Protein 5SYT (pdb70)

Secondary structure (DSSP, 8-state):
-TTS-HHHHHHHHHHHHHHHHHHHHHHHHHHHHHHHHH--S--GGGTTT--HHHHHHHHHHHHHHHHHHHHHHHHHHHHHHHHHHTTHHHHHHHHHHHHHHHTT--TT-HHHHHHHHHHHHHHHHHHHHHHHHHHIIIIIHHHTT-B---HHHHHHHHHHHHHHHHHHHHHHHHHHHHHHHHS-SSHHHHHHHHHHHHHHHHHHHIIIIIHHHHS-EEEPPSSHHHHHHHHHHHHTT-----EEEE-GGGTBS-----EEEEGGGBTTT-TTT---S--SGGG--SSB-HHHHHHHHHHHHHHHHTTHHHHHHHHHHHHHHHHHHHHHHHTT-HHHHHTTT--S---HHHHHIIIIIIITHHHHHHHHHHHHHHHHHHHHHHHHHHHHTT-HHHHHHHHHHHHHHTT------HHHHHHH-SS--HHHHHHHHHS---S-----

InterPro domains:
  IPR001915 Peptidase M48 [PF01435] (229-472)
  IPR027057 CAAX prenyl protease 1 [cd07343] (22-470)
  IPR032456 CAAX prenyl protease 1, N-terminal [PF16491] (41-225)

Structure (mmCIF, N/CA/C/O backbone):
data_5SYT
#
_entry.id   5SYT
#
_cell.length_a   149.455
_cell.length_b   84.560
_cell.length_c   76.885
_cell.angle_alpha   90.000
_cell.angle_beta   119.070
_cell.angle_gamma   90.000
#
_symmetry.space_group_name_H-M   'C 1 2 1'
#
loop_
_entity.id
_entity.type
_entity.pdbx_description
1 polymer 'CAAX prenyl protease 1 homolog'
2 non-polymer 'SULFATE ION'
3 non-polymer 1,2-DIACYL-SN-GLYCERO-3-PHOSPHOCHOLINE
4 non-polymer 'PENTAETHYLENE GLYCOL MONODECYL ETHER'
5 non-polymer (HYDROXYETHYLOXY)TRI(ETHYLOXY)OCTANE
6 non-polymer 'ZINC ION'
7 non-polymer GLYCEROL
8 non-polymer DI(HYDROXYETHYL)ETHER
9 non-polymer 'DIMETHYL SULFOXIDE'
10 water water
#
loop_
_atom_site.group_PDB
_atom_site.id
_atom_site.type_symbol
_atom_site.label_atom_id
_atom_site.label_alt_id
_atom_site.label_comp_id
_atom_site.label_asym_id
_atom_site.label_entity_id
_atom_site.label_seq_id
_atom_site.pdbx_PDB_ins_code
_atom_site.Cartn_x
_atom_site.Cartn_y
_atom_site.Cartn_z
_atom_site.occupancy
_atom_site.B_iso_or_equiv
_atom_site.auth_seq_id
_atom_site.auth_comp_id
_atom_site.auth_asym_id
_atom_site.auth_atom_id
_atom_site.pdbx_PDB_model_num
ATOM 1 N N . LEU A 1 10 ? -127.691 -257.348 55.358 1.00 73.05 10 LEU A N 1
ATOM 2 C CA . LEU A 1 10 ? -127.484 -258.558 54.563 1.00 76.74 10 LEU A CA 1
ATOM 3 C C . LEU A 1 10 ? -127.237 -259.743 55.488 1.00 82.47 10 LEU A C 1
ATOM 4 O O . LEU A 1 10 ? -127.922 -260.772 55.432 1.00 71.22 10 LEU A O 1
ATOM 19 N N . TRP A 1 11 ? -126.212 -259.598 56.326 1.00 90.54 11 TRP A N 1
ATOM 20 C CA . TRP A 1 11 ? -125.960 -260.579 57.372 1.00 84.02 11 TRP A CA 1
ATOM 21 C C . TRP A 1 11 ? -127.264 -260.988 58.038 1.00 76.11 11 TRP A C 1
ATOM 22 O O . TRP A 1 11 ? -127.547 -262.180 58.208 1.00 68.55 11 TRP A O 1
ATOM 43 N N . GLU A 1 12 ? -128.088 -259.991 58.375 1.00 71.48 12 GLU A N 1
ATOM 44 C CA . GLU A 1 12 ? -129.331 -260.152 59.120 1.00 68.09 12 GLU A CA 1
ATOM 45 C C . GLU A 1 12 ? -130.527 -260.445 58.216 1.00 55.67 12 GLU A C 1
ATOM 46 O O . GLU A 1 12 ? -131.643 -260.631 58.709 1.00 53.80 12 GLU A O 1
ATOM 58 N N . MET A 1 13 ? -130.326 -260.465 56.910 1.00 52.06 13 MET A N 1
ATOM 59 C CA . MET A 1 13 ? -131.346 -260.917 55.975 1.00 49.84 13 MET A CA 1
ATOM 60 C C . MET A 1 13 ? -131.684 -262.394 56.230 1.00 43.98 13 MET A C 1
ATOM 61 O O . MET A 1 13 ? -130.815 -263.168 56.637 1.00 40.80 13 MET A O 1
ATOM 75 N N . PRO A 1 14 ? -132.940 -262.808 56.019 1.00 34.09 14 PRO A N 1
ATOM 76 C CA . PRO A 1 14 ? -133.308 -264.219 56.232 1.00 36.70 14 PRO A CA 1
ATOM 77 C C . PRO A 1 14 ? -132.592 -265.159 55.270 1.00 35.43 14 PRO A C 1
ATOM 78 O O . PRO A 1 14 ? -132.417 -264.848 54.097 1.00 28.47 14 PRO A O 1
ATOM 89 N N . ALA A 1 15 ? -132.230 -266.343 55.757 1.00 33.02 15 ALA A N 1
ATOM 90 C CA . ALA A 1 15 ? -131.418 -267.249 54.948 1.00 35.22 15 ALA A CA 1
ATOM 91 C C . ALA A 1 15 ? -132.060 -267.534 53.590 1.00 31.08 15 ALA A C 1
ATOM 92 O O . ALA A 1 15 ? -131.372 -267.529 52.570 1.00 32.77 15 ALA A O 1
ATOM 99 N N . GLU A 1 16 ? -133.379 -267.757 53.541 1.00 31.24 16 GLU A N 1
ATOM 100 C CA . GLU A 1 16 ? -134.012 -268.054 52.254 1.00 36.27 16 GLU A CA 1
ATOM 101 C C . GLU A 1 16 ? -133.809 -266.915 51.258 1.00 32.01 16 GLU A C 1
ATOM 102 O O . GLU A 1 16 ? -133.661 -267.156 50.057 1.00 30.77 16 GLU A O 1
ATOM 114 N N . LYS A 1 17 ? -133.815 -265.666 51.735 1.00 32.19 17 LYS A N 1
ATOM 115 C CA . LYS A 1 17 ? -133.574 -264.524 50.869 1.00 25.43 17 LYS A CA 1
ATOM 116 C C . LYS A 1 17 ? -132.115 -264.418 50.475 1.00 26.35 17 LYS A C 1
ATOM 117 O O . LYS A 1 17 ? -131.816 -263.992 49.360 1.00 27.84 17 LYS A O 1
ATOM 136 N N . ARG A 1 18 ? -131.195 -264.719 51.392 1.00 23.77 18 ARG A N 1
ATOM 137 C CA . ARG A 1 18 ? -129.784 -264.698 51.047 1.00 26.47 18 ARG A CA 1
ATOM 138 C C . ARG A 1 18 ? -129.480 -265.749 49.980 1.00 32.32 18 ARG A C 1
ATOM 139 O O . ARG A 1 18 ? -128.656 -265.514 49.089 1.00 25.50 18 ARG A O 1
ATOM 160 N N . ILE A 1 19 ? -130.114 -266.926 50.078 1.00 27.27 19 ILE A N 1
ATOM 161 C CA . ILE A 1 19 ? -129.870 -267.991 49.120 1.00 25.00 19 ILE A CA 1
ATOM 162 C C . ILE A 1 19 ? -130.370 -267.598 47.747 1.00 26.15 19 ILE A C 1
ATOM 163 O O . ILE A 1 19 ? -129.651 -267.727 46.747 1.00 21.64 19 ILE A O 1
ATOM 179 N N . PHE A 1 20 ? -131.635 -267.190 47.662 1.00 25.80 20 PHE A N 1
ATOM 180 C CA . PHE A 1 20 ? -132.174 -266.801 46.371 1.00 26.09 20 PHE A CA 1
ATOM 181 C C . PHE A 1 20 ? -131.360 -265.652 45.781 1.00 28.63 20 PHE A C 1
ATOM 182 O O . PHE A 1 20 ? -130.890 -265.714 44.641 1.00 26.26 20 PHE A O 1
ATOM 199 N N . GLY A 1 21 ? -131.166 -264.595 46.561 1.00 27.33 21 GLY A N 1
ATOM 200 C CA . GLY A 1 21 ? -130.429 -263.459 46.060 1.00 30.39 21 GLY A CA 1
ATOM 201 C C . GLY A 1 21 ? -129.040 -263.832 45.570 1.00 31.43 21 GLY A C 1
ATOM 202 O O . GLY A 1 21 ? -128.554 -263.281 44.584 1.00 25.73 21 GLY A O 1
ATOM 206 N N . ALA A 1 22 ? -128.365 -264.746 46.267 1.00 29.27 22 ALA A N 1
ATOM 207 C CA . ALA A 1 22 ? -126.996 -265.047 45.870 1.00 32.64 22 ALA A CA 1
ATOM 208 C C . ALA A 1 22 ? -126.962 -265.854 44.579 1.00 26.90 22 ALA A C 1
ATOM 209 O O . ALA A 1 22 ? -126.054 -265.688 43.763 1.00 24.38 22 ALA A O 1
ATOM 216 N N . VAL A 1 23 ? -127.948 -266.705 44.364 1.00 27.62 23 VAL A N 1
ATOM 217 C CA . VAL A 1 23 ? -127.973 -267.452 43.111 1.00 31.75 23 VAL A CA 1
ATOM 218 C C . VAL A 1 23 ? -128.230 -266.486 41.965 1.00 26.89 23 VAL A C 1
ATOM 219 O O . VAL A 1 23 ? -127.573 -266.536 40.914 1.00 22.15 23 VAL A O 1
ATOM 232 N N . LEU A 1 24 ? -129.153 -265.555 42.169 1.00 25.97 24 LEU A N 1
ATOM 233 C CA . LEU A 1 24 ? -129.504 -264.667 41.074 1.00 25.90 24 LEU A CA 1
ATOM 234 C C . LEU A 1 24 ? -128.376 -263.685 40.791 1.00 26.40 24 LEU A C 1
ATOM 235 O O . LEU A 1 24 ? -128.047 -263.432 39.637 1.00 25.01 24 LEU A O 1
ATOM 251 N N . LEU A 1 25 ? -127.735 -263.171 41.828 1.00 29.61 25 LEU A N 1
ATOM 252 C CA . LEU A 1 25 ? -126.621 -262.260 41.628 1.00 27.13 25 LEU A CA 1
ATOM 253 C C . LEU A 1 25 ? -125.418 -262.963 41.015 1.00 26.98 25 LEU A C 1
ATOM 254 O O . LEU A 1 25 ? -124.650 -262.350 40.272 1.00 21.27 25 LEU A O 1
ATOM 270 N N . PHE A 1 26 ? -125.181 -264.222 41.370 1.00 27.07 26 PHE A N 1
ATOM 271 C CA . PHE A 1 26 ? -124.095 -264.957 40.721 1.00 26.15 26 PHE A CA 1
ATOM 272 C C . PHE A 1 26 ? -124.381 -265.153 39.243 1.00 27.77 26 PHE A C 1
ATOM 273 O O . PHE A 1 26 ? -123.491 -264.977 38.403 1.00 22.34 26 PHE A O 1
ATOM 290 N N . SER A 1 27 ? -125.632 -265.479 38.908 1.00 21.53 27 SER A N 1
ATOM 291 C CA . SER A 1 27 ? -126.038 -265.594 37.518 1.00 23.36 27 SER A CA 1
ATOM 292 C C . SER A 1 27 ? -125.734 -264.331 36.721 1.00 24.35 27 SER A C 1
ATOM 293 O O . SER A 1 27 ? -125.183 -264.390 35.616 1.00 22.75 27 SER A O 1
ATOM 301 N N . TRP A 1 28 ? -126.168 -263.181 37.238 1.00 21.74 28 TRP A N 1
ATOM 302 C CA . TRP A 1 28 ? -125.952 -261.915 36.570 1.00 18.62 28 TRP A CA 1
ATOM 303 C C . TRP A 1 28 ? -124.483 -261.616 36.464 1.00 16.99 28 TRP A C 1
ATOM 304 O O . TRP A 1 28 ? -124.029 -261.052 35.480 1.00 20.68 28 TRP A O 1
ATOM 325 N N . THR A 1 29 ? -123.727 -261.962 37.480 1.00 19.70 29 THR A N 1
ATOM 326 C CA . THR A 1 29 ? -122.294 -261.682 37.454 1.00 18.74 29 THR A CA 1
ATOM 327 C C . THR A 1 29 ? -121.599 -262.467 36.359 1.00 26.76 29 THR A C 1
ATOM 328 O O . THR A 1 29 ? -120.781 -261.924 35.607 1.00 26.21 29 THR A O 1
ATOM 339 N N . VAL A 1 30 ? -121.879 -263.766 36.285 1.00 28.91 30 VAL A N 1
ATOM 340 C CA . VAL A 1 30 ? -121.335 -264.577 35.204 1.00 22.40 30 VAL A CA 1
ATOM 341 C C . VAL A 1 30 ? -121.762 -264.016 33.861 1.00 21.85 30 VAL A C 1
ATOM 342 O O . VAL A 1 30 ? -120.969 -263.951 32.912 1.00 23.89 30 VAL A O 1
ATOM 355 N N . TYR A 1 31 ? -123.051 -263.718 33.724 1.00 21.35 31 TYR A N 1
ATOM 356 C CA . TYR A 1 31 ? -123.529 -263.170 32.463 1.00 20.95 31 TYR A CA 1
ATOM 357 C C . TYR A 1 31 ? -122.784 -261.889 32.081 1.00 24.00 31 TYR A C 1
ATOM 358 O O . TYR A 1 31 ? -122.399 -261.722 30.923 1.00 25.13 31 TYR A O 1
ATOM 376 N N . LEU A 1 32 ? -122.559 -260.966 33.024 1.00 29.31 32 LEU A N 1
ATOM 377 C CA . LEU A 1 32 ? -121.827 -259.751 32.665 1.00 23.02 32 LEU A CA 1
ATOM 378 C C . LEU A 1 32 ? -120.376 -260.065 32.303 1.00 27.72 32 LEU A C 1
ATOM 379 O O . LEU A 1 32 ? -119.798 -259.438 31.398 1.00 20.69 32 LEU A O 1
ATOM 395 N N . TRP A 1 33 ? -119.757 -261.010 33.010 1.00 24.57 33 TRP A N 1
ATOM 396 C CA . TRP A 1 33 ? -118.385 -261.381 32.670 1.00 31.04 33 TRP A CA 1
ATOM 397 C C . TRP A 1 33 ? -118.314 -261.970 31.261 1.00 30.31 33 TRP A C 1
ATOM 398 O O . TRP A 1 33 ? -117.422 -261.633 30.467 1.00 24.09 33 TRP A O 1
ATOM 419 N N . GLU A 1 34 ? -119.284 -262.799 30.908 1.00 32.14 34 GLU A N 1
ATOM 420 C CA . GLU A 1 34 ? -119.249 -263.423 29.597 1.00 30.67 34 GLU A CA 1
ATOM 421 C C . GLU A 1 34 ? -119.668 -262.468 28.499 1.00 26.47 34 GLU A C 1
ATOM 422 O O . GLU A 1 34 ? -119.253 -262.648 27.356 1.00 19.89 34 GLU A O 1
ATOM 434 N N . THR A 1 35 ? -120.479 -261.455 28.818 1.00 24.09 35 THR A N 1
ATOM 435 C CA . THR A 1 35 ? -120.830 -260.442 27.828 1.00 25.97 35 THR A CA 1
ATOM 436 C C . THR A 1 35 ? -119.628 -259.550 27.535 1.00 29.46 35 THR A C 1
ATOM 437 O O . THR A 1 35 ? -119.322 -259.233 26.378 1.00 26.02 35 THR A O 1
ATOM 448 N N . PHE A 1 36 ? -118.920 -259.169 28.584 1.00 28.87 36 PHE A N 1
ATOM 449 C CA . PHE A 1 36 ? -117.641 -258.493 28.461 1.00 26.73 36 PHE A CA 1
ATOM 450 C C . PHE A 1 36 ? -116.656 -259.242 27.554 1.00 27.05 36 PHE A C 1
ATOM 451 O O . PHE A 1 36 ? -116.056 -258.661 26.642 1.00 22.55 36 PHE A O 1
ATOM 468 N N . LEU A 1 37 ? -116.397 -260.511 27.854 1.00 23.65 37 LEU A N 1
ATOM 469 C CA . LEU A 1 37 ? -115.491 -261.306 27.025 1.00 25.97 37 LEU A CA 1
ATOM 470 C C . LEU A 1 37 ? -115.972 -261.384 25.587 1.00 24.30 37 LEU A C 1
ATOM 471 O O . LEU A 1 37 ? -115.177 -261.234 24.646 1.00 24.70 37 LEU A O 1
ATOM 487 N N . ALA A 1 38 ? -117.264 -261.631 25.389 1.00 23.96 38 ALA A N 1
ATOM 488 C CA . ALA A 1 38 ? -117.756 -261.766 24.028 1.00 21.27 38 ALA A CA 1
ATOM 489 C C . ALA A 1 38 ? -117.534 -260.488 23.247 1.00 23.63 38 ALA A C 1
ATOM 490 O O . ALA A 1 38 ? -117.186 -260.541 22.057 1.00 25.08 38 ALA A O 1
ATOM 497 N N . GLN A 1 39 ? -117.712 -259.324 23.902 1.00 25.42 39 GLN A N 1
ATOM 498 C CA . GLN A 1 39 ? -117.481 -258.043 23.250 1.00 30.20 39 GLN A CA 1
ATOM 499 C C . GLN A 1 39 ? -116.022 -257.900 22.836 1.00 24.91 39 GLN A C 1
ATOM 500 O O . GLN A 1 39 ? -115.713 -257.307 21.800 1.00 25.82 39 GLN A O 1
ATOM 514 N N . ARG A 1 40 ? -115.098 -258.367 23.658 1.00 26.52 40 ARG A N 1
ATOM 515 C CA . ARG A 1 40 ? -113.706 -258.233 23.252 1.00 28.79 40 ARG A CA 1
ATOM 516 C C . ARG A 1 40 ? -113.414 -259.067 22.015 1.00 31.67 40 ARG A C 1
ATOM 517 O O . ARG A 1 40 ? -112.634 -258.644 21.144 1.00 31.46 40 ARG A O 1
ATOM 538 N N . GLN A 1 41 ? -114.063 -260.227 21.889 1.00 27.63 41 GLN A N 1
ATOM 539 C CA . GLN A 1 41 ? -113.840 -261.076 20.727 1.00 29.20 41 GLN A CA 1
ATOM 540 C C . GLN A 1 41 ? -114.553 -260.517 19.508 1.00 28.29 41 GLN A C 1
ATOM 541 O O . GLN A 1 41 ? -114.033 -260.587 18.385 1.00 27.53 41 GLN A O 1
ATOM 555 N N . ARG A 1 42 ? -115.760 -259.990 19.705 1.00 24.36 42 ARG A N 1
ATOM 556 C CA . ARG A 1 42 ? -116.482 -259.391 18.596 1.00 28.16 42 ARG A CA 1
ATOM 557 C C . ARG A 1 42 ? -115.705 -258.195 18.043 1.00 35.34 42 ARG A C 1
ATOM 558 O O . ARG A 1 42 ? -115.600 -258.025 16.823 1.00 30.58 42 ARG A O 1
ATOM 579 N N . ARG A 1 43 ? -115.107 -257.398 18.932 1.00 31.21 43 ARG A N 1
ATOM 580 C CA . ARG A 1 43 ? -114.272 -256.289 18.500 1.00 34.02 43 ARG A CA 1
ATOM 581 C C . ARG A 1 43 ? -113.177 -256.765 17.554 1.00 39.93 43 ARG A C 1
ATOM 582 O O . ARG A 1 43 ? -112.829 -256.074 16.588 1.00 34.90 43 ARG A O 1
ATOM 603 N N . ILE A 1 44 ? -112.600 -257.929 17.824 1.00 34.88 44 ILE A N 1
ATOM 604 C CA . ILE A 1 44 ? -111.537 -258.408 16.946 1.00 37.23 44 ILE A CA 1
ATOM 605 C C . ILE A 1 44 ? -112.091 -258.704 15.557 1.00 32.57 44 ILE A C 1
ATOM 606 O O . ILE A 1 44 ? -111.508 -258.309 14.541 1.00 34.72 44 ILE A O 1
ATOM 622 N N . TYR A 1 45 ? -113.279 -259.290 15.481 1.00 26.42 45 TYR A N 1
ATOM 623 C CA . TYR A 1 45 ? -113.851 -259.536 14.167 1.00 31.58 45 TYR A CA 1
ATOM 624 C C . TYR A 1 45 ? -114.085 -258.236 13.423 1.00 28.42 45 TYR A C 1
ATOM 625 O O . TYR A 1 45 ? -113.914 -258.173 12.200 1.00 33.90 45 TYR A O 1
ATOM 643 N N . LYS A 1 46 ? -114.491 -257.184 14.136 1.00 37.35 46 LYS A N 1
ATOM 644 C CA . LYS A 1 46 ? -114.816 -255.926 13.474 1.00 35.91 46 LYS A CA 1
ATOM 645 C C . LYS A 1 46 ? -113.560 -255.167 13.054 1.00 37.03 46 LYS A C 1
ATOM 646 O O . LYS A 1 46 ? -113.572 -254.421 12.076 1.00 32.74 46 LYS A O 1
ATOM 656 N N . THR A 1 47 ? -112.486 -255.348 13.811 1.00 41.54 47 THR A N 1
ATOM 657 C CA . THR A 1 47 ? -111.238 -254.608 13.747 1.00 39.68 47 THR A CA 1
ATOM 658 C C . THR A 1 47 ? -110.228 -255.226 12.784 1.00 44.65 47 THR A C 1
ATOM 659 O O . THR A 1 47 ? -109.584 -254.510 12.009 1.00 46.55 47 THR A O 1
ATOM 670 N N . THR A 1 48 ? -110.066 -256.546 12.840 1.00 40.88 48 THR A N 1
ATOM 671 C CA . THR A 1 48 ? -109.005 -257.248 12.127 1.00 43.58 48 THR A CA 1
ATOM 672 C C . THR A 1 48 ? -109.504 -257.508 10.717 1.00 40.85 48 THR A C 1
ATOM 673 O O . THR A 1 48 ? -110.038 -258.565 10.395 1.00 45.89 48 THR A O 1
ATOM 684 N N . THR A 1 49 ? -109.307 -256.531 9.852 1.00 45.03 49 THR A N 1
ATOM 685 C CA . THR A 1 49 ? -109.983 -256.523 8.569 1.00 44.54 49 THR A CA 1
ATOM 686 C C . THR A 1 49 ? -109.077 -256.909 7.395 1.00 44.71 49 THR A C 1
ATOM 687 O O . THR A 1 49 ? -109.582 -257.079 6.280 1.00 42.74 49 THR A O 1
ATOM 698 N N . HIS A 1 50 ? -107.767 -257.067 7.612 1.00 39.96 50 HIS A N 1
ATOM 699 C CA . HIS A 1 50 ? -106.884 -257.693 6.633 1.00 43.83 50 HIS A CA 1
ATOM 700 C C . HIS A 1 50 ? -106.057 -258.772 7.320 1.00 37.01 50 HIS A C 1
ATOM 701 O O . HIS A 1 50 ? -105.870 -258.746 8.536 1.00 42.13 50 HIS A O 1
ATOM 715 N N . VAL A 1 51 ? -105.524 -259.698 6.523 1.00 42.25 51 VAL A N 1
ATOM 716 C CA . VAL A 1 51 ? -104.759 -260.805 7.098 1.00 46.26 51 VAL A CA 1
ATOM 717 C C . VAL A 1 51 ? -103.533 -260.248 7.811 1.00 48.20 51 VAL A C 1
ATOM 718 O O . VAL A 1 51 ? -102.755 -259.503 7.199 1.00 46.40 51 VAL A O 1
ATOM 731 N N . PRO A 1 52 ? -103.283 -260.584 9.072 1.00 48.11 52 PRO A N 1
ATOM 732 C CA . PRO A 1 52 ? -102.022 -260.189 9.707 1.00 55.46 52 PRO A CA 1
ATOM 733 C C . PRO A 1 52 ? -100.838 -260.833 9.012 1.00 58.46 52 PRO A C 1
ATOM 734 O O . PRO A 1 52 ? -101.001 -261.810 8.263 1.00 61.28 52 PRO A O 1
ATOM 745 N N . PRO A 1 53 ? -99.619 -260.363 9.286 1.00 61.16 53 PRO A N 1
ATOM 746 C CA . PRO A 1 53 ? -98.444 -260.991 8.667 1.00 62.94 53 PRO A CA 1
ATOM 747 C C . PRO A 1 53 ? -98.054 -262.310 9.310 1.00 61.62 53 PRO A C 1
ATOM 748 O O . PRO A 1 53 ? -97.417 -263.134 8.649 1.00 66.39 53 PRO A O 1
ATOM 759 N N . GLU A 1 54 ? -98.451 -262.563 10.555 1.00 71.21 54 GLU A N 1
ATOM 760 C CA . GLU A 1 54 ? -98.243 -263.869 11.174 1.00 73.46 54 GLU A CA 1
ATOM 761 C C . GLU A 1 54 ? -99.069 -264.955 10.481 1.00 69.44 54 GLU A C 1
ATOM 762 O O . GLU A 1 54 ? -99.077 -266.106 10.930 1.00 69.58 54 GLU A O 1
ATOM 766 N N . LEU A 1 55 ? -99.749 -264.612 9.373 1.00 66.29 55 LEU A N 1
ATOM 767 C CA . LEU A 1 55 ? -100.774 -265.489 8.821 1.00 56.47 55 LEU A CA 1
ATOM 768 C C . LEU A 1 55 ? -100.856 -265.460 7.296 1.00 57.14 55 LEU A C 1
ATOM 769 O O . LEU A 1 55 ? -101.807 -266.029 6.742 1.00 48.46 55 LEU A O 1
ATOM 785 N N . GLY A 1 56 ? -99.921 -264.819 6.588 1.00 56.14 56 GLY A N 1
ATOM 786 C CA . GLY A 1 56 ? -100.011 -264.791 5.135 1.00 48.63 56 GLY A CA 1
ATOM 787 C C . GLY A 1 56 ? -100.065 -266.176 4.519 1.00 56.25 56 GLY A C 1
ATOM 788 O O . GLY A 1 56 ? -100.822 -266.421 3.577 1.00 60.47 56 GLY A O 1
ATOM 792 N N . GLN A 1 57 ? -99.275 -267.104 5.048 1.00 51.93 57 GLN A N 1
ATOM 793 C CA . GLN A 1 57 ? -99.220 -268.469 4.545 1.00 51.95 57 GLN A CA 1
ATOM 794 C C . GLN A 1 57 ? -100.380 -269.353 5.007 1.00 58.84 57 GLN A C 1
ATOM 795 O O . GLN A 1 57 ? -100.470 -270.495 4.557 1.00 59.19 57 GLN A O 1
ATOM 809 N N . ILE A 1 58 ? -101.281 -268.858 5.857 1.00 56.47 58 ILE A N 1
ATOM 810 C CA . ILE A 1 58 ? -102.279 -269.696 6.503 1.00 52.49 58 ILE A CA 1
ATOM 811 C C . ILE A 1 58 ? -103.696 -269.473 5.968 1.00 50.98 58 ILE A C 1
ATOM 812 O O . ILE A 1 58 ? -104.522 -270.389 6.044 1.00 52.63 58 ILE A O 1
ATOM 828 N N . MET A 1 59 ? -104.017 -268.281 5.475 1.00 45.12 59 MET A N 1
ATOM 829 C CA . MET A 1 59 ? -105.315 -267.999 4.872 1.00 38.11 59 MET A CA 1
ATOM 830 C C . MET A 1 59 ? -105.124 -266.953 3.778 1.00 39.26 59 MET A C 1
ATOM 831 O O . MET A 1 59 ? -104.388 -265.988 3.980 1.00 38.11 59 MET A O 1
ATOM 845 N N . ASP A 1 60 ? -105.824 -267.121 2.659 1.00 33.35 60 ASP A N 1
ATOM 846 C CA . ASP A 1 60 ? -105.880 -266.096 1.648 1.00 36.26 60 ASP A CA 1
ATOM 847 C C . ASP A 1 60 ? -106.995 -265.108 1.981 1.00 33.71 60 ASP A C 1
ATOM 848 O O . ASP A 1 60 ? -107.840 -265.347 2.844 1.00 30.25 60 ASP A O 1
ATOM 857 N N . SER A 1 61 ? -106.984 -263.982 1.271 1.00 30.91 61 SER A N 1
ATOM 858 C CA . SER A 1 61 ? -107.778 -262.830 1.659 1.00 29.27 61 SER A CA 1
ATOM 859 C C . SER A 1 61 ? -109.251 -263.090 1.431 1.00 29.93 61 SER A C 1
ATOM 860 O O . SER A 1 61 ? -110.099 -262.563 2.168 1.00 29.35 61 SER A O 1
ATOM 868 N N . GLU A 1 62 ? -109.583 -263.953 0.477 1.00 26.78 62 GLU A N 1
ATOM 869 C CA . GLU A 1 62 ? -111.000 -264.241 0.243 1.00 35.68 62 GLU A CA 1
ATOM 870 C C . GLU A 1 62 ? -111.574 -265.127 1.353 1.00 33.38 62 GLU A C 1
ATOM 871 O O . GLU A 1 62 ? -112.707 -264.922 1.806 1.00 29.28 62 GLU A O 1
ATOM 883 N N . THR A 1 63 ? -110.816 -266.127 1.791 1.00 32.64 63 THR A N 1
ATOM 884 C CA . THR A 1 63 ? -111.307 -266.968 2.862 1.00 30.87 63 THR A CA 1
ATOM 885 C C . THR A 1 63 ? -111.363 -266.185 4.177 1.00 32.40 63 THR A C 1
ATOM 886 O O . THR A 1 63 ? -112.233 -266.434 5.022 1.00 25.42 63 THR A O 1
ATOM 897 N N . PHE A 1 64 ? -110.448 -265.230 4.347 1.00 34.35 64 PHE A N 1
ATOM 898 C CA . PHE A 1 64 ? -110.376 -264.436 5.571 1.00 37.40 64 PHE A CA 1
ATOM 899 C C . PHE A 1 64 ? -111.618 -263.589 5.745 1.00 28.93 64 PHE A C 1
ATOM 900 O O . PHE A 1 64 ? -112.217 -263.565 6.826 1.00 26.60 64 PHE A O 1
ATOM 917 N N . GLU A 1 65 ? -112.034 -262.894 4.690 1.00 26.40 65 GLU A N 1
ATOM 918 C CA . GLU A 1 65 ? -113.262 -262.112 4.787 1.00 36.91 65 GLU A CA 1
ATOM 919 C C . GLU A 1 65 ? -114.470 -263.015 5.016 1.00 31.10 65 GLU A C 1
ATOM 920 O O . GLU A 1 65 ? -115.381 -262.652 5.757 1.00 26.43 65 GLU A O 1
ATOM 932 N N . LYS A 1 66 ? -114.522 -264.161 4.349 1.00 32.69 66 LYS A N 1
ATOM 933 C CA . LYS A 1 66 ? -115.654 -265.071 4.515 1.00 30.77 66 LYS A CA 1
ATOM 934 C C . LYS A 1 66 ? -115.757 -265.555 5.958 1.00 25.89 66 LYS A C 1
ATOM 935 O O . LYS A 1 66 ? -116.855 -265.710 6.478 1.00 24.03 66 LYS A O 1
ATOM 954 N N . SER A 1 67 ? -114.612 -265.789 6.614 1.00 24.89 67 SER A N 1
ATOM 955 C CA . SER A 1 67 ? -114.590 -266.237 7.994 1.00 26.43 67 SER A CA 1
ATOM 956 C C . SER A 1 67 ? -114.951 -265.116 8.942 1.00 29.60 67 SER A C 1
ATOM 957 O O . SER A 1 67 ? -115.686 -265.332 9.910 1.00 21.40 67 SER A O 1
ATOM 965 N N . ARG A 1 68 ? -114.350 -263.944 8.743 1.00 24.12 68 ARG A N 1
ATOM 966 C CA . ARG A 1 68 ? -114.693 -262.785 9.555 1.00 22.00 68 ARG A CA 1
ATOM 967 C C . ARG A 1 68 ? -116.183 -262.528 9.493 1.00 25.25 68 ARG A C 1
ATOM 968 O O . ARG A 1 68 ? -116.813 -262.282 10.522 1.00 24.14 68 ARG A O 1
ATOM 989 N N . LEU A 1 69 ? -116.787 -262.641 8.306 1.00 18.39 69 LEU A N 1
ATOM 990 C CA . LEU A 1 69 ? -118.217 -262.332 8.198 1.00 22.26 69 LEU A CA 1
ATOM 991 C C . LEU A 1 69 ? -119.062 -263.405 8.849 1.00 27.43 69 LEU A C 1
ATOM 992 O O . LEU A 1 69 ? -120.108 -263.089 9.432 1.00 24.62 69 LEU A O 1
ATOM 1008 N N . TYR A 1 70 ? -118.635 -264.675 8.734 1.00 24.01 70 TYR A N 1
ATOM 1009 C CA . TYR A 1 70 ? -119.332 -265.801 9.377 1.00 24.42 70 TYR A CA 1
ATOM 1010 C C . TYR A 1 70 ? -119.277 -265.660 10.875 1.00 24.97 70 TYR A C 1
ATOM 1011 O O . TYR A 1 70 ? -120.312 -265.638 11.551 1.00 24.84 70 TYR A O 1
ATOM 1029 N N . GLN A 1 71 ? -118.060 -265.614 11.419 1.00 19.40 71 GLN A N 1
ATOM 1030 C CA . GLN A 1 71 ? -117.886 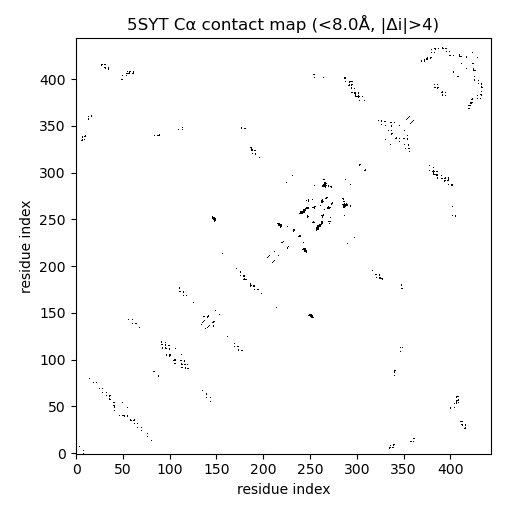-265.449 12.843 1.00 21.18 71 GLN A CA 1
ATOM 1031 C C . GLN A 1 71 ? -118.585 -264.200 13.385 1.00 29.35 71 GLN A C 1
ATOM 1032 O O . GLN A 1 71 ? -119.035 -264.196 14.535 1.00 26.86 71 GLN A O 1
ATOM 1046 N N . LEU A 1 72 ? -118.680 -263.115 12.606 1.00 26.38 72 LEU A N 1
ATOM 1047 C CA . LEU A 1 72 ? -119.335 -261.929 13.146 1.00 25.96 72 LEU A CA 1
ATOM 1048 C C . LEU A 1 72 ? -120.847 -262.126 13.237 1.00 24.57 72 LEU A C 1
ATOM 1049 O O . LEU A 1 72 ? -121.497 -261.633 14.178 1.00 22.55 72 LEU A O 1
ATOM 1065 N N . ASP A 1 73 ? -121.437 -262.834 12.273 1.00 24.62 73 ASP A N 1
ATOM 1066 C CA . ASP A 1 73 ? -122.862 -263.142 12.374 1.00 26.76 73 ASP A CA 1
ATOM 1067 C C . ASP A 1 73 ? -123.148 -264.054 13.569 1.00 23.50 73 ASP A C 1
ATOM 1068 O O . ASP A 1 73 ? -124.114 -263.827 14.315 1.00 23.84 73 ASP A O 1
ATOM 1077 N N . LYS A 1 74 ? -122.293 -265.053 13.797 1.00 20.99 74 LYS A N 1
ATOM 1078 C CA . LYS A 1 74 ? -122.467 -265.958 14.942 1.00 25.54 74 LYS A CA 1
ATOM 1079 C C . LYS A 1 74 ? -122.357 -265.205 16.266 1.00 26.81 74 LYS A C 1
ATOM 1080 O O . LYS A 1 74 ? -123.053 -265.524 17.230 1.00 20.62 74 LYS A O 1
ATOM 1099 N N . SER A 1 75 ? -121.447 -264.234 16.327 1.00 23.10 75 SER A N 1
ATOM 1100 C CA . SER A 1 75 ? -121.236 -263.425 17.518 1.00 28.90 75 SER A CA 1
ATOM 1101 C C . SER A 1 75 ? -122.443 -262.545 17.804 1.00 25.46 75 SER A C 1
ATOM 1102 O O . SER A 1 75 ? -122.877 -262.421 18.945 1.00 25.58 75 SER A O 1
ATOM 1110 N N . THR A 1 76 ? -122.993 -261.911 16.775 1.00 28.37 76 THR A N 1
ATOM 1111 C CA . THR A 1 76 ? -124.210 -261.124 16.949 1.00 25.47 76 THR A CA 1
ATOM 1112 C C . THR A 1 76 ? -125.369 -262.001 17.402 1.00 23.46 76 THR A C 1
ATOM 1113 O O . THR A 1 76 ? -126.153 -261.604 18.262 1.00 23.04 76 THR A O 1
ATOM 1124 N N . PHE A 1 77 ? -125.521 -263.180 16.809 1.00 21.53 77 PHE A N 1
ATOM 1125 C CA . PHE A 1 77 ? -126.578 -264.098 17.229 1.00 25.67 77 PHE A CA 1
ATOM 1126 C C . PHE A 1 77 ? -126.373 -264.536 18.665 1.00 20.91 77 PHE A C 1
ATOM 1127 O O . PHE A 1 77 ? -127.325 -264.636 19.439 1.00 22.14 77 PHE A O 1
ATOM 1144 N N . SER A 1 78 ? -125.118 -264.735 19.049 1.00 22.13 78 SER A N 1
ATOM 1145 C CA . SER A 1 78 ? -124.781 -265.148 20.393 1.00 23.31 78 SER A CA 1
ATOM 1146 C C . SER A 1 78 ? -125.127 -264.083 21.430 1.00 21.25 78 SER A C 1
ATOM 1147 O O . SER A 1 78 ? -125.577 -264.411 22.530 1.00 20.01 78 SER A O 1
ATOM 1155 N N . PHE A 1 79 ? -124.921 -262.805 21.113 1.00 20.66 79 PHE A N 1
ATOM 1156 C CA . PHE A 1 79 ? -125.300 -261.744 22.020 1.00 16.58 79 PHE A CA 1
ATOM 1157 C C . PHE A 1 79 ? -126.789 -261.794 22.316 1.00 17.42 79 PHE A C 1
ATOM 1158 O O . PHE A 1 79 ? -127.212 -261.769 23.481 1.00 20.08 79 PHE A O 1
ATOM 1175 N N . TRP A 1 80 ? -127.611 -261.852 21.267 1.00 16.14 80 TRP A N 1
ATOM 1176 C CA . TRP A 1 80 ? -129.052 -261.862 21.486 1.00 14.19 80 TRP A CA 1
ATOM 1177 C C . TRP A 1 80 ? -129.505 -263.139 22.186 1.00 24.08 80 TRP A C 1
ATOM 1178 O O . TRP A 1 80 ? -130.386 -263.091 23.044 1.00 19.59 80 TRP A O 1
ATOM 1199 N N . SER A 1 81 ? -128.945 -264.299 21.812 1.00 20.62 81 SER A N 1
ATOM 1200 C CA . SER A 1 81 ? -129.328 -265.532 22.483 1.00 20.97 81 SER A CA 1
ATOM 1201 C C . SER A 1 81 ? -129.013 -265.485 23.958 1.00 16.22 81 SER A C 1
ATOM 1202 O O . SER A 1 81 ? -129.793 -265.956 24.789 1.00 20.66 81 SER A O 1
ATOM 1210 N N . GLY A 1 82 ? -127.813 -265.037 24.296 1.00 19.88 82 GLY A N 1
ATOM 1211 C CA . GLY A 1 82 ? -127.429 -264.976 25.680 1.00 20.03 82 GLY A CA 1
ATOM 1212 C C . GLY A 1 82 ? -128.196 -263.900 26.463 1.00 25.07 82 GLY A C 1
ATOM 1213 O O . GLY A 1 82 ? -128.441 -264.063 27.654 1.00 23.83 82 GLY A O 1
ATOM 1217 N N . LEU A 1 83 ? -128.643 -262.830 25.803 1.00 22.03 83 LEU A N 1
ATOM 1218 C CA . LEU A 1 83 ? -129.487 -261.857 26.511 1.00 23.73 83 LEU A CA 1
ATOM 1219 C C . LEU A 1 83 ? -130.885 -262.408 26.736 1.00 25.66 83 LEU A C 1
ATOM 1220 O O . LEU A 1 83 ? -131.477 -262.191 27.793 1.00 19.10 83 LEU A O 1
ATOM 1236 N N . TYR A 1 84 ? -131.455 -263.069 25.738 1.00 23.43 84 TYR A N 1
ATOM 1237 C CA . TYR A 1 84 ? -132.775 -263.641 25.928 1.00 27.15 84 TYR A CA 1
ATOM 1238 C C . TYR A 1 84 ? -132.732 -264.724 27.000 1.00 25.11 84 TYR A C 1
ATOM 1239 O O . TYR A 1 84 ? -133.580 -264.766 27.896 1.00 24.40 84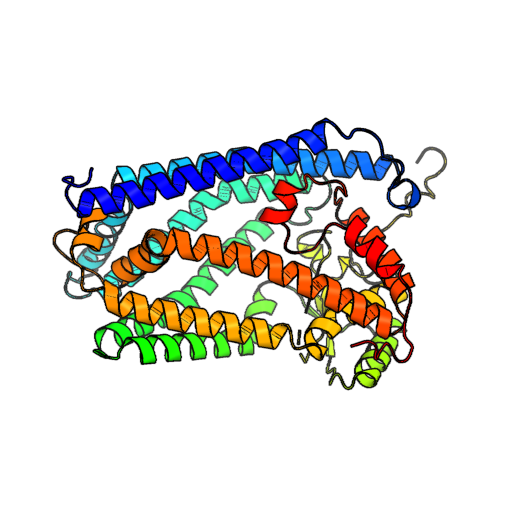 TYR A O 1
ATOM 1257 N N . SER A 1 85 ? -131.711 -265.562 26.965 1.00 23.30 85 SER A N 1
ATOM 1258 C CA . SER A 1 85 ? -131.593 -266.641 27.933 1.00 30.64 85 SER A CA 1
ATOM 1259 C C . SER A 1 85 ? -131.433 -266.101 29.357 1.00 28.70 85 SER A C 1
ATOM 1260 O O . SER A 1 85 ? -132.053 -266.607 30.287 1.00 23.40 85 SER A O 1
ATOM 1268 N N . GLU A 1 86 ? -130.621 -265.071 29.560 1.00 25.02 86 GLU A N 1
ATOM 1269 C CA . GLU A 1 86 ? -130.500 -264.497 30.912 1.00 23.55 86 GLU A CA 1
ATOM 1270 C C . GLU A 1 86 ? -131.805 -263.851 31.385 1.00 23.00 86 GLU A C 1
ATOM 1271 O O . GLU A 1 86 ? -132.195 -264.008 32.547 1.00 25.27 86 GLU A O 1
ATOM 1283 N N . THR A 1 87 ? -132.529 -263.194 30.499 1.00 24.80 87 THR A N 1
ATOM 1284 C CA . THR A 1 87 ? -133.808 -262.602 30.867 1.00 26.42 87 THR A CA 1
ATOM 1285 C C . THR A 1 87 ? -134.853 -263.666 31.215 1.00 22.35 87 THR A C 1
ATOM 1286 O O . THR A 1 87 ? -135.608 -263.517 32.178 1.00 21.54 87 THR A O 1
ATOM 1297 N N . GLU A 1 88 ? -134.992 -264.689 30.381 1.00 21.24 88 GLU A N 1
ATOM 1298 C CA . GLU A 1 88 ? -135.960 -265.754 30.630 1.00 25.47 88 GLU A CA 1
ATOM 1299 C C . GLU A 1 88 ? -135.692 -266.442 31.959 1.00 26.37 88 GLU A C 1
ATOM 1300 O O . GLU A 1 88 ? -136.614 -266.707 32.735 1.00 25.74 88 GLU A O 1
ATOM 1312 N N . GLY A 1 89 ? -134.428 -266.756 32.229 1.00 23.56 89 GLY A N 1
ATOM 1313 C CA . GLY A 1 89 ? -134.086 -267.365 33.500 1.00 22.37 89 GLY A CA 1
ATOM 1314 C C . GLY A 1 89 ? -134.360 -266.466 34.703 1.00 22.45 89 GLY A C 1
ATOM 1315 O O . GLY A 1 89 ? -134.816 -266.940 35.745 1.00 19.76 89 GLY A O 1
ATOM 1319 N N . THR A 1 90 ? -133.990 -265.184 34.607 1.00 21.85 90 THR A N 1
ATOM 1320 C CA . THR A 1 90 ? -134.289 -264.197 35.646 1.00 20.17 90 THR A CA 1
ATOM 1321 C C . THR A 1 90 ? -135.783 -264.118 35.921 1.00 18.91 90 THR A C 1
ATOM 1322 O O . THR A 1 90 ? -136.217 -264.079 37.073 1.00 22.10 90 THR A O 1
ATOM 1333 N N . LEU A 1 91 ? -136.588 -264.064 34.871 1.00 17.57 91 LEU A N 1
ATOM 1334 C CA . LEU A 1 91 ? -138.020 -263.910 35.055 1.00 17.37 91 LEU A CA 1
ATOM 1335 C C . LEU A 1 91 ? -138.667 -265.165 35.618 1.00 26.30 91 LEU A C 1
ATOM 1336 O O . LEU A 1 91 ? -139.622 -265.076 36.402 1.00 24.28 91 LEU A O 1
ATOM 1352 N N . ILE A 1 92 ? -138.191 -266.343 35.205 1.00 23.01 92 ILE A N 1
ATOM 1353 C CA . ILE A 1 92 ? -138.682 -267.601 35.778 1.00 25.60 92 ILE A CA 1
ATOM 1354 C C . ILE A 1 92 ? -138.408 -267.653 37.268 1.00 19.89 92 ILE A C 1
ATOM 1355 O O . ILE A 1 92 ? -139.265 -268.041 38.066 1.00 20.73 92 ILE A O 1
ATOM 1371 N N . LEU A 1 93 ? -137.185 -267.324 37.663 1.00 19.45 93 LEU A N 1
ATOM 1372 C CA . LEU A 1 93 ? -136.858 -267.282 39.074 1.00 20.88 93 LEU A CA 1
ATOM 1373 C C . LEU A 1 93 ? -137.659 -266.218 39.832 1.00 28.38 93 LEU A C 1
ATOM 1374 O O . LEU A 1 93 ? -138.146 -266.477 40.941 1.00 23.09 93 LEU A O 1
ATOM 1390 N N . LEU A 1 94 ? -137.759 -264.992 39.292 1.00 21.94 94 LEU A N 1
ATOM 1391 C CA . LEU A 1 94 ? -138.415 -263.951 40.067 1.00 20.30 94 LEU A CA 1
ATOM 1392 C C . LEU A 1 94 ? -139.907 -264.191 40.172 1.00 22.23 94 LEU A C 1
ATOM 1393 O O . LEU A 1 94 ? -140.506 -263.843 41.182 1.00 25.81 94 LEU A O 1
ATOM 1409 N N . PHE A 1 95 ? -140.550 -264.721 39.128 1.00 21.65 95 PHE A N 1
ATOM 1410 C CA . PHE A 1 95 ? -142.002 -264.905 39.187 1.00 22.33 95 PHE A CA 1
ATOM 1411 C C . PHE A 1 95 ? -142.411 -266.363 39.440 1.00 25.48 95 PHE A C 1
ATOM 1412 O O . PHE A 1 95 ? -143.572 -266.726 39.219 1.00 27.89 95 PHE A O 1
ATOM 1429 N N . GLY A 1 96 ? -141.495 -267.182 39.942 1.00 26.20 96 GLY A N 1
ATOM 1430 C CA . GLY A 1 96 ? -141.852 -268.535 40.404 1.00 29.39 96 GLY A CA 1
ATOM 1431 C C . GLY A 1 96 ? -142.305 -269.507 39.332 1.00 26.89 96 GLY A C 1
ATOM 1432 O O . GLY A 1 96 ? -143.284 -270.246 39.513 1.00 26.20 96 GLY A O 1
ATOM 1436 N N . GLY A 1 97 ? -141.603 -269.553 38.221 1.00 24.27 97 GLY A N 1
ATOM 1437 C CA . GLY A 1 97 ? -142.045 -270.409 37.135 1.00 29.52 97 GLY A CA 1
ATOM 1438 C C . GLY A 1 97 ? -141.916 -271.883 37.452 1.00 25.68 97 GLY A C 1
ATOM 1439 O O . GLY A 1 97 ? -142.713 -272.690 36.981 1.00 20.91 97 GLY A O 1
ATOM 1443 N N . ILE A 1 98 ? -140.923 -272.237 38.253 1.00 19.76 98 ILE A N 1
ATOM 1444 C CA . ILE A 1 98 ? -140.636 -273.599 38.631 1.00 23.62 98 ILE A CA 1
ATOM 1445 C C . ILE A 1 98 ? -141.697 -274.119 39.610 1.00 26.57 98 ILE A C 1
ATOM 1446 O O . ILE A 1 98 ? -142.254 -275.204 39.380 1.00 22.06 98 ILE A O 1
ATOM 1462 N N . PRO A 1 99 ? -142.040 -273.408 40.700 1.00 25.33 99 PRO A N 1
ATOM 1463 C CA . PRO A 1 99 ? -143.222 -273.849 41.484 1.00 25.46 99 PRO A CA 1
ATOM 1464 C C . PRO A 1 99 ? -144.490 -273.874 40.637 1.00 30.33 99 PRO A C 1
ATOM 1465 O O . PRO A 1 99 ? -145.313 -274.786 40.751 1.00 27.72 99 PRO A O 1
ATOM 1476 N N . TYR A 1 100 ? -144.673 -272.893 39.761 1.00 26.24 100 TYR A N 1
ATOM 1477 C CA . TYR A 1 100 ? -145.851 -272.907 38.902 1.00 26.58 100 TYR A CA 1
ATOM 1478 C C . TYR A 1 100 ? -145.931 -274.188 38.071 1.00 32.42 100 TYR A C 1
ATOM 1479 O O . TYR A 1 100 ? -146.993 -274.822 37.984 1.00 27.15 100 TYR A O 1
ATOM 1497 N N . LEU A 1 101 ? -144.825 -274.555 37.404 1.00 26.78 101 LEU A N 1
ATOM 1498 C CA . LEU A 1 101 ? -144.838 -275.723 36.525 1.00 30.35 101 LEU A CA 1
ATOM 1499 C C . LEU A 1 101 ? -145.065 -276.990 37.343 1.00 26.75 101 LEU A C 1
ATOM 1500 O O . LEU A 1 101 ? -145.803 -277.883 36.919 1.00 26.30 101 LEU A O 1
ATOM 1516 N N . TRP A 1 102 ? -144.447 -277.061 38.530 1.00 25.44 102 TRP A N 1
ATOM 1517 C CA . TRP A 1 102 ? -144.731 -278.115 39.494 1.00 29.52 102 TRP A CA 1
ATOM 1518 C C . TRP A 1 102 ? -146.222 -278.233 39.790 1.00 33.59 102 TRP A C 1
ATOM 1519 O O . TRP A 1 102 ? -146.796 -279.312 39.678 1.00 28.59 102 TRP A O 1
ATOM 1540 N N . ARG A 1 103 ? -146.869 -277.139 40.201 1.00 31.12 103 ARG A N 1
ATOM 1541 C CA A ARG A 1 103 ? -148.291 -277.222 40.520 0.56 31.39 103 ARG A CA 1
ATOM 1542 C CA B ARG A 1 103 ? -148.290 -277.218 40.520 0.44 32.23 103 ARG A CA 1
ATOM 1543 C C . ARG A 1 103 ? -149.101 -277.577 39.287 1.00 30.61 103 ARG A C 1
ATOM 1544 O O . ARG A 1 103 ? -150.096 -278.301 39.381 1.00 37.04 103 ARG A O 1
ATOM 1583 N N . LEU A 1 104 ? -148.673 -277.111 38.125 1.00 29.83 104 LEU A N 1
ATOM 1584 C CA . LEU A 1 104 ? -149.338 -277.477 36.875 1.00 34.45 104 LEU A CA 1
ATOM 1585 C C . LEU A 1 104 ? -149.225 -278.973 36.596 1.00 36.81 104 LEU A C 1
ATOM 1586 O O . LEU A 1 104 ? -150.124 -279.581 35.996 1.00 32.18 104 LEU A O 1
ATOM 1602 N N . SER A 1 105 ? -148.087 -279.562 36.953 1.00 29.78 105 SER A N 1
ATOM 1603 C CA . SER A 1 105 ? -147.895 -280.990 36.761 1.00 34.16 105 SER A CA 1
ATOM 1604 C C . SER A 1 105 ? -148.789 -281.788 37.711 1.00 33.21 105 SER A C 1
ATOM 1605 O O . SER A 1 105 ? -149.341 -282.830 37.337 1.00 37.55 105 SER A O 1
ATOM 1613 N N . GLY A 1 106 ? -148.914 -281.323 38.956 1.00 36.94 106 GLY A N 1
ATOM 1614 C CA . GLY A 1 106 ? -149.882 -281.917 39.875 1.00 41.05 106 GLY A CA 1
ATOM 1615 C C . GLY A 1 106 ? -151.298 -281.881 39.325 1.00 44.29 106 GLY A C 1
ATOM 1616 O O . GLY A 1 106 ? -152.060 -282.840 39.463 1.00 40.50 106 GLY A O 1
ATOM 1620 N N . ARG A 1 107 ? -151.662 -280.783 38.671 1.00 43.41 107 ARG A N 1
ATOM 1621 C CA . ARG A 1 107 ? -153.006 -280.662 38.119 1.00 49.81 107 ARG A CA 1
ATOM 1622 C C . ARG A 1 107 ? -153.256 -281.714 37.043 1.00 48.47 107 ARG A C 1
ATOM 1623 O O . ARG A 1 107 ? -154.348 -282.283 36.964 1.00 53.83 107 ARG A O 1
ATOM 1644 N N . PHE A 1 108 ? -152.269 -281.977 36.190 1.00 47.12 108 PHE A N 1
ATOM 1645 C CA . PHE A 1 108 ? -152.433 -283.065 35.232 1.00 51.45 108 PHE A CA 1
ATOM 1646 C C . PHE A 1 108 ? -152.578 -284.397 35.940 1.00 44.80 108 PHE A C 1
ATOM 1647 O O . PHE A 1 108 ? -153.344 -285.253 35.493 1.00 45.19 108 PHE A O 1
ATOM 1664 N N . CYS A 1 109 ? -151.861 -284.576 37.048 1.00 45.69 109 CYS A N 1
ATOM 1665 C CA . CYS A 1 109 ? -151.871 -285.849 37.754 1.00 50.92 109 CYS A CA 1
ATOM 1666 C C . CYS A 1 109 ? -153.242 -286.134 38.365 1.00 55.63 109 CYS A C 1
ATOM 1667 O O . CYS A 1 109 ? -153.727 -287.270 38.306 1.00 54.28 109 CYS A O 1
ATOM 1675 N N . GLY A 1 110 ? -153.888 -285.117 38.940 1.00 51.69 110 GLY A N 1
ATOM 1676 C CA . GLY A 1 110 ? -155.144 -285.319 39.625 1.00 54.94 110 GLY A CA 1
ATOM 1677 C C . GLY A 1 110 ? -156.352 -285.400 38.726 1.00 55.05 110 GLY A C 1
ATOM 1678 O O . GLY A 1 110 ? -157.396 -285.891 39.157 1.00 69.68 110 GLY A O 1
ATOM 1682 N N . TYR A 1 111 ? -156.255 -284.915 37.500 1.00 51.90 111 TYR A N 1
ATOM 1683 C CA . TYR A 1 111 ? -157.326 -285.155 36.548 1.00 62.67 111 TYR A CA 1
ATOM 1684 C C . TYR A 1 111 ? -157.170 -286.499 35.847 1.00 66.56 111 TYR A C 1
ATOM 1685 O O . TYR A 1 111 ? -158.088 -286.928 35.139 1.00 70.88 111 TYR A O 1
ATOM 1703 N N . ALA A 1 112 ? -156.047 -287.181 36.056 1.00 57.48 112 ALA A N 1
ATOM 1704 C CA . ALA A 1 112 ? -155.883 -288.573 35.673 1.00 61.93 112 ALA A CA 1
ATOM 1705 C C . ALA A 1 112 ? -156.082 -289.538 36.836 1.00 52.20 112 ALA A C 1
ATOM 1706 O O . ALA A 1 112 ? -155.885 -290.744 36.657 1.00 56.17 112 ALA A O 1
ATOM 1713 N N . GLY A 1 113 ? -156.413 -289.035 38.020 1.00 52.01 113 GLY A N 1
ATOM 1714 C CA . GLY A 1 113 ? -156.700 -289.878 39.168 1.00 61.10 113 GLY A CA 1
ATOM 1715 C C . GLY A 1 113 ? -155.534 -290.123 40.095 1.00 58.86 113 GLY A C 1
ATOM 1716 O O . GLY A 1 113 ? -155.601 -291.040 40.923 1.00 57.89 113 GLY A O 1
ATOM 1720 N N . PHE A 1 114 ? -154.464 -289.345 39.976 1.00 57.71 114 PHE A N 1
ATOM 1721 C CA . PHE A 1 114 ? -153.276 -289.474 40.811 1.00 53.43 114 PHE A CA 1
ATOM 1722 C C . PHE A 1 114 ? -153.211 -288.277 41.734 1.00 49.92 114 PHE A C 1
ATOM 1723 O O . PHE A 1 114 ? -153.126 -287.136 41.266 1.00 49.84 114 PHE A O 1
ATOM 1740 N N . GLY A 1 115 ? -153.200 -288.540 43.024 1.00 49.92 115 GLY A N 1
ATOM 1741 C CA . GLY A 1 115 ? -153.154 -287.491 44.005 1.00 49.46 115 GLY A CA 1
ATOM 1742 C C . GLY A 1 115 ? -151.726 -287.149 44.352 1.00 43.12 115 GLY A C 1
ATOM 1743 O O . GLY A 1 115 ? -150.780 -287.784 43.877 1.00 48.97 115 GLY A O 1
ATOM 1747 N N . PRO A 1 116 ? -151.553 -286.150 45.220 1.00 45.37 116 PRO A N 1
ATOM 1748 C CA . PRO A 1 116 ? -150.205 -285.654 45.528 1.00 41.05 116 PRO A CA 1
ATOM 1749 C C . PRO A 1 116 ? -149.288 -286.680 46.141 1.00 38.11 116 PRO A C 1
ATOM 1750 O O . PRO A 1 116 ? -148.070 -286.484 46.115 1.00 36.34 116 PRO A O 1
ATOM 1761 N N . GLU A 1 117 ? -149.823 -287.747 46.736 1.00 43.17 117 GLU A N 1
ATOM 1762 C CA . GLU A 1 117 ? -148.952 -288.740 47.343 1.00 38.63 117 GLU A CA 1
ATOM 1763 C C . GLU A 1 117 ? -148.035 -289.364 46.294 1.00 37.72 117 GLU A C 1
ATOM 1764 O O . GLU A 1 117 ? -146.942 -289.836 46.634 1.00 33.31 117 GLU A O 1
ATOM 1776 N N . TYR A 1 118 ? -148.451 -289.329 45.020 1.00 35.17 118 TYR A N 1
ATOM 1777 C CA . TYR A 1 118 ? -147.689 -289.857 43.885 1.00 38.37 118 TYR A CA 1
ATOM 1778 C C . TYR A 1 118 ? -146.693 -288.798 43.405 1.00 34.54 118 TYR A C 1
ATOM 1779 O O . TYR A 1 118 ? -146.833 -288.179 42.351 1.00 36.06 118 TYR A O 1
ATOM 1797 N N . GLU A 1 119 ? -145.642 -288.634 44.205 1.00 30.54 119 GLU A N 1
ATOM 1798 C CA . GLU A 1 119 ? -144.649 -287.613 43.945 1.00 27.82 119 GLU A CA 1
ATOM 1799 C C . GLU A 1 119 ? -143.795 -287.948 42.719 1.00 30.01 119 GLU A C 1
ATOM 1800 O O . GLU A 1 119 ? -143.606 -287.101 41.844 1.00 26.44 119 GLU A O 1
ATOM 1812 N N . ILE A 1 120 ? -143.259 -289.175 42.622 1.00 28.34 120 ILE A N 1
ATOM 1813 C CA . ILE A 1 120 ? -142.461 -289.514 41.440 1.00 29.98 120 ILE A CA 1
ATOM 1814 C C . ILE A 1 120 ? -143.281 -289.312 40.178 1.00 27.77 120 ILE A C 1
ATOM 1815 O O . ILE A 1 120 ? -142.805 -288.725 39.204 1.00 27.94 120 ILE A O 1
ATOM 1831 N N . THR A 1 121 ? -144.545 -289.735 40.188 1.00 24.65 121 THR A N 1
ATOM 1832 C CA . THR A 1 121 ? -145.382 -289.524 39.011 1.00 27.23 121 THR A CA 1
ATOM 1833 C C . THR A 1 121 ? -145.434 -288.041 38.634 1.00 28.40 121 THR A C 1
ATOM 1834 O O . THR A 1 121 ? -145.223 -287.671 37.472 1.00 27.04 121 THR A O 1
ATOM 1845 N N . GLN A 1 122 ? -145.715 -287.180 39.615 1.00 29.47 122 GLN A N 1
ATOM 1846 C CA . GLN A 1 122 ? -145.757 -285.751 39.356 1.00 30.81 122 GLN A CA 1
ATOM 1847 C C . GLN A 1 122 ? -144.393 -285.246 38.890 1.00 27.54 122 GLN A C 1
ATOM 1848 O O . GLN A 1 122 ? -144.304 -284.405 37.993 1.00 22.83 122 GLN A O 1
ATOM 1862 N N . SER A 1 123 ? -143.323 -285.744 39.496 1.00 26.92 123 SER A N 1
ATOM 1863 C CA . SER A 1 123 ? -141.977 -285.429 39.032 1.00 27.82 123 SER A CA 1
ATOM 1864 C C . SER A 1 123 ? -141.748 -285.805 37.568 1.00 31.62 123 SER A C 1
ATOM 1865 O O . SER A 1 123 ? -141.016 -285.109 36.838 1.00 28.40 123 SER A O 1
ATOM 1873 N N . LEU A 1 124 ? -142.310 -286.913 37.115 1.00 29.88 124 LEU A N 1
ATOM 1874 C CA . LEU A 1 124 ? -142.047 -287.293 35.730 1.00 27.94 124 LEU A CA 1
ATOM 1875 C C . LEU A 1 124 ? -142.808 -286.387 34.776 1.00 27.51 124 LEU A C 1
ATOM 1876 O O . LEU A 1 124 ? -142.336 -286.094 33.670 1.00 26.89 124 LEU A O 1
ATOM 1892 N N . VAL A 1 125 ? -144.019 -285.992 35.165 1.00 27.72 125 VAL A N 1
ATOM 1893 C CA . VAL A 1 125 ? -144.774 -284.993 34.413 1.00 29.17 125 VAL A CA 1
ATOM 1894 C C . VAL A 1 125 ? -143.998 -283.678 34.337 1.00 26.85 125 VAL A C 1
ATOM 1895 O O . VAL A 1 125 ? -143.914 -283.056 33.279 1.00 29.89 125 VAL A O 1
ATOM 1908 N N . PHE A 1 126 ? -143.455 -283.228 35.467 1.00 27.22 126 PHE A N 1
ATOM 1909 C CA . PHE A 1 126 ? -142.630 -282.022 35.501 1.00 32.00 126 PHE A CA 1
ATOM 1910 C C . PHE A 1 126 ? -141.425 -282.156 34.576 1.00 25.67 126 PHE A C 1
ATOM 1911 O O . PHE A 1 126 ? -141.076 -281.224 33.836 1.00 27.66 126 PHE A O 1
ATOM 1928 N N . LEU A 1 127 ? -140.750 -283.296 34.632 1.00 25.99 127 LEU A N 1
ATOM 1929 C CA . LEU A 1 127 ? -139.612 -283.540 33.733 1.00 27.72 127 LEU A CA 1
ATOM 1930 C C . LEU A 1 127 ? -140.030 -283.448 32.268 1.00 29.47 127 LEU A C 1
ATOM 1931 O O . LEU A 1 127 ? -139.334 -282.846 31.429 1.00 29.35 127 LEU A O 1
ATOM 1947 N N . LEU A 1 128 ? -141.190 -283.995 31.935 1.00 28.89 128 LEU A N 1
ATOM 1948 C CA . LEU A 1 128 ? -141.635 -283.894 30.558 1.00 26.53 128 LEU A CA 1
ATOM 1949 C C . LEU A 1 128 ? -141.902 -282.444 30.162 1.00 24.58 128 LEU A C 1
ATOM 1950 O O . LEU A 1 128 ? -141.452 -281.995 29.107 1.00 27.71 128 LEU A O 1
ATOM 1966 N N . LEU A 1 129 ? -142.681 -281.719 30.962 1.00 32.30 129 LEU A N 1
ATOM 1967 C CA . LEU A 1 129 ? -143.052 -280.339 30.628 1.00 30.56 129 LEU A CA 1
ATOM 1968 C C . LEU A 1 129 ? -141.845 -279.407 30.620 1.00 22.75 129 LEU A C 1
ATOM 1969 O O . LEU A 1 129 ? -141.780 -278.477 29.817 1.00 24.68 129 LEU A O 1
ATOM 1985 N N . ALA A 1 130 ? -140.933 -279.578 31.571 1.00 23.32 130 ALA A N 1
ATOM 1986 C CA . ALA A 1 130 ? -139.748 -278.737 31.642 1.00 24.96 130 ALA A CA 1
ATOM 1987 C C . ALA A 1 130 ? -138.883 -278.913 30.410 1.00 29.28 130 ALA A C 1
ATOM 1988 O O . ALA A 1 130 ? -138.442 -277.933 29.794 1.00 24.24 130 ALA A O 1
ATOM 1995 N N . THR A 1 131 ? -138.658 -280.161 30.004 1.00 26.21 131 THR A N 1
ATOM 1996 C CA . THR A 1 131 ? -137.883 -280.403 28.795 1.00 23.82 131 THR A CA 1
ATOM 1997 C C . THR A 1 131 ? -138.643 -279.972 27.546 1.00 25.12 131 THR A C 1
ATOM 1998 O O . THR A 1 131 ? -138.035 -279.459 26.603 1.00 26.68 131 THR A O 1
ATOM 2009 N N . LEU A 1 132 ? -139.964 -280.125 27.526 1.00 24.45 132 LEU A N 1
ATOM 2010 C CA . LEU A 1 132 ? -140.724 -279.612 26.394 1.00 24.34 132 LEU A CA 1
ATOM 2011 C C . LEU A 1 132 ? -140.608 -278.087 26.302 1.00 31.26 132 LEU A C 1
ATOM 2012 O O . LEU A 1 132 ? -140.251 -277.540 25.254 1.00 30.25 132 LEU A O 1
ATOM 2028 N N . PHE A 1 133 ? -140.863 -277.391 27.415 1.00 24.84 133 PHE A N 1
ATOM 2029 C CA . PHE A 1 133 ? -140.736 -275.938 27.451 1.00 30.30 133 PHE A CA 1
ATOM 2030 C C . PHE A 1 133 ? -139.381 -275.498 26.928 1.00 30.33 133 PHE A C 1
ATOM 2031 O O . PHE A 1 133 ? -139.279 -274.621 26.076 1.00 27.27 133 PHE A O 1
ATOM 2048 N N . SER A 1 134 ? -138.321 -276.071 27.461 1.00 30.64 134 SER A N 1
ATOM 2049 C CA . SER A 1 134 ? -137.006 -275.713 26.985 1.00 30.31 134 SER A CA 1
ATOM 2050 C C . SER A 1 134 ? -136.832 -276.066 25.497 1.00 36.22 134 SER A C 1
ATOM 2051 O O . SER A 1 134 ? -136.275 -275.275 24.725 1.00 37.18 134 SER A O 1
ATOM 2059 N N . ALA A 1 135 ? -137.349 -277.218 25.059 1.00 33.62 135 ALA A N 1
ATOM 2060 C CA . ALA A 1 135 ? -137.263 -277.550 23.637 1.00 36.70 135 ALA A CA 1
ATOM 2061 C C . ALA A 1 135 ? -138.006 -276.524 22.798 1.00 38.26 135 ALA A C 1
ATOM 2062 O O . ALA A 1 135 ? -137.529 -276.103 21.736 1.00 32.39 135 ALA A O 1
ATOM 2069 N N . LEU A 1 136 ? -139.186 -276.123 23.243 1.00 28.71 136 LEU A N 1
ATOM 2070 C CA . LEU A 1 136 ? -139.950 -275.165 22.459 1.00 33.29 136 LEU A CA 1
ATOM 2071 C C . LEU A 1 136 ? -139.293 -273.789 22.457 1.00 32.95 136 LEU A C 1
ATOM 2072 O O . LEU A 1 136 ? -139.252 -273.135 21.420 1.00 31.40 136 LEU A O 1
ATOM 2088 N N . THR A 1 137 ? -138.783 -273.309 23.593 1.00 35.25 137 THR A N 1
ATOM 2089 C CA . THR A 1 137 ? -138.216 -271.971 23.553 1.00 36.84 137 THR A CA 1
ATOM 2090 C C . THR A 1 137 ? -136.888 -271.946 22.811 1.00 31.55 137 THR A C 1
ATOM 2091 O O . THR A 1 137 ? -136.487 -270.889 22.325 1.00 30.19 137 THR A O 1
ATOM 2102 N N . GLY A 1 138 ? -136.196 -273.074 22.711 1.00 30.61 138 GLY A N 1
ATOM 2103 C CA . GLY A 1 138 ? -134.985 -273.141 21.909 1.00 30.83 138 GLY A CA 1
ATOM 2104 C C . GLY A 1 138 ? -135.237 -273.166 20.415 1.00 30.28 138 GLY A C 1
ATOM 2105 O O . GLY A 1 138 ? -134.331 -272.835 19.633 1.00 30.82 138 GLY A O 1
ATOM 2109 N N . LEU A 1 139 ? -136.468 -273.494 19.997 1.00 30.47 139 LEU A N 1
ATOM 2110 C CA . LEU A 1 139 ? -136.712 -273.810 18.587 1.00 34.90 139 LEU A CA 1
ATOM 2111 C C . LEU A 1 139 ? -136.568 -272.592 17.680 1.00 30.98 139 LEU A C 1
ATOM 2112 O O . LEU A 1 139 ? -135.939 -272.702 16.610 1.00 27.77 139 LEU A O 1
ATOM 2128 N N . PRO A 1 140 ? -137.150 -271.443 17.993 1.00 30.87 140 PRO A N 1
ATOM 2129 C CA . PRO A 1 140 ? -136.946 -270.263 17.131 1.00 30.66 140 PRO A CA 1
ATOM 2130 C C . PRO A 1 140 ? -135.479 -269.958 16.896 1.00 27.18 140 PRO A C 1
ATOM 2131 O O . PRO A 1 140 ? -135.055 -269.649 15.779 1.00 31.01 140 PRO A O 1
ATOM 2142 N N . TRP A 1 141 ? -134.683 -270.051 17.948 1.00 27.51 141 TRP A N 1
ATOM 2143 C CA . TRP A 1 141 ? -133.264 -269.762 17.829 1.00 22.55 141 TRP A CA 1
ATOM 2144 C C . TRP A 1 141 ? -132.541 -270.772 16.957 1.00 28.66 141 TRP A C 1
ATOM 2145 O O . TRP A 1 141 ? -131.716 -270.395 16.124 1.00 27.01 141 TRP A O 1
ATOM 2166 N N . SER A 1 142 ? -132.807 -272.059 17.157 1.00 21.72 142 SER A N 1
ATOM 2167 C CA . SER A 1 142 ? -132.168 -273.103 16.362 1.00 26.05 142 SER A CA 1
ATOM 2168 C C . SER A 1 142 ? -132.566 -273.014 14.895 1.00 27.78 142 SER A C 1
ATOM 2169 O O . SER A 1 142 ? -131.740 -273.242 13.999 1.00 25.92 142 SER A O 1
ATOM 2177 N N . LEU A 1 143 ? -133.830 -272.693 14.618 1.00 27.01 143 LEU A N 1
ATOM 2178 C CA . LEU A 1 143 ? -134.252 -272.515 13.228 1.00 28.19 143 LEU A CA 1
ATOM 2179 C C . LEU A 1 143 ? -133.515 -271.343 12.590 1.00 29.21 143 LEU A C 1
ATOM 2180 O O . LEU A 1 143 ? -133.002 -271.449 11.474 1.00 27.22 143 LEU A O 1
ATOM 2196 N N . TYR A 1 144 ? -133.440 -270.213 13.296 1.00 26.15 144 TYR A N 1
ATOM 2197 C CA . TYR A 1 144 ? -132.734 -269.064 12.751 1.00 27.75 144 TYR A CA 1
ATOM 2198 C C . TYR A 1 144 ? -131.275 -269.381 12.500 1.00 26.15 144 TYR A C 1
ATOM 2199 O O . TYR A 1 144 ? -130.719 -269.010 11.464 1.00 20.93 144 TYR A O 1
ATOM 2217 N N . ASN A 1 145 ? -130.625 -270.070 13.428 1.00 30.73 145 ASN A N 1
ATOM 2218 C CA . ASN A 1 145 ? -129.209 -270.381 13.219 1.00 29.66 145 ASN A CA 1
ATOM 2219 C C . ASN A 1 145 ? -129.015 -271.321 12.038 1.00 28.91 145 ASN A C 1
ATOM 2220 O O . ASN A 1 145 ? -128.093 -271.139 11.222 1.00 26.59 145 ASN A O 1
ATOM 2231 N N . THR A 1 146 ? -129.910 -272.293 11.888 1.00 26.82 146 THR A N 1
ATOM 2232 C CA . THR A 1 146 ? -129.745 -273.270 10.830 1.00 27.54 146 THR A CA 1
ATOM 2233 C C . THR A 1 146 ? -130.138 -272.691 9.471 1.00 32.98 146 THR A C 1
ATOM 2234 O O . THR A 1 146 ? -129.401 -272.847 8.487 1.00 28.82 146 THR A O 1
ATOM 2245 N N . PHE A 1 147 ? -131.297 -272.036 9.395 1.00 28.13 147 PHE A N 1
ATOM 2246 C CA . PHE A 1 147 ? -131.854 -271.670 8.113 1.00 27.73 147 PHE A CA 1
ATOM 2247 C C . PHE A 1 147 ? -131.579 -270.221 7.712 1.00 31.07 147 PHE A C 1
ATOM 2248 O O . PHE A 1 147 ? -131.835 -269.869 6.554 1.00 32.95 147 PHE A O 1
ATOM 2265 N N . VAL A 1 148 ? -131.008 -269.398 8.594 1.00 28.34 148 VAL A N 1
ATOM 2266 C CA . VAL A 1 148 ? -130.551 -268.070 8.195 1.00 27.04 148 VAL A CA 1
ATOM 2267 C C . VAL A 1 148 ? -129.026 -268.046 8.232 1.00 24.79 148 VAL A C 1
ATOM 2268 O O . VAL A 1 148 ? -128.365 -267.902 7.193 1.00 26.97 148 VAL A O 1
ATOM 2281 N N . ILE A 1 149 ? -128.434 -268.217 9.418 1.00 23.35 149 ILE A N 1
ATOM 2282 C CA . ILE A 1 149 ? -126.987 -268.014 9.529 1.00 21.00 149 ILE A CA 1
ATOM 2283 C C . ILE A 1 149 ? -126.260 -269.059 8.711 1.00 27.34 149 ILE A C 1
ATOM 2284 O O . ILE A 1 149 ? -125.470 -268.730 7.827 1.00 23.98 149 ILE A O 1
ATOM 2300 N N . GLU A 1 150 ? -126.543 -270.338 8.986 1.00 22.13 150 GLU A N 1
ATOM 2301 C CA . GLU A 1 150 ? -125.832 -271.427 8.332 1.00 29.60 150 GLU A CA 1
ATOM 2302 C C . GLU A 1 150 ? -126.153 -271.478 6.848 1.00 26.88 150 GLU A C 1
ATOM 2303 O O . GLU A 1 150 ? -125.298 -271.850 6.057 1.00 25.17 150 GLU A O 1
ATOM 2315 N N . GLU A 1 151 ? -127.394 -271.151 6.468 1.00 29.55 151 GLU A N 1
ATOM 2316 C CA . GLU A 1 151 ? -127.761 -271.107 5.058 1.00 29.60 151 GLU A CA 1
ATOM 2317 C C . GLU A 1 151 ? -126.981 -270.004 4.356 1.00 27.61 151 GLU A C 1
ATOM 2318 O O . GLU A 1 151 ? -126.334 -270.235 3.324 1.00 25.81 151 GLU A O 1
ATOM 2330 N N . LYS A 1 152 ? -126.950 -268.820 4.973 1.00 26.09 152 LYS A N 1
ATOM 2331 C CA . LYS A 1 152 ? -126.320 -267.653 4.377 1.00 28.50 152 LYS A CA 1
ATOM 2332 C C . LYS A 1 152 ? -124.842 -267.887 4.110 1.00 32.83 152 LYS A C 1
ATOM 2333 O O . LYS A 1 152 ? -124.319 -267.462 3.072 1.00 26.94 152 LYS A O 1
ATOM 2352 N N . HIS A 1 153 ? -124.145 -268.550 5.019 1.00 25.54 153 HIS A N 1
ATOM 2353 C CA . HIS A 1 153 ? -122.717 -268.725 4.823 1.00 24.26 153 HIS A CA 1
ATOM 2354 C C . HIS A 1 153 ? -122.325 -270.042 4.150 1.00 27.41 153 HIS A C 1
ATOM 2355 O O . HIS A 1 153 ? -121.132 -270.343 4.094 1.00 28.32 153 HIS A O 1
ATOM 2370 N N . GLY A 1 154 ? -123.284 -270.807 3.629 1.00 23.61 154 GLY A N 1
ATOM 2371 C CA . GLY A 1 154 ? -123.006 -271.924 2.744 1.00 23.81 154 GLY A CA 1
ATOM 2372 C C . GLY A 1 154 ? -122.909 -273.292 3.382 1.00 27.92 154 GLY A C 1
ATOM 2373 O O . GLY A 1 154 ? -122.501 -274.244 2.702 1.00 27.48 154 GLY A O 1
ATOM 2377 N N . PHE A 1 155 ? -123.231 -273.424 4.665 1.00 24.70 155 PHE A N 1
ATOM 2378 C CA . PHE A 1 155 ? -123.051 -274.681 5.389 1.00 27.68 155 PHE A CA 1
ATOM 2379 C C . PHE A 1 155 ? -124.302 -275.557 5.472 1.00 25.79 155 PHE A C 1
ATOM 2380 O O . PHE A 1 155 ? -124.185 -276.767 5.497 1.00 23.53 155 PHE A O 1
ATOM 2397 N N . ASN A 1 156 ? -125.496 -275.005 5.601 1.00 27.03 156 ASN A N 1
ATOM 2398 C CA . ASN A 1 156 ? -126.655 -275.848 5.856 1.00 31.59 156 ASN A CA 1
ATOM 2399 C C . ASN A 1 156 ? -126.944 -276.677 4.630 1.00 30.71 156 ASN A C 1
ATOM 2400 O O . ASN A 1 156 ? -126.928 -276.168 3.514 1.00 28.21 156 ASN A O 1
ATOM 2411 N N . GLN A 1 157 ? -127.253 -277.951 4.846 1.00 27.42 157 GLN A N 1
ATOM 2412 C CA . GLN A 1 157 ? -127.677 -278.835 3.777 1.00 28.88 157 GLN A CA 1
ATOM 2413 C C . GLN A 1 157 ? -129.062 -279.407 3.971 1.00 32.14 157 GLN A C 1
ATOM 2414 O O . GLN A 1 157 ? -129.494 -280.197 3.130 1.00 30.83 157 GLN A O 1
ATOM 2428 N N . GLN A 1 158 ? -129.764 -279.083 5.055 1.00 31.03 158 GLN A N 1
ATOM 2429 C CA . GLN A 1 158 ? -130.995 -279.790 5.317 1.00 28.48 158 GLN A CA 1
ATOM 2430 C C . GLN A 1 158 ? -132.209 -278.927 5.025 1.00 30.40 158 GLN A C 1
ATOM 2431 O O . GLN A 1 158 ? -132.150 -277.702 5.073 1.00 31.58 158 GLN A O 1
ATOM 2445 N N . THR A 1 159 ? -133.329 -279.601 4.764 1.00 29.89 159 THR A N 1
ATOM 2446 C CA . THR A 1 159 ? -134.624 -278.951 4.636 1.00 33.10 159 THR A CA 1
ATOM 2447 C C . THR A 1 159 ? -135.297 -278.775 5.998 1.00 32.36 159 THR A C 1
ATOM 2448 O O . THR A 1 159 ? -134.880 -279.318 7.020 1.00 26.30 159 THR A O 1
ATOM 2459 N N . LEU A 1 160 ? -136.365 -277.991 5.993 1.00 31.22 160 LEU A N 1
ATOM 2460 C CA . LEU A 1 160 ? -137.101 -277.778 7.217 1.00 34.92 160 LEU A CA 1
ATOM 2461 C C . LEU A 1 160 ? -137.744 -279.071 7.667 1.00 38.43 160 LEU A C 1
ATOM 2462 O O . LEU A 1 160 ? -137.828 -279.336 8.870 1.00 34.92 160 LEU A O 1
ATOM 2478 N N . GLY A 1 161 ? -138.179 -279.895 6.712 1.00 40.07 161 GLY A N 1
ATOM 2479 C CA . GLY A 1 161 ? -138.831 -281.145 7.067 1.00 35.91 161 GLY A CA 1
ATOM 2480 C C . GLY A 1 161 ? -137.888 -282.121 7.734 1.00 34.89 161 GLY A C 1
ATOM 2481 O O . GLY A 1 161 ? -138.272 -282.825 8.671 1.00 36.37 161 GLY A O 1
ATOM 2485 N N . PHE A 1 162 ? -136.657 -282.206 7.236 1.00 30.07 162 PHE A N 1
ATOM 2486 C CA . PHE A 1 162 ? -135.617 -282.976 7.909 1.00 31.37 162 PHE A CA 1
ATOM 2487 C C . PHE A 1 162 ? -135.370 -282.445 9.299 1.00 33.25 162 PHE A C 1
ATOM 2488 O O . PHE A 1 162 ? -135.238 -283.218 10.250 1.00 28.20 162 PHE A O 1
ATOM 2505 N N . PHE A 1 163 ? -135.304 -281.118 9.426 1.00 32.48 163 PHE A N 1
ATOM 2506 C CA . PHE A 1 163 ? -134.986 -280.492 10.698 1.00 31.06 163 PHE A CA 1
ATOM 2507 C C . PHE A 1 163 ? -136.028 -280.832 11.752 1.00 32.34 163 PHE A C 1
ATOM 2508 O O . PHE A 1 163 ? -135.678 -281.156 12.893 1.00 26.73 163 PHE A O 1
ATOM 2525 N N . MET A 1 164 ? -137.316 -280.748 11.387 1.00 29.48 164 MET A N 1
ATOM 2526 C CA . MET A 1 164 ? -138.385 -281.021 12.327 1.00 33.71 164 MET A CA 1
ATOM 2527 C C . MET A 1 164 ? -138.509 -282.518 12.613 1.00 34.45 164 MET A C 1
ATOM 2528 O O . MET A 1 164 ? -138.725 -282.917 13.760 1.00 32.93 164 MET A O 1
ATOM 2542 N N . LYS A 1 165 ? -138.374 -283.368 11.594 1.00 34.08 165 LYS A N 1
ATOM 2543 C CA . LYS A 1 165 ? -138.346 -284.804 11.847 1.00 35.71 165 LYS A CA 1
ATOM 2544 C C . LYS A 1 165 ? -137.273 -285.120 12.872 1.00 29.88 165 LYS A C 1
ATOM 2545 O O . LYS A 1 165 ? -137.512 -285.804 13.873 1.00 29.77 165 LYS A O 1
ATOM 2564 N N . ASP A 1 166 ? -136.077 -284.592 12.634 1.00 26.43 166 ASP A N 1
ATOM 2565 C CA . ASP A 1 166 ? -134.947 -284.821 13.514 1.00 30.11 166 ASP A CA 1
ATOM 2566 C C . ASP A 1 166 ? -135.244 -284.342 14.941 1.00 34.36 166 ASP A C 1
ATOM 2567 O O . ASP A 1 166 ? -134.976 -285.059 15.913 1.00 30.30 166 ASP A O 1
ATOM 2576 N N . ALA A 1 167 ? -135.855 -283.163 15.081 1.00 30.20 167 ALA A N 1
ATOM 2577 C CA . ALA A 1 167 ? -136.053 -282.562 16.403 1.00 33.14 167 ALA A CA 1
ATOM 2578 C C . ALA A 1 167 ? -137.025 -283.377 17.237 1.00 30.74 167 ALA A C 1
ATOM 2579 O O . ALA A 1 167 ? -136.784 -283.632 18.415 1.00 28.90 167 ALA A O 1
ATOM 2586 N N . ILE A 1 168 ? -138.129 -283.798 16.630 1.00 29.61 168 ILE A N 1
ATOM 2587 C CA . ILE A 1 168 ? -139.102 -284.634 17.303 1.00 33.23 168 ILE A CA 1
ATOM 2588 C C . ILE A 1 168 ? -138.499 -285.974 17.716 1.00 32.78 168 ILE A C 1
ATOM 2589 O O . ILE A 1 168 ? -138.762 -286.458 18.813 1.00 31.29 168 ILE A O 1
ATOM 2605 N N . LYS A 1 169 ? -137.723 -286.611 16.834 1.00 25.72 169 LYS A N 1
ATOM 2606 C CA . LYS A 1 169 ? -137.115 -287.895 17.147 1.00 25.31 169 LYS A CA 1
ATOM 2607 C C . LYS A 1 169 ? -136.144 -287.771 18.297 1.00 27.31 169 LYS A C 1
ATOM 2608 O O . LYS A 1 169 ? -136.130 -288.607 19.197 1.00 28.63 169 LYS A O 1
ATOM 2627 N N . LYS A 1 170 ? -135.322 -286.740 18.288 1.00 22.25 170 LYS A N 1
ATOM 2628 C CA . LYS A 1 170 ? -134.408 -286.544 19.399 1.00 26.09 170 LYS A CA 1
ATOM 2629 C C . LYS A 1 170 ? -135.190 -286.321 20.695 1.00 32.29 170 LYS A C 1
ATOM 2630 O O . LYS A 1 170 ? -134.811 -286.847 21.743 1.00 31.57 170 LYS A O 1
ATOM 2637 N N . PHE A 1 171 ? -136.311 -285.585 20.636 1.00 25.58 171 PHE A N 1
ATOM 2638 C CA . PHE A 1 171 ? -137.072 -285.321 21.852 1.00 29.26 171 PHE A CA 1
ATOM 2639 C C . PHE A 1 171 ? -137.717 -286.602 22.392 1.00 29.71 171 PHE A C 1
ATOM 2640 O O . PHE A 1 171 ? -137.666 -286.872 23.598 1.00 26.16 171 PHE A O 1
ATOM 2657 N N . VAL A 1 172 ? -138.320 -287.398 21.501 1.00 28.49 172 VAL A N 1
ATOM 2658 C CA . VAL A 1 172 ? -138.944 -288.658 21.876 1.00 31.25 172 VAL A CA 1
ATOM 2659 C C . VAL A 1 172 ? -137.923 -289.616 22.448 1.00 30.26 172 VAL A C 1
ATOM 2660 O O . VAL A 1 172 ? -138.159 -290.258 23.479 1.00 30.93 172 VAL A O 1
ATOM 2673 N N . VAL A 1 173 ? -136.808 -289.801 21.757 1.00 28.69 173 VAL A N 1
ATOM 2674 C CA . VAL A 1 173 ? -135.835 -290.773 22.240 1.00 28.61 173 VAL A CA 1
ATOM 2675 C C . VAL A 1 173 ? -135.301 -290.354 23.596 1.00 30.35 173 VAL A C 1
ATOM 2676 O O . VAL A 1 173 ? -135.090 -291.183 24.487 1.00 28.69 173 VAL A O 1
ATOM 2689 N 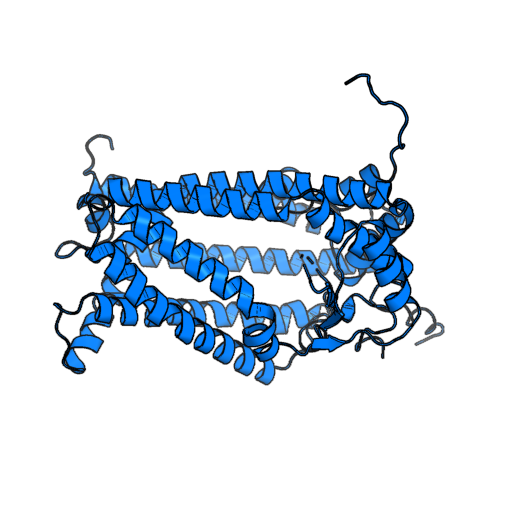N . THR A 1 174 ? -135.089 -289.066 23.778 1.00 25.27 174 THR A N 1
ATOM 2690 C CA . THR A 1 174 ? -134.671 -288.548 25.070 1.00 29.75 174 THR A CA 1
ATOM 2691 C C . THR A 1 174 ? -135.656 -288.931 26.170 1.00 28.42 174 THR A C 1
ATOM 2692 O O . THR A 1 174 ? -135.243 -289.337 27.262 1.00 23.07 174 THR A O 1
ATOM 2703 N N . GLN A 1 175 ? -136.963 -288.812 25.898 1.00 27.31 175 GLN A N 1
ATOM 2704 C CA . GLN A 1 175 ? -137.949 -289.095 26.921 1.00 26.16 175 GLN A CA 1
ATOM 2705 C C . GLN A 1 175 ? -137.994 -290.579 27.194 1.00 30.22 175 GLN A C 1
ATOM 2706 O O . GLN A 1 175 ? -138.070 -290.992 28.345 1.00 27.05 175 GLN A O 1
ATOM 2720 N N . CYS A 1 176 ? -137.841 -291.398 26.149 1.00 27.58 176 CYS A N 1
ATOM 2721 C CA . CYS A 1 176 ? -137.874 -292.840 26.327 1.00 24.85 176 CYS A CA 1
ATOM 2722 C C . CYS A 1 176 ? -136.813 -293.296 27.307 1.00 31.34 176 CYS A C 1
ATOM 2723 O O . CYS A 1 176 ? -137.019 -294.248 28.066 1.00 35.21 176 CYS A O 1
ATOM 2731 N N . ILE A 1 177 ? -135.659 -292.660 27.287 1.00 27.29 177 ILE A N 1
ATOM 2732 C CA . ILE A 1 177 ? -134.611 -293.018 28.233 1.00 31.07 177 ILE A CA 1
ATOM 2733 C C . ILE A 1 177 ? -134.755 -292.246 29.542 1.00 29.58 177 ILE A C 1
ATOM 2734 O O . ILE A 1 177 ? -134.666 -292.820 30.638 1.00 30.31 177 ILE A O 1
ATOM 2750 N N . LEU A 1 178 ? -135.081 -290.964 29.442 1.00 26.73 178 LEU A N 1
ATOM 2751 C CA . LEU A 1 178 ? -134.983 -290.076 30.594 1.00 27.07 178 LEU A CA 1
ATOM 2752 C C . LEU A 1 178 ? -135.967 -290.470 31.673 1.00 22.18 178 LEU A C 1
ATOM 2753 O O . LEU A 1 178 ? -135.605 -290.552 32.848 1.00 23.02 178 LEU A O 1
ATOM 2769 N N . LEU A 1 179 ? -137.234 -290.684 31.296 1.00 20.90 179 LEU A N 1
ATOM 2770 C CA . LEU A 1 179 ? -138.267 -290.882 32.309 1.00 24.38 179 LEU A CA 1
ATOM 2771 C C . LEU A 1 179 ? -138.090 -292.181 33.066 1.00 22.89 179 LEU A C 1
ATOM 2772 O O . LEU A 1 179 ? -138.062 -292.140 34.307 1.00 24.50 179 LEU A O 1
ATOM 2788 N N . PRO A 1 180 ? -137.925 -293.342 32.427 1.00 25.45 180 PRO A N 1
ATOM 2789 C CA . PRO A 1 180 ? -137.706 -294.555 33.230 1.00 28.35 180 PRO A CA 1
ATOM 2790 C C . PRO A 1 180 ? -136.493 -294.453 34.129 1.00 27.66 180 PRO A C 1
ATOM 2791 O O . PRO A 1 180 ? -136.522 -294.894 35.278 1.00 23.71 180 PRO A O 1
ATOM 2802 N N . VAL A 1 181 ? -135.384 -293.962 33.597 1.00 22.86 181 VAL A N 1
ATOM 2803 C CA . VAL A 1 181 ? -134.181 -293.811 34.406 1.00 20.39 181 VAL A CA 1
ATOM 2804 C C . VAL A 1 181 ? -134.444 -292.859 35.570 1.00 30.39 181 VAL A C 1
ATOM 2805 O O . VAL A 1 181 ? -133.945 -293.071 36.687 1.00 23.56 181 VAL A O 1
ATOM 2818 N N . SER A 1 182 ? -135.245 -291.803 35.330 1.00 22.01 182 SER A N 1
ATOM 2819 C CA . SER A 1 182 ? -135.540 -290.832 36.387 1.00 25.92 182 SER A CA 1
ATOM 2820 C C . SER A 1 182 ? -136.439 -291.439 37.449 1.00 22.15 182 SER A C 1
ATOM 2821 O O . SER A 1 182 ? -136.255 -291.178 38.635 1.00 26.40 182 SER A O 1
ATOM 2829 N N . SER A 1 183 ? -137.418 -292.257 37.065 1.00 25.89 183 SER A N 1
ATOM 2830 C CA . SER A 1 183 ? -138.245 -292.853 38.108 1.00 27.09 183 SER A CA 1
ATOM 2831 C C . SER A 1 183 ? -137.411 -293.713 39.039 1.00 26.45 183 SER A C 1
ATOM 2832 O O . SER A 1 183 ? -137.643 -293.712 40.245 1.00 26.12 183 SER A O 1
ATOM 2840 N N . LEU A 1 184 ? -136.426 -294.443 38.508 1.00 23.84 184 LEU A N 1
ATOM 2841 C CA . LEU A 1 184 ? -135.622 -295.337 39.338 1.00 24.42 184 LEU A CA 1
ATOM 2842 C C . LEU A 1 184 ? -134.656 -294.575 40.211 1.00 21.24 184 LEU A C 1
ATOM 2843 O O . LEU A 1 184 ? -134.526 -294.860 41.406 1.00 25.25 184 LEU A O 1
ATOM 2859 N N . LEU A 1 185 ? -133.959 -293.609 39.634 1.00 20.60 185 LEU A N 1
ATOM 2860 C CA . LEU A 1 185 ? -133.017 -292.805 40.413 1.00 23.22 185 LEU A CA 1
ATOM 2861 C C . LEU A 1 185 ? -133.719 -292.121 41.571 1.00 23.32 185 LEU A C 1
ATOM 2862 O O . LEU A 1 185 ? -133.168 -292.053 42.680 1.00 18.51 185 LEU A O 1
ATOM 2878 N N . LEU A 1 186 ? -134.942 -291.619 41.330 1.00 20.36 186 LEU A N 1
ATOM 2879 C CA . LEU A 1 186 ? -135.687 -290.950 42.391 1.00 23.58 186 LEU A CA 1
ATOM 2880 C C . LEU A 1 186 ? -136.099 -291.963 43.457 1.00 24.31 186 LEU A C 1
ATOM 2881 O O . LEU A 1 186 ? -136.021 -291.694 44.663 1.00 23.13 186 LEU A O 1
ATOM 2897 N N . TYR A 1 187 ? -136.476 -293.161 43.023 1.00 26.98 187 TYR A N 1
ATOM 2898 C CA . TYR A 1 187 ? -136.816 -294.214 43.967 1.00 24.60 187 TYR A CA 1
ATOM 2899 C C . TYR A 1 187 ? -135.605 -294.582 44.809 1.00 23.55 187 TYR A C 1
ATOM 2900 O O . TYR A 1 187 ? -135.674 -294.678 46.040 1.00 23.51 187 TYR A O 1
ATOM 2918 N N . ILE A 1 188 ? -134.485 -294.808 44.165 1.00 24.07 188 ILE A N 1
ATOM 2919 C CA . ILE A 1 188 ? -133.272 -295.127 44.898 1.00 22.32 188 ILE A CA 1
ATOM 2920 C C . ILE A 1 188 ? -133.000 -294.060 45.923 1.00 24.16 188 ILE A C 1
ATOM 2921 O O . ILE A 1 188 ? -132.765 -294.350 47.095 1.00 22.14 188 ILE A O 1
ATOM 2937 N N . ILE A 1 189 ? -133.079 -292.790 45.522 1.00 30.29 189 ILE A N 1
ATOM 2938 C CA . ILE A 1 189 ? -132.807 -291.742 46.493 1.00 20.27 189 ILE A CA 1
ATOM 2939 C C . ILE A 1 189 ? -133.739 -291.887 47.692 1.00 23.27 189 ILE A C 1
ATOM 2940 O O . ILE A 1 189 ? -133.317 -291.809 48.845 1.00 22.40 189 ILE A O 1
ATOM 2956 N N . LYS A 1 190 ? -135.027 -292.053 47.437 1.00 23.33 190 LYS A N 1
ATOM 2957 C CA . LYS A 1 190 ? -135.988 -292.152 48.522 1.00 24.32 190 LYS A CA 1
ATOM 2958 C C . LYS A 1 190 ? -135.758 -293.347 49.449 1.00 26.15 190 LYS A C 1
ATOM 2959 O O . LYS A 1 190 ? -136.020 -293.245 50.660 1.00 27.30 190 LYS A O 1
ATOM 2978 N N . ILE A 1 191 ? -135.288 -294.484 48.921 1.00 21.79 191 ILE A N 1
ATOM 2979 C CA . ILE A 1 191 ? -135.276 -295.745 49.662 1.00 26.24 191 ILE A CA 1
ATOM 2980 C C . ILE A 1 191 ? -133.902 -296.102 50.274 1.00 34.27 191 ILE A C 1
ATOM 2981 O O . ILE A 1 191 ? -133.829 -297.043 51.083 1.00 30.85 191 ILE A O 1
ATOM 2997 N N . GLY A 1 192 ? -132.815 -295.403 49.928 1.00 28.26 192 GLY A N 1
ATOM 2998 C CA . GLY A 1 192 ? -131.531 -295.676 50.602 1.00 26.83 192 GLY A CA 1
ATOM 2999 C C . GLY A 1 192 ? -131.427 -294.951 51.918 1.00 38.70 192 GLY A C 1
ATOM 3000 O O . GLY A 1 192 ? -132.388 -294.867 52.689 1.00 43.54 192 GLY A O 1
ATOM 3004 N N . GLY A 1 193 ? -130.280 -294.351 52.187 1.00 59.74 193 GLY A N 1
ATOM 3005 C CA . GLY A 1 193 ? -130.212 -293.332 53.236 1.00 36.91 193 GLY A CA 1
ATOM 3006 C C . GLY A 1 193 ? -129.915 -294.143 54.471 1.00 43.00 193 GLY A C 1
ATOM 3007 O O . GLY A 1 193 ? -130.502 -295.213 54.621 1.00 59.23 193 GLY A O 1
ATOM 3011 N N . ASP A 1 194 ? -129.008 -293.707 55.337 1.00 39.92 194 ASP A N 1
ATOM 3012 C CA . ASP A 1 194 ? -128.347 -292.446 55.202 1.00 49.31 194 ASP A CA 1
ATOM 3013 C C . ASP A 1 194 ? -127.279 -292.483 54.129 1.00 41.18 194 ASP A C 1
ATOM 3014 O O . ASP A 1 194 ? -126.632 -291.481 53.895 1.00 41.54 194 ASP A O 1
ATOM 3023 N N . TYR A 1 195 ? -127.064 -293.636 53.488 1.00 37.38 195 TYR A N 1
ATOM 3024 C CA . TYR A 1 195 ? -126.051 -293.749 52.447 1.00 40.16 195 TYR A CA 1
ATOM 3025 C C . TYR A 1 195 ? -126.662 -293.847 51.051 1.00 32.50 195 TYR A C 1
ATOM 3026 O O . TYR A 1 195 ? -126.045 -294.396 50.135 1.00 30.72 195 TYR A O 1
ATOM 3044 N N . PHE A 1 196 ? -127.887 -293.339 50.881 1.00 26.11 196 PHE A N 1
ATOM 3045 C CA . PHE A 1 196 ? -128.542 -293.391 49.583 1.00 27.21 196 PHE A CA 1
ATOM 3046 C C . PHE A 1 196 ? -127.637 -292.839 48.471 1.00 32.34 196 PHE A C 1
ATOM 3047 O O . PHE A 1 196 ? -127.714 -293.291 47.317 1.00 26.48 196 PHE A O 1
ATOM 3064 N N . PHE A 1 197 ? -126.763 -291.877 48.792 1.00 29.84 197 PHE A N 1
ATOM 3065 C CA . PHE A 1 197 ? -125.998 -291.207 47.743 1.00 35.70 197 PHE A CA 1
ATOM 3066 C C . PHE A 1 197 ? -124.966 -292.113 47.093 1.00 28.88 197 PHE A C 1
ATOM 3067 O O . PHE A 1 197 ? -124.565 -291.851 45.967 1.00 28.48 197 PHE A O 1
ATOM 3084 N N . ILE A 1 198 ? -124.509 -293.154 47.777 1.00 31.05 198 ILE A N 1
ATOM 3085 C CA . ILE A 1 198 ? -123.623 -294.121 47.136 1.00 34.52 198 ILE A CA 1
ATOM 3086 C C . ILE A 1 198 ? -124.366 -294.900 46.069 1.00 29.29 198 ILE A C 1
ATOM 3087 O O . ILE A 1 198 ? -123.826 -295.166 44.989 1.00 25.01 198 ILE A O 1
ATOM 3103 N N . TYR A 1 199 ? -125.591 -295.328 46.375 1.00 21.38 199 TYR A N 1
ATOM 3104 C CA . TYR A 1 199 ? -126.378 -296.100 45.423 1.00 30.23 199 TYR A CA 1
ATOM 3105 C C . TYR A 1 199 ? -126.907 -295.228 44.295 1.00 25.82 199 TYR A C 1
ATOM 3106 O O . TYR A 1 199 ? -127.061 -295.706 43.156 1.00 22.46 199 TYR A O 1
ATOM 3124 N N . ALA A 1 200 ? -127.235 -293.974 44.600 1.00 25.84 200 ALA A N 1
ATOM 3125 C CA . ALA A 1 200 ? -127.548 -292.993 43.566 1.00 24.00 200 ALA A CA 1
ATOM 3126 C C . ALA A 1 200 ? -126.377 -292.824 42.610 1.00 23.47 200 ALA A C 1
ATOM 3127 O O . ALA A 1 200 ? -126.546 -292.833 41.391 1.00 23.56 200 ALA A O 1
ATOM 3134 N N . TRP A 1 201 ? -125.173 -292.694 43.157 1.00 21.50 201 TRP A N 1
ATOM 3135 C CA . TRP A 1 201 ? -123.989 -292.536 42.343 1.00 21.95 201 TRP A CA 1
ATOM 3136 C C . TRP A 1 201 ? -123.724 -293.779 41.508 1.00 24.03 201 TRP A C 1
ATOM 3137 O O . TRP A 1 201 ? -123.409 -293.681 40.313 1.00 25.78 201 TRP A O 1
ATOM 3158 N N . LEU A 1 202 ? -123.789 -294.957 42.139 1.00 23.03 202 LEU A N 1
ATOM 3159 C CA . LEU A 1 202 ? -123.543 -296.201 41.429 1.00 24.81 202 LEU A CA 1
ATOM 3160 C C . LEU A 1 202 ? -124.565 -296.407 40.314 1.00 25.52 202 LEU A C 1
ATOM 3161 O O . LEU A 1 202 ? -124.207 -296.781 39.188 1.00 25.23 202 LEU A O 1
ATOM 3177 N N . PHE A 1 203 ? -125.836 -296.134 40.584 1.00 19.48 203 PHE A N 1
ATOM 3178 C CA . PHE A 1 203 ? -126.829 -296.277 39.525 1.00 23.62 203 PHE A CA 1
ATOM 3179 C C . PHE A 1 203 ? -126.523 -295.348 38.344 1.00 25.19 203 PHE A C 1
ATOM 3180 O O . PHE A 1 203 ? -126.658 -295.749 37.185 1.00 21.93 203 PHE A O 1
ATOM 3197 N N . THR A 1 204 ? -126.138 -294.084 38.606 1.00 23.45 204 THR A N 1
ATOM 3198 C CA . THR A 1 204 ? -125.895 -293.202 37.470 1.00 26.94 204 THR A CA 1
ATOM 3199 C C . THR A 1 204 ? -124.651 -293.629 36.711 1.00 23.16 204 THR A C 1
ATOM 3200 O O . THR A 1 204 ? -124.581 -293.455 35.492 1.00 22.97 204 THR A O 1
ATOM 3211 N N . LEU A 1 205 ? -123.654 -294.159 37.413 1.00 25.48 205 LEU A N 1
ATOM 3212 C CA . LEU A 1 205 ? -122.500 -294.725 36.727 1.00 30.26 205 LEU A CA 1
ATOM 3213 C C . LEU A 1 205 ? -122.891 -295.871 35.788 1.00 25.59 205 LEU A C 1
ATOM 3214 O O . LEU A 1 205 ? -122.369 -295.968 34.675 1.00 29.83 205 LEU A O 1
ATOM 3230 N N . VAL A 1 206 ? -123.780 -296.750 36.225 1.00 20.96 206 VAL A N 1
ATOM 3231 C CA . VAL A 1 206 ? -124.162 -297.916 35.440 1.00 24.64 206 VAL A CA 1
ATOM 3232 C C . VAL A 1 206 ? -124.995 -297.496 34.263 1.00 25.38 206 VAL A C 1
ATOM 3233 O O . VAL A 1 206 ? -124.818 -297.996 33.148 1.00 21.05 206 VAL A O 1
ATOM 3246 N N . VAL A 1 207 ? -125.920 -296.570 34.488 1.00 20.91 207 VAL A N 1
ATOM 3247 C CA . VAL A 1 207 ? -126.698 -296.021 33.382 1.00 25.96 207 VAL A CA 1
ATOM 3248 C C . VAL A 1 207 ? -125.766 -295.385 32.366 1.00 24.86 207 VAL A C 1
ATOM 3249 O O . VAL A 1 207 ? -125.876 -295.623 31.159 1.00 25.08 207 VAL A O 1
ATOM 3262 N N . SER A 1 208 ? -124.813 -294.591 32.851 1.00 27.69 208 SER A N 1
ATOM 3263 C CA . SER A 1 208 ? -123.879 -293.918 31.962 1.00 26.13 208 SER A CA 1
ATOM 3264 C C . SER A 1 208 ? -123.094 -294.933 31.143 1.00 25.75 208 SER A C 1
ATOM 3265 O O . SER A 1 208 ? -122.878 -294.750 29.942 1.00 29.22 208 SER A O 1
ATOM 3273 N N . LEU A 1 209 ? -122.649 -296.000 31.789 1.00 28.24 209 LEU A N 1
ATOM 3274 C CA . LEU A 1 209 ? -121.906 -297.064 31.117 1.00 26.64 209 LEU A CA 1
ATOM 3275 C C . LEU A 1 209 ? -122.755 -297.771 30.064 1.00 24.20 209 LEU A C 1
ATOM 3276 O O . LEU A 1 209 ? -122.295 -298.027 28.940 1.00 22.28 209 LEU A O 1
ATOM 3292 N N . VAL A 1 210 ? -123.977 -298.151 30.425 1.00 24.09 210 VAL A N 1
ATOM 3293 C CA . VAL A 1 210 ? -124.860 -298.807 29.468 1.00 22.60 210 VAL A CA 1
ATOM 3294 C C . VAL A 1 210 ? -125.059 -297.920 28.256 1.00 23.36 210 VAL A C 1
ATOM 3295 O O . VAL A 1 210 ? -124.853 -298.352 27.115 1.00 19.78 210 VAL A O 1
ATOM 3308 N N . LEU A 1 211 ? -125.494 -296.674 28.487 1.00 19.93 211 LEU A N 1
ATOM 3309 C CA . LEU A 1 211 ? -125.781 -295.730 27.411 1.00 16.91 211 LEU A CA 1
ATOM 3310 C C . LEU A 1 211 ? -124.606 -295.591 26.480 1.00 25.12 211 LEU A C 1
ATOM 3311 O O . LEU A 1 211 ? -124.758 -295.631 25.254 1.00 24.45 211 LEU A O 1
ATOM 3327 N N . VAL A 1 212 ? -123.415 -295.442 27.044 1.00 22.51 212 VAL A N 1
ATOM 3328 C CA . VAL A 1 212 ? -122.259 -295.249 26.186 1.00 22.00 212 VAL A CA 1
ATOM 3329 C C . VAL A 1 212 ? -121.965 -296.538 25.412 1.00 24.35 212 VAL A C 1
ATOM 3330 O O . VAL A 1 212 ? -121.493 -296.507 24.267 1.00 23.72 212 VAL A O 1
ATOM 3343 N N . THR A 1 213 ? -122.269 -297.687 26.000 1.00 25.07 213 THR A N 1
ATOM 3344 C CA . THR A 1 213 ? -121.968 -298.961 25.360 1.00 22.12 213 THR A CA 1
ATOM 3345 C C . THR A 1 213 ? -122.948 -299.269 24.243 1.00 26.43 213 THR A C 1
ATOM 3346 O O . THR A 1 213 ? -122.553 -299.851 23.224 1.00 30.69 213 THR A O 1
ATOM 3357 N N . ILE A 1 214 ? -124.217 -298.891 24.392 1.00 20.17 214 ILE A N 1
ATOM 3358 C CA . ILE A 1 214 ? -125.173 -299.139 23.319 1.00 21.93 214 ILE A CA 1
ATOM 3359 C C . ILE A 1 214 ? -125.323 -298.029 22.293 1.00 24.68 214 ILE A C 1
ATOM 3360 O O . ILE A 1 214 ? -126.021 -298.226 21.289 1.00 24.15 214 ILE A O 1
ATOM 3376 N N . TYR A 1 215 ? -124.744 -296.861 22.525 1.00 26.38 215 TYR A N 1
ATOM 3377 C CA . TYR A 1 215 ? -125.063 -295.704 21.688 1.00 27.47 215 TYR A CA 1
ATOM 3378 C C . TYR A 1 215 ? -124.705 -295.966 20.219 1.00 22.90 215 TYR A C 1
ATOM 3379 O O . TYR A 1 215 ? -125.549 -295.832 19.324 1.00 19.53 215 TYR A O 1
ATOM 3397 N N . ALA A 1 216 ? -123.499 -296.448 19.958 1.00 21.81 216 ALA A N 1
ATOM 3398 C CA . ALA A 1 216 ? -123.066 -296.637 18.563 1.00 30.98 216 ALA A CA 1
ATOM 3399 C C . ALA A 1 216 ? -124.052 -297.482 17.744 1.00 33.90 216 ALA A C 1
ATOM 3400 O O . ALA A 1 216 ? -124.426 -297.105 16.627 1.00 27.90 216 ALA A O 1
ATOM 3407 N N . ASP A 1 217 ? -124.483 -298.641 18.281 1.00 30.52 217 ASP A N 1
ATOM 3408 C CA . ASP A 1 217 ? -125.289 -299.571 17.496 1.00 21.16 217 ASP A CA 1
ATOM 3409 C C . ASP A 1 217 ? -126.771 -299.265 17.489 1.00 27.38 217 ASP A C 1
ATOM 3410 O O . ASP A 1 217 ? -127.460 -299.607 16.523 1.00 27.31 217 ASP A O 1
ATOM 3419 N N . TYR A 1 218 ? -127.295 -298.698 18.569 1.00 21.49 218 TYR A N 1
ATOM 3420 C CA . TYR A 1 218 ? -128.724 -298.675 18.801 1.00 25.34 218 TYR A CA 1
ATOM 3421 C C . TYR A 1 218 ? -129.347 -297.290 18.873 1.00 26.46 218 TYR A C 1
ATOM 3422 O O . TYR A 1 218 ? -130.560 -297.178 18.682 1.00 27.46 218 TYR A O 1
ATOM 3440 N N . ILE A 1 219 ? -128.579 -296.243 19.096 1.00 24.26 219 ILE A N 1
ATOM 3441 C CA . ILE A 1 219 ? -129.115 -294.880 19.154 1.00 22.28 219 ILE A CA 1
ATOM 3442 C C . ILE A 1 219 ? -128.615 -294.032 17.964 1.00 24.69 219 ILE A C 1
ATOM 3443 O O . ILE A 1 219 ? -129.412 -293.537 17.159 1.00 21.35 219 ILE A O 1
ATOM 3459 N N . ALA A 1 220 ? -127.305 -293.932 17.800 1.00 23.39 220 ALA A N 1
ATOM 3460 C CA . ALA A 1 220 ? -126.742 -293.155 16.686 1.00 25.13 220 ALA A CA 1
ATOM 3461 C C . ALA A 1 220 ? -127.345 -293.450 15.318 1.00 24.75 220 ALA A C 1
ATOM 3462 O O . ALA A 1 220 ? -127.582 -292.480 14.566 1.00 24.90 220 ALA A O 1
ATOM 3469 N N . PRO A 1 221 ? -127.622 -294.696 14.920 1.00 24.19 221 PRO A N 1
ATOM 3470 C CA . PRO A 1 221 ? -128.167 -294.917 13.563 1.00 26.72 221 PRO A CA 1
ATOM 3471 C C . PRO A 1 221 ? -129.597 -294.454 13.383 1.00 24.74 221 PRO A C 1
ATOM 3472 O O . PRO A 1 221 ? -130.086 -294.435 12.243 1.00 27.85 221 PRO A O 1
ATOM 3483 N N . LEU A 1 222 ? -130.292 -294.099 14.456 1.00 23.39 222 LEU A N 1
ATOM 3484 C CA . LEU A 1 222 ? -131.596 -293.468 14.323 1.00 25.16 222 LEU A CA 1
ATOM 3485 C C . LEU A 1 222 ? -131.492 -292.059 13.725 1.00 23.95 222 LEU A C 1
ATOM 3486 O O . LEU A 1 222 ? -132.450 -291.568 13.113 1.00 26.82 222 LEU A O 1
ATOM 3502 N N . PHE A 1 223 ? -130.345 -291.415 13.878 1.00 22.51 223 PHE A N 1
ATOM 3503 C CA . PHE A 1 223 ? -130.177 -290.012 13.515 1.00 25.92 223 PHE A CA 1
ATOM 3504 C C . PHE A 1 223 ? -129.195 -289.743 12.392 1.00 28.99 223 PHE A C 1
ATOM 3505 O O . PHE A 1 223 ? -129.136 -288.604 11.917 1.00 24.49 223 PHE A O 1
ATOM 3522 N N . ASP A 1 224 ? -128.387 -290.717 11.995 1.00 25.22 224 ASP A N 1
ATOM 3523 C CA . ASP A 1 224 ? -127.383 -290.484 10.977 1.00 27.26 224 ASP A CA 1
ATOM 3524 C C . ASP A 1 224 ? -127.111 -291.775 10.226 1.00 27.28 224 ASP A C 1
ATOM 3525 O O . ASP A 1 224 ? -127.310 -292.876 10.750 1.00 28.30 224 ASP A O 1
ATOM 3534 N N . LYS A 1 225 ? -126.649 -291.625 9.002 1.00 25.27 225 LYS A N 1
ATOM 3535 C CA . LYS A 1 225 ? -126.326 -292.766 8.142 1.00 30.74 225 LYS A CA 1
ATOM 3536 C C . LYS A 1 225 ? -124.843 -293.091 8.270 1.00 24.04 225 LYS A C 1
ATOM 3537 O O . LYS A 1 225 ? -123.996 -292.235 8.031 1.00 23.32 225 LYS A O 1
ATOM 3543 N N . PHE A 1 226 ? -124.529 -294.323 8.629 1.00 28.79 226 PHE A N 1
ATOM 3544 C CA . PHE A 1 226 ? -123.150 -294.776 8.744 1.00 27.20 226 PHE A CA 1
ATOM 3545 C C . PHE A 1 226 ? -122.907 -295.826 7.668 1.00 30.33 226 PHE A C 1
ATOM 3546 O O . PHE A 1 226 ? -123.770 -296.664 7.426 1.00 31.37 226 PHE A O 1
ATOM 3563 N N . THR A 1 227 ? -121.753 -295.768 7.008 1.00 34.21 227 THR A N 1
ATOM 3564 C CA . THR A 1 227 ? -121.398 -296.734 5.968 1.00 28.06 227 THR A CA 1
ATOM 3565 C C . THR A 1 227 ? -119.932 -297.071 6.101 1.00 27.06 227 THR A C 1
ATOM 3566 O O . THR A 1 227 ? -119.130 -296.206 6.462 1.00 32.90 227 THR A O 1
ATOM 3577 N N . PRO A 1 228 ? -119.526 -298.297 5.754 1.00 40.14 228 PRO A N 1
ATOM 3578 C CA . PRO A 1 228 ? -118.104 -298.643 5.839 1.00 28.28 228 PRO A CA 1
ATOM 3579 C C . PRO A 1 228 ? -117.285 -297.799 4.889 1.00 27.41 228 PRO A C 1
ATOM 3580 O O . PRO A 1 228 ? -117.740 -297.425 3.811 1.00 27.72 228 PRO A O 1
ATOM 3591 N N . LEU A 1 229 ? -116.076 -297.472 5.327 1.00 25.13 229 LEU A N 1
ATOM 3592 C CA . LEU A 1 229 ? -115.148 -296.758 4.487 1.00 30.70 229 LEU A CA 1
ATOM 3593 C C . LEU A 1 229 ? -114.863 -297.652 3.282 1.00 27.34 229 LEU A C 1
ATOM 3594 O O . LEU A 1 229 ? -114.730 -298.868 3.458 1.00 26.17 229 LEU A O 1
ATOM 3610 N N . PRO A 1 230 ? -114.865 -297.129 2.056 1.00 35.35 230 PRO A N 1
ATOM 3611 C CA . PRO A 1 230 ? -114.627 -298.014 0.896 1.00 33.73 230 PRO A CA 1
ATOM 3612 C C . PRO A 1 230 ? -113.185 -298.478 0.840 1.00 34.93 230 PRO A C 1
ATOM 3613 O O . PRO A 1 230 ? -112.270 -297.841 1.386 1.00 28.44 230 PRO A O 1
ATOM 3624 N N . GLU A 1 231 ? -112.997 -299.628 0.193 1.00 34.97 231 GLU A N 1
ATOM 3625 C CA . GLU A 1 231 ? -111.656 -300.143 -0.003 1.00 29.67 231 GLU A CA 1
ATOM 3626 C C . GLU A 1 231 ? -110.873 -299.121 -0.789 1.00 28.13 231 GLU A C 1
ATOM 3627 O O . GLU A 1 231 ? -111.394 -298.508 -1.729 1.00 30.22 231 GLU A O 1
ATOM 3639 N N . GLY A 1 232 ? -109.627 -298.913 -0.385 1.00 24.03 232 GLY A N 1
ATOM 3640 C CA . GLY A 1 232 ? -108.733 -298.074 -1.146 1.00 25.87 232 GLY A CA 1
ATOM 3641 C C . GLY A 1 232 ? -107.486 -297.801 -0.335 1.00 28.77 232 GLY A C 1
ATOM 3642 O O . GLY A 1 232 ? -107.248 -298.434 0.698 1.00 26.72 232 GLY A O 1
ATOM 3646 N N . LYS A 1 233 ? -106.723 -296.808 -0.810 1.00 29.17 233 LYS A N 1
ATOM 3647 C CA . LYS A 1 233 ? -105.444 -296.454 -0.190 1.00 32.03 233 LYS A CA 1
ATOM 3648 C C . LYS A 1 233 ? -105.606 -295.900 1.229 1.00 36.73 233 LYS A C 1
ATOM 3649 O O . LYS A 1 233 ? -104.767 -296.179 2.101 1.00 41.83 233 LYS A O 1
ATOM 3656 N N . LEU A 1 234 ? -106.673 -295.138 1.505 1.00 34.38 234 LEU A N 1
ATOM 3657 C CA . LEU A 1 234 ? -106.831 -294.604 2.871 1.00 32.98 234 LEU A CA 1
ATOM 3658 C C . LEU A 1 234 ? -107.191 -295.713 3.857 1.00 28.95 234 LEU A C 1
ATOM 3659 O O . LEU A 1 234 ? -106.624 -295.798 4.956 1.00 26.78 234 LEU A O 1
ATOM 3675 N N . LYS A 1 235 ? -108.119 -296.585 3.492 1.00 28.04 235 LYS A N 1
ATOM 3676 C CA . LYS A 1 235 ? -108.447 -297.678 4.409 1.00 27.38 235 LYS A CA 1
ATOM 3677 C C . LYS A 1 235 ? -107.208 -298.464 4.835 1.00 33.98 235 LYS A C 1
ATOM 3678 O O . LYS A 1 235 ? -107.079 -298.855 6.001 1.00 34.59 235 LYS A O 1
ATOM 3697 N N . GLU A 1 236 ? -106.272 -298.688 3.919 1.00 36.25 236 GLU A N 1
ATOM 3698 C CA . GLU A 1 236 ? -105.125 -299.523 4.257 1.00 39.70 236 GLU A CA 1
ATOM 3699 C C . GLU A 1 236 ? -104.108 -298.769 5.107 1.00 36.44 236 GLU A C 1
ATOM 3700 O O . GLU A 1 236 ? -103.509 -299.342 6.018 1.00 33.66 236 GLU A O 1
ATOM 3712 N N . GLU A 1 237 ? -103.889 -297.480 4.851 1.00 35.98 237 GLU A N 1
ATOM 3713 C CA . GLU A 1 237 ? -102.924 -296.773 5.688 1.00 34.32 237 GLU A CA 1
ATOM 3714 C C . GLU A 1 237 ? -103.436 -296.608 7.117 1.00 36.67 237 GLU A C 1
ATOM 3715 O O . GLU A 1 237 ? -102.649 -296.660 8.073 1.00 34.27 237 GLU A O 1
ATOM 3727 N N . ILE A 1 238 ? -104.750 -296.463 7.289 1.00 33.29 238 ILE A N 1
ATOM 3728 C CA . ILE A 1 238 ? -105.327 -296.416 8.638 1.00 34.88 238 ILE A CA 1
ATOM 3729 C C . ILE A 1 238 ? -105.017 -297.699 9.405 1.00 35.56 238 ILE A C 1
ATOM 3730 O O . ILE A 1 238 ? -104.619 -297.664 10.580 1.00 34.54 238 ILE A O 1
ATOM 3746 N N . GLU A 1 239 ? -105.198 -298.846 8.748 1.00 40.03 239 GLU A N 1
ATOM 3747 C CA . GLU A 1 239 ? -104.902 -300.153 9.344 1.00 44.54 239 GLU A CA 1
ATOM 3748 C C . GLU A 1 239 ? -103.436 -300.269 9.745 1.00 40.33 239 GLU A C 1
ATOM 3749 O O . GLU A 1 239 ? -103.115 -300.707 10.857 1.00 40.45 239 GLU A O 1
ATOM 3761 N N . VAL A 1 240 ? -102.533 -299.864 8.852 1.00 42.47 240 VAL A N 1
ATOM 3762 C CA . VAL A 1 240 ? -101.103 -299.850 9.167 1.00 43.16 240 VAL A CA 1
ATOM 3763 C C . VAL A 1 240 ? -100.841 -299.006 10.405 1.00 44.77 240 VAL A C 1
ATOM 3764 O O . VAL A 1 240 ? -100.216 -299.459 11.376 1.00 44.38 240 VAL A O 1
ATOM 3777 N N . MET A 1 241 ? -101.339 -297.766 10.404 1.00 45.32 241 MET A N 1
ATOM 3778 C CA . MET A 1 241 ? -101.097 -296.890 11.543 1.00 44.61 241 MET A CA 1
ATOM 3779 C C . MET A 1 241 ? -101.648 -297.497 12.829 1.00 39.31 241 MET A C 1
ATOM 3780 O O . MET A 1 241 ? -100.964 -297.503 13.865 1.00 39.96 241 MET A O 1
ATOM 3794 N N . ALA A 1 242 ? -102.875 -298.024 12.786 1.00 33.87 242 ALA A N 1
ATOM 3795 C CA . ALA A 1 242 ? -103.476 -298.593 13.991 1.00 36.54 242 ALA A CA 1
ATOM 3796 C C . ALA A 1 242 ? -102.634 -299.739 14.551 1.00 45.79 242 ALA A C 1
ATOM 3797 O O . ALA A 1 242 ? -102.382 -299.802 15.760 1.00 43.82 242 ALA A O 1
ATOM 3804 N N . LYS A 1 243 ? -102.220 -300.681 13.690 1.00 43.16 243 LYS A N 1
ATOM 3805 C CA . LYS A 1 243 ? -101.270 -301.707 14.118 1.00 41.60 243 LYS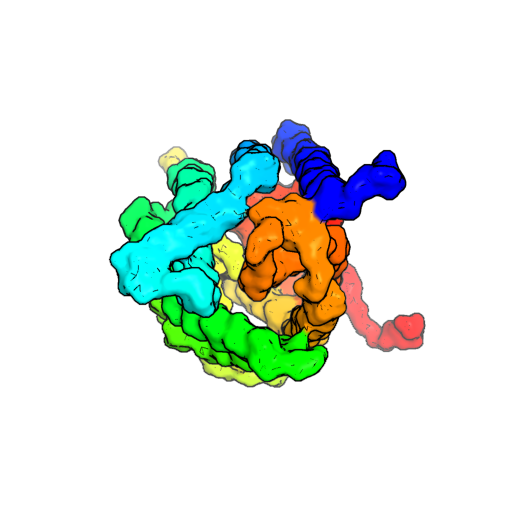 A CA 1
ATOM 3806 C C . LYS A 1 243 ? -100.027 -301.080 14.732 1.00 43.25 243 LYS A C 1
ATOM 3807 O O . LYS A 1 243 ? -99.598 -301.461 15.821 1.00 46.59 243 LYS A O 1
ATOM 3814 N N . SER A 1 244 ? -99.430 -300.111 14.035 1.00 48.46 244 SER A N 1
ATOM 3815 C CA . SER A 1 244 ? -98.183 -299.512 14.503 1.00 42.91 244 SER A CA 1
ATOM 3816 C C . SER A 1 244 ? -98.244 -299.083 15.968 1.00 47.11 244 SER A C 1
ATOM 3817 O O . SER A 1 244 ? -97.209 -299.052 16.643 1.00 49.71 244 SER A O 1
ATOM 3825 N N . ILE A 1 245 ? -99.421 -298.731 16.481 1.00 48.72 245 ILE A N 1
ATOM 3826 C CA . ILE A 1 245 ? -99.542 -298.312 17.875 1.00 52.20 245 ILE A CA 1
ATOM 3827 C C . ILE A 1 245 ? -100.310 -299.327 18.697 1.00 51.82 245 ILE A C 1
ATOM 3828 O O . ILE A 1 245 ? -100.736 -299.021 19.820 1.00 51.33 245 ILE A O 1
ATOM 3844 N N . ASP A 1 246 ? -100.490 -300.538 18.183 1.00 54.10 246 ASP A N 1
ATOM 3845 C CA . ASP A 1 246 ? -101.233 -301.563 18.903 1.00 54.12 246 ASP A CA 1
ATOM 3846 C C . ASP A 1 246 ? -102.673 -301.153 19.120 1.00 52.40 246 ASP A C 1
ATOM 3847 O O . ASP A 1 246 ? -103.299 -301.582 20.091 1.00 42.55 246 ASP A O 1
ATOM 3856 N N . PHE A 1 247 ? -103.208 -300.289 18.265 1.00 49.98 247 PHE A N 1
ATOM 3857 C CA . PHE A 1 247 ? -104.612 -299.951 18.384 1.00 50.42 247 PHE A CA 1
ATOM 3858 C C . PHE A 1 247 ? -105.415 -301.073 17.746 1.00 46.72 247 PHE A C 1
ATOM 3859 O O . PHE A 1 247 ? -105.220 -301.361 16.557 1.00 46.75 247 PHE A O 1
ATOM 3876 N N . PRO A 1 248 ? -106.306 -301.759 18.504 1.00 49.11 248 PRO A N 1
ATOM 3877 C CA . PRO A 1 248 ? -107.093 -302.887 17.968 1.00 48.97 248 PRO A CA 1
ATOM 3878 C C . PRO A 1 248 ? -108.228 -302.428 17.058 1.00 49.45 248 PRO A C 1
ATOM 3879 O O . PRO A 1 248 ? -109.415 -302.673 17.317 1.00 49.91 248 PRO A O 1
ATOM 3890 N N . LEU A 1 249 ? -107.860 -301.755 15.970 1.00 51.20 249 LEU A N 1
ATOM 3891 C CA . LEU A 1 249 ? -108.851 -301.267 15.022 1.00 46.98 249 LEU A CA 1
ATOM 3892 C C . LEU A 1 249 ? -109.735 -302.397 14.514 1.00 44.44 249 LEU A C 1
ATOM 3893 O O . LEU A 1 249 ? -109.255 -303.440 14.077 1.00 41.30 249 LEU A O 1
ATOM 3909 N N . THR A 1 250 ? -111.031 -302.143 14.506 1.00 46.19 250 THR A N 1
ATOM 3910 C CA . THR A 1 250 ? -112.002 -303.113 14.029 1.00 46.27 250 THR A CA 1
ATOM 3911 C C . THR A 1 250 ? -112.558 -302.716 12.649 1.00 48.10 250 THR A C 1
ATOM 3912 O O . THR A 1 250 ? -112.244 -303.375 11.658 1.00 57.60 250 THR A O 1
ATOM 3923 N N . LYS A 1 251 ? -113.347 -301.654 12.561 1.00 35.89 251 LYS A N 1
ATOM 3924 C CA . LYS A 1 251 ? -113.945 -301.223 11.315 1.00 42.69 251 LYS A CA 1
ATOM 3925 C C . LYS A 1 251 ? -113.863 -299.702 11.238 1.00 42.32 251 LYS A C 1
ATOM 3926 O O . LYS A 1 251 ? -113.909 -299.010 12.263 1.00 38.76 251 LYS A O 1
ATOM 3930 N N . VAL A 1 252 ? -113.730 -299.184 10.020 1.00 34.83 252 VAL A N 1
ATOM 3931 C CA . VAL A 1 252 ? -113.740 -297.746 9.770 1.00 28.36 252 VAL A CA 1
ATOM 3932 C C . VAL A 1 252 ? -115.058 -297.445 9.082 1.00 29.14 252 VAL A C 1
ATOM 3933 O O . VAL A 1 252 ? -115.462 -298.153 8.151 1.00 31.06 252 VAL A O 1
ATOM 3946 N N . TYR A 1 253 ? -115.781 -296.486 9.624 1.00 28.21 253 TYR A N 1
ATOM 3947 C CA . TYR A 1 253 ? -117.068 -296.066 9.096 1.00 27.35 253 TYR A CA 1
ATOM 3948 C C . TYR A 1 253 ? -116.969 -294.594 8.715 1.00 32.49 253 TYR A C 1
ATOM 3949 O O . TYR A 1 253 ? -116.103 -293.874 9.218 1.00 22.92 253 TYR A O 1
ATOM 3967 N N . VAL A 1 254 ? -117.842 -294.188 7.789 1.00 26.26 254 VAL A N 1
ATOM 3968 C CA . VAL A 1 254 ? -118.029 -292.809 7.381 1.00 33.79 254 VAL A CA 1
ATOM 3969 C C . VAL A 1 254 ? -119.460 -292.466 7.721 1.00 27.22 254 VAL A C 1
ATOM 3970 O O . VAL A 1 254 ? -120.382 -293.179 7.303 1.00 28.63 254 VAL A O 1
ATOM 3983 N N . VAL A 1 255 ? -119.641 -291.368 8.451 1.00 27.05 255 VAL A N 1
ATOM 3984 C CA . VAL A 1 255 ? -120.965 -290.865 8.793 1.00 27.60 255 VAL A CA 1
ATOM 3985 C C . VAL A 1 255 ? -121.291 -289.772 7.796 1.00 26.89 255 VAL A C 1
ATOM 3986 O O . VAL A 1 255 ? -120.451 -288.911 7.500 1.00 27.13 255 VAL A O 1
ATOM 3999 N N . GLU A 1 256 ? -122.494 -289.842 7.232 1.00 23.32 256 GLU A N 1
ATOM 4000 C CA . GLU A 1 256 ? -122.895 -288.901 6.209 1.00 27.93 256 GLU A CA 1
ATOM 4001 C C . GLU A 1 256 ? -123.377 -287.615 6.896 1.00 28.61 256 GLU A C 1
ATOM 4002 O O . GLU A 1 256 ? -124.561 -287.282 6.912 1.00 23.62 256 GLU A O 1
ATOM 4014 N N . GLY A 1 257 ? -122.419 -286.905 7.505 1.00 24.67 257 GLY A N 1
ATOM 4015 C CA . GLY A 1 257 ? -122.684 -285.575 8.056 1.00 32.45 257 GLY A CA 1
ATOM 4016 C C . GLY A 1 257 ? -123.237 -284.568 7.055 1.00 31.55 257 GLY A C 1
ATOM 4017 O O . GLY A 1 257 ? -124.008 -283.669 7.428 1.00 28.69 257 GLY A O 1
ATOM 4021 N N . SER A 1 258 ? -122.842 -284.688 5.790 1.00 25.19 258 SER A N 1
ATOM 4022 C CA . SER A 1 258 ? -123.333 -283.848 4.713 1.00 28.23 258 SER A CA 1
ATOM 4023 C C . SER A 1 258 ? -124.847 -283.889 4.526 1.00 27.82 258 SER A C 1
ATOM 4024 O O . SER A 1 258 ? -125.384 -283.041 3.803 1.00 34.54 258 SER A O 1
ATOM 4032 N N . LYS A 1 259 ? -125.552 -284.852 5.106 1.00 27.57 259 LYS A N 1
ATOM 4033 C CA . LYS A 1 259 ? -127.021 -284.766 5.150 1.00 30.62 259 LYS A CA 1
ATOM 4034 C C . LYS A 1 259 ? -127.485 -283.561 5.947 1.00 27.73 259 LYS A C 1
ATOM 4035 O O . LYS A 1 259 ? -128.594 -283.060 5.727 1.00 27.88 259 LYS A O 1
ATOM 4054 N N . ARG A 1 260 ? -126.663 -283.095 6.878 1.00 23.26 260 ARG A N 1
ATOM 4055 C CA . ARG A 1 260 ? -126.985 -281.959 7.738 1.00 26.27 260 ARG A CA 1
ATOM 4056 C C . ARG A 1 260 ? -126.261 -280.677 7.337 1.00 23.94 260 ARG A C 1
ATOM 4057 O O . ARG A 1 260 ? -126.875 -279.609 7.307 1.00 28.50 260 ARG A O 1
ATOM 4078 N N . SER A 1 261 ? -124.973 -280.774 7.032 1.00 26.74 261 SER A N 1
ATOM 4079 C CA . SER A 1 261 ? -124.075 -279.637 7.060 1.00 31.31 261 SER A CA 1
ATOM 4080 C C . SER A 1 261 ? -122.805 -279.998 6.305 1.00 27.74 261 SER A C 1
ATOM 4081 O O . SER A 1 261 ? -122.400 -281.164 6.295 1.00 27.04 261 SER A O 1
ATOM 4089 N N . SER A 1 262 ? -122.153 -278.997 5.691 1.00 20.42 262 SER A N 1
ATOM 4090 C CA . SER A 1 262 ? -120.825 -279.267 5.122 1.00 21.12 262 SER A CA 1
ATOM 4091 C C . SER A 1 262 ? -119.698 -279.124 6.131 1.00 26.22 262 SER A C 1
ATOM 4092 O O . SER A 1 262 ? -118.543 -279.379 5.780 1.00 27.76 262 SER A O 1
ATOM 4100 N N . HIS A 1 263 ? -119.992 -278.693 7.354 1.00 26.09 263 HIS A N 1
ATOM 4101 C CA . HIS A 1 263 ? -118.997 -278.645 8.421 1.00 26.14 263 HIS A CA 1
ATOM 4102 C C . HIS A 1 263 ? -118.338 -279.998 8.583 1.00 29.47 263 HIS A C 1
ATOM 4103 O O . HIS A 1 263 ? -118.941 -281.034 8.288 1.00 28.38 263 HIS A O 1
ATOM 4118 N N . SER A 1 264 ? -117.096 -279.982 9.094 1.00 32.10 264 SER A N 1
ATOM 4119 C CA . SER A 1 264 ? -116.291 -281.185 9.291 1.00 38.40 264 SER A CA 1
ATOM 4120 C C . SER A 1 264 ? -115.682 -281.207 10.692 1.00 47.05 264 SER A C 1
ATOM 4121 O O . SER A 1 264 ? -115.145 -280.197 11.154 1.00 49.06 264 SER A O 1
ATOM 4129 N N . ASN A 1 265 ? -115.794 -282.362 11.364 1.00 65.53 265 ASN A N 1
ATOM 4130 C CA . ASN A 1 265 ? -115.279 -282.599 12.733 1.00 63.56 265 ASN A CA 1
ATOM 4131 C C . ASN A 1 265 ? -114.755 -284.025 12.864 1.00 60.05 265 ASN A C 1
ATOM 4132 O O . ASN A 1 265 ? -114.018 -284.503 11.991 1.00 58.96 265 ASN A O 1
ATOM 4143 N N . LYS A 1 275 ? -111.610 -300.495 19.059 1.00 59.46 275 LYS A N 1
ATOM 4144 C CA . LYS A 1 275 ? -112.956 -299.999 18.831 1.00 52.94 275 LYS A CA 1
ATOM 4145 C C . LYS A 1 275 ? -113.051 -299.554 17.363 1.00 52.85 275 LYS A C 1
ATOM 4146 O O . LYS A 1 275 ? -112.181 -299.876 16.536 1.00 46.79 275 LYS A O 1
ATOM 4165 N N . ARG A 1 276 ? -114.112 -298.818 17.061 1.00 51.61 276 ARG A N 1
ATOM 4166 C CA . ARG A 1 276 ? -114.381 -298.312 15.731 1.00 49.37 276 ARG A CA 1
ATOM 4167 C C . ARG A 1 276 ? -113.795 -296.919 15.541 1.00 43.49 276 ARG A C 1
ATOM 4168 O O . ARG A 1 276 ? -113.656 -296.132 16.483 1.00 47.44 276 ARG A O 1
ATOM 4189 N N . ILE A 1 277 ? -113.496 -296.606 14.297 1.00 41.56 277 ILE A N 1
ATOM 4190 C CA . ILE A 1 277 ? -113.199 -295.245 13.891 1.00 35.73 277 ILE A CA 1
ATOM 4191 C C . ILE A 1 277 ? -114.361 -294.761 13.036 1.00 33.04 277 ILE A C 1
ATOM 4192 O O . ILE A 1 277 ? -114.817 -295.483 12.144 1.00 33.46 277 ILE A O 1
ATOM 4208 N N . VAL A 1 278 ? -114.856 -293.555 13.322 1.00 27.57 278 VAL A N 1
ATOM 4209 C CA . VAL A 1 278 ? -115.890 -292.904 12.510 1.00 28.98 278 VAL A CA 1
ATOM 4210 C C . VAL A 1 278 ? -115.329 -291.599 11.960 1.00 33.06 278 VAL A C 1
ATOM 4211 O O . VAL A 1 278 ? -114.751 -290.815 12.709 1.00 30.97 278 VAL A O 1
ATOM 4224 N N . LEU A 1 279 ? -115.470 -291.384 10.651 1.00 31.35 279 LEU A N 1
ATOM 4225 C CA . LEU A 1 279 ? -114.983 -290.180 9.980 1.00 24.90 279 LEU A CA 1
ATOM 4226 C C . LEU A 1 279 ? -116.159 -289.512 9.297 1.00 24.31 279 LEU A C 1
ATOM 4227 O O . LEU A 1 279 ? -116.925 -290.171 8.591 1.00 23.42 279 LEU A O 1
ATOM 4243 N N . PHE A 1 280 ? -116.301 -288.206 9.491 1.00 24.22 280 PHE A N 1
ATOM 4244 C CA . PHE A 1 280 ? -117.242 -287.437 8.683 1.00 27.40 280 PHE A CA 1
ATOM 4245 C C . PHE A 1 280 ? -116.844 -287.494 7.222 1.00 26.98 280 PHE A C 1
ATOM 4246 O O . PHE A 1 280 ? -115.661 -287.413 6.912 1.00 21.76 280 PHE A O 1
ATOM 4263 N N . ASP A 1 281 ? -117.855 -287.586 6.331 1.00 23.60 281 ASP A N 1
ATOM 4264 C CA . ASP A 1 281 ? -117.619 -287.617 4.903 1.00 30.45 281 ASP A CA 1
ATOM 4265 C C . ASP A 1 281 ? -117.114 -286.265 4.399 1.00 35.31 281 ASP A C 1
ATOM 4266 O O . ASP A 1 281 ? -116.313 -286.212 3.453 1.00 30.81 281 ASP A O 1
ATOM 4275 N N . THR A 1 282 ? -117.525 -285.182 5.048 1.00 32.59 282 THR A N 1
ATOM 4276 C CA . THR A 1 282 ? -117.028 -283.842 4.777 1.00 28.53 282 THR A CA 1
ATOM 4277 C C . THR A 1 282 ? -115.568 -283.656 5.191 1.00 27.68 282 THR A C 1
ATOM 4278 O O . THR A 1 282 ? -114.938 -282.651 4.829 1.00 27.17 282 THR A O 1
ATOM 4289 N N . LEU A 1 283 ? -114.996 -284.593 5.917 1.00 24.35 283 LEU A N 1
ATOM 4290 C CA . LEU A 1 283 ? -113.579 -284.493 6.199 1.00 26.80 283 LEU A CA 1
ATOM 4291 C C . LEU A 1 283 ? -112.741 -285.075 5.060 1.00 31.52 283 LEU A C 1
ATOM 4292 O O . LEU A 1 283 ? -111.541 -284.816 4.996 1.00 24.59 283 LEU A O 1
ATOM 4308 N N . LEU A 1 284 ? -113.353 -285.846 4.162 1.00 31.29 284 LEU A N 1
ATOM 4309 C CA . LEU A 1 284 ? -112.629 -286.711 3.224 1.00 35.03 284 LEU A CA 1
ATOM 4310 C C . LEU A 1 284 ? -112.745 -286.127 1.817 1.00 34.07 284 LEU A C 1
ATOM 4311 O O . LEU A 1 284 ? -113.824 -286.147 1.208 1.00 32.44 284 LEU A O 1
ATOM 4327 N N . GLU A 1 285 ? -111.633 -285.619 1.294 1.00 30.96 285 GLU A N 1
ATOM 4328 C CA . GLU A 1 285 ? -111.660 -284.987 -0.030 1.00 42.82 285 GLU A CA 1
ATOM 4329 C C . GLU A 1 285 ? -112.317 -285.890 -1.068 1.00 41.56 285 GLU A C 1
ATOM 4330 O O . GLU A 1 285 ? -113.186 -285.452 -1.827 1.00 42.72 285 GLU A O 1
ATOM 4342 N N . GLU A 1 286 ? -111.975 -287.176 -1.043 1.00 44.31 286 GLU A N 1
ATOM 4343 C CA . GLU A 1 286 ? -112.289 -288.150 -2.086 1.00 50.39 286 GLU A CA 1
ATOM 4344 C C . GLU A 1 286 ? -113.487 -289.023 -1.756 1.00 50.28 286 GLU A C 1
ATOM 4345 O O . GLU A 1 286 ? -113.821 -289.913 -2.534 1.00 52.47 286 GLU A O 1
ATOM 4357 N N . TYR A 1 287 ? -114.114 -288.822 -0.603 1.00 53.35 287 TYR A N 1
ATOM 4358 C CA . TYR A 1 287 ? -115.349 -289.509 -0.263 1.00 52.55 287 TYR A CA 1
ATOM 4359 C C . TYR A 1 287 ? -116.443 -288.559 0.187 1.00 51.47 287 TYR A C 1
ATOM 4360 O O . TYR A 1 287 ? -117.570 -289.012 0.418 1.00 45.90 287 TYR A O 1
ATOM 4378 N N . SER A 1 288 ? -116.162 -287.259 0.298 1.00 47.75 288 SER A N 1
ATOM 4379 C CA . SER A 1 288 ? -117.213 -286.316 0.651 1.00 48.33 288 SER A CA 1
ATOM 4380 C C . SER A 1 288 ? -118.315 -286.427 -0.387 1.00 52.70 288 SER A C 1
ATOM 4381 O O . SER A 1 288 ? -118.046 -286.486 -1.589 1.00 51.06 288 SER A O 1
ATOM 4389 N N . VAL A 1 289 ? -119.555 -286.520 0.083 1.00 44.53 289 VAL A N 1
ATOM 4390 C CA . VAL A 1 289 ? -120.677 -286.581 -0.840 1.00 49.75 289 VAL A CA 1
ATOM 4391 C C . VAL A 1 289 ? -120.842 -285.236 -1.537 1.00 60.82 289 VAL A C 1
ATOM 4392 O O . VAL A 1 289 ? -121.281 -285.172 -2.694 1.00 58.57 289 VAL A O 1
ATOM 4405 N N . LEU A 1 290 ? -120.449 -284.149 -0.862 1.00 58.05 290 LEU A N 1
ATOM 4406 C CA . LEU A 1 290 ? -120.526 -282.793 -1.394 1.00 57.56 290 LEU A CA 1
ATOM 4407 C C . LEU A 1 290 ? -119.432 -282.475 -2.425 1.00 61.44 290 LEU A C 1
ATOM 4408 O O . LEU A 1 290 ? -119.532 -281.462 -3.128 1.00 57.67 290 LEU A O 1
ATOM 4424 N N . ASN A 1 291 ? -118.389 -283.295 -2.529 1.00 59.12 291 ASN A N 1
ATOM 4425 C CA . ASN A 1 291 ? -117.456 -283.184 -3.642 1.00 56.89 291 ASN A CA 1
ATOM 4426 C C . ASN A 1 291 ? -117.928 -284.016 -4.831 1.00 59.82 291 ASN A C 1
ATOM 4427 O O . ASN A 1 291 ? -117.757 -283.608 -5.984 1.00 65.88 291 ASN A O 1
ATOM 4438 N N . LYS A 1 292 ? -118.530 -285.172 -4.561 1.00 59.32 292 LYS A N 1
ATOM 4439 C CA . LYS A 1 292 ? -119.144 -286.007 -5.590 1.00 62.80 292 LYS A CA 1
ATOM 4440 C C . LYS A 1 292 ? -120.353 -285.313 -6.195 1.00 62.49 292 LYS A C 1
ATOM 4441 O O . LYS A 1 292 ? -120.314 -284.886 -7.346 1.00 67.70 292 LYS A O 1
ATOM 4445 N N . GLU A 1 311 ? -117.761 -267.801 -13.875 1.00 73.02 311 GLU A N 1
ATOM 4446 C CA . GLU A 1 311 ? -117.052 -268.507 -14.928 1.00 72.24 311 GLU A CA 1
ATOM 4447 C C . GLU A 1 311 ? -116.753 -267.568 -16.090 1.00 69.24 311 GLU A C 1
ATOM 4448 O O . GLU A 1 311 ? -117.334 -267.700 -17.170 1.00 72.65 311 GLU A O 1
ATOM 4459 N N . GLU A 1 312 ? -115.843 -266.617 -15.863 1.00 76.85 312 GLU A N 1
ATOM 4460 C CA . GLU A 1 312 ? -115.476 -265.631 -16.877 1.00 78.50 312 GLU A CA 1
ATOM 4461 C C . GLU A 1 312 ? -114.144 -265.935 -17.570 1.00 79.38 312 GLU A C 1
ATOM 4462 O O . GLU A 1 312 ? -113.899 -265.384 -18.648 1.00 85.14 312 GLU A O 1
ATOM 4466 N N . ILE A 1 313 ? -113.304 -266.811 -16.998 1.00 77.96 313 ILE A N 1
ATOM 4467 C CA . ILE A 1 313 ? -112.030 -267.257 -17.579 1.00 78.71 313 ILE A CA 1
ATOM 4468 C C . ILE A 1 313 ? -111.518 -268.501 -16.846 1.00 73.80 313 ILE A C 1
ATOM 4469 O O . ILE A 1 313 ? -111.011 -269.447 -17.465 1.00 70.32 313 ILE A O 1
ATOM 4485 N N . LYS A 1 314 ? -111.589 -268.455 -15.514 1.00 83.85 314 LYS A N 1
ATOM 4486 C CA . LYS A 1 314 ? -111.171 -269.507 -14.574 1.00 80.98 314 LYS A CA 1
ATOM 4487 C C . LYS A 1 314 ? -112.086 -269.331 -13.369 1.00 79.17 314 LYS A C 1
ATOM 4488 O O . LYS A 1 314 ? -111.929 -268.303 -12.686 1.00 77.24 314 LYS A O 1
ATOM 4507 N N . ALA A 1 315 ? -113.059 -270.203 -13.063 1.00 71.72 315 ALA A N 1
ATOM 4508 C CA . ALA A 1 315 ? -113.452 -271.495 -13.673 1.00 78.05 315 ALA A CA 1
ATOM 4509 C C . ALA A 1 315 ? -112.575 -272.651 -13.182 1.00 80.27 315 ALA A C 1
ATOM 4510 O O . ALA A 1 315 ? -113.098 -273.573 -12.561 1.00 78.76 315 ALA A O 1
ATOM 4517 N N . LYS A 1 316 ? -111.264 -272.614 -13.425 1.00 77.03 316 LYS A N 1
ATOM 4518 C CA . LYS A 1 316 ? -110.397 -273.659 -12.878 1.00 76.39 316 LYS A CA 1
ATOM 4519 C C . LYS A 1 316 ? -110.344 -273.594 -11.350 1.00 77.00 316 LYS A C 1
ATOM 4520 O O . LYS A 1 316 ? -110.457 -274.626 -10.674 1.00 70.26 316 LYS A O 1
ATOM 4524 N N . VAL A 1 317 ? -110.171 -272.387 -10.790 1.00 76.01 317 VAL A N 1
ATOM 4525 C CA . VAL A 1 317 ? -110.075 -272.210 -9.340 1.00 69.27 317 VAL A CA 1
ATOM 4526 C C . VAL A 1 317 ? -111.330 -272.722 -8.643 1.00 73.98 317 VAL A C 1
ATOM 4527 O O . VAL A 1 317 ? -111.265 -273.134 -7.478 1.00 80.90 317 VAL A O 1
ATOM 4540 N N . LYS A 1 318 ? -112.470 -272.746 -9.340 1.00 69.48 318 LYS A N 1
ATOM 4541 C CA . LYS A 1 318 ? -113.698 -273.300 -8.786 1.00 72.95 318 LYS A CA 1
ATOM 4542 C C . LYS A 1 318 ? -113.621 -274.823 -8.681 1.00 76.45 318 LYS A C 1
ATOM 4543 O O . LYS A 1 318 ? -114.655 -275.499 -8.703 1.00 76.58 318 LYS A O 1
ATOM 4550 N N . ASN A 1 319 ? -112.397 -275.357 -8.579 1.00 86.20 319 ASN A N 1
ATOM 4551 C CA . ASN A 1 319 ? -112.106 -276.735 -8.197 1.00 76.49 319 ASN A CA 1
ATOM 4552 C C . ASN A 1 319 ? -111.620 -276.866 -6.750 1.00 77.88 319 ASN A C 1
ATOM 4553 O O . ASN A 1 319 ? -111.100 -277.926 -6.387 1.00 77.10 319 ASN A O 1
ATOM 4557 N N . LYS A 1 320 ? -111.735 -275.811 -5.932 1.00 76.27 320 LYS A N 1
ATOM 4558 C CA . LYS A 1 320 ? -111.200 -275.804 -4.564 1.00 72.95 320 LYS A CA 1
ATOM 4559 C C . LYS A 1 320 ? -112.237 -276.405 -3.620 1.00 76.71 320 LYS A C 1
ATOM 4560 O O . LYS A 1 320 ? -113.140 -275.711 -3.143 1.00 81.75 320 LYS A O 1
ATOM 4564 N N . LYS A 1 321 ? -112.099 -277.695 -3.321 1.00 57.25 321 LYS A N 1
ATOM 4565 C CA . LYS A 1 321 ? -113.176 -278.461 -2.716 1.00 68.30 321 LYS A CA 1
ATOM 4566 C C . LYS A 1 321 ? -112.861 -278.885 -1.280 1.00 56.21 321 LYS A C 1
ATOM 4567 O O . LYS A 1 321 ? -111.807 -278.598 -0.697 1.00 44.73 321 LYS A O 1
ATOM 4586 N N . GLN A 1 322 ? -113.827 -279.549 -0.672 1.00 51.25 322 GLN A N 1
ATOM 4587 C CA . GLN A 1 322 ? -113.738 -279.658 0.765 1.00 49.76 322 GLN A CA 1
ATOM 4588 C C . GLN A 1 322 ? -113.029 -280.946 1.155 1.00 43.85 322 GLN A C 1
ATOM 4589 O O . GLN A 1 322 ? -112.728 -281.801 0.329 1.00 45.86 322 GLN A O 1
ATOM 4603 N N . GLY A 1 323 ? -112.705 -281.041 2.425 1.00 36.66 323 GLY A N 1
ATOM 4604 C CA . GLY A 1 323 ? -112.051 -282.213 2.940 1.00 39.45 323 GLY A CA 1
ATOM 4605 C C . GLY A 1 323 ? -110.545 -282.160 2.785 1.00 44.45 323 GLY A C 1
ATOM 4606 O O . GLY A 1 323 ? -109.967 -281.248 2.187 1.00 36.25 323 GLY A O 1
ATOM 4610 N N . CYS A 1 324 ? -109.909 -283.178 3.349 1.00 32.18 324 CYS A N 1
ATOM 4611 C CA . CYS A 1 324 ? -108.467 -283.305 3.392 1.00 33.69 324 CYS A CA 1
ATOM 4612 C C . CYS A 1 324 ? -108.015 -284.487 2.545 1.00 38.12 324 CYS A C 1
ATOM 4613 O O . CYS A 1 324 ? -108.696 -285.517 2.484 1.00 31.84 324 CYS A O 1
ATOM 4621 N N . LYS A 1 325 ? -106.864 -284.342 1.889 1.00 36.02 325 LYS A N 1
ATOM 4622 C CA . LYS A 1 325 ? -106.314 -285.504 1.209 1.00 35.79 325 LYS A CA 1
ATOM 4623 C C . LYS A 1 325 ? -105.905 -286.559 2.250 1.00 36.61 325 LYS A C 1
ATOM 4624 O O . LYS A 1 325 ? -105.901 -286.313 3.466 1.00 28.15 325 LYS A O 1
ATOM 4633 N N . ASN A 1 326 ? -105.585 -287.754 1.746 1.00 31.39 326 ASN A N 1
ATOM 4634 C CA . ASN A 1 326 ? -105.458 -288.940 2.590 1.00 35.60 326 ASN A CA 1
ATOM 4635 C C . ASN A 1 326 ? -104.381 -288.751 3.645 1.00 34.87 326 ASN A C 1
ATOM 4636 O O . ASN A 1 326 ? -104.558 -289.152 4.799 1.00 34.84 326 ASN A O 1
ATOM 4647 N N . GLU A 1 327 ? -103.257 -288.135 3.281 1.00 27.56 327 GLU A N 1
ATOM 4648 C CA . GLU A 1 327 ? -102.191 -288.030 4.272 1.00 33.34 327 GLU A CA 1
ATOM 4649 C C . GLU A 1 327 ? -102.582 -287.073 5.390 1.00 40.91 327 GLU A C 1
ATOM 4650 O O . GLU A 1 327 ? -102.046 -287.153 6.507 1.00 35.38 327 GLU A O 1
ATOM 4662 N N . GLU A 1 328 ? -103.533 -286.194 5.122 1.00 33.12 328 GLU A N 1
ATOM 4663 C CA . GLU A 1 328 ? -103.973 -285.292 6.166 1.00 36.97 328 GLU A CA 1
ATOM 4664 C C . GLU A 1 328 ? -104.973 -285.976 7.079 1.00 29.74 328 GLU A C 1
ATOM 4665 O O . GLU A 1 328 ? -104.932 -285.765 8.289 1.00 32.16 328 GLU A O 1
ATOM 4677 N N . VAL A 1 329 ? -105.866 -286.797 6.520 1.00 29.23 329 VAL A N 1
ATOM 4678 C CA . VAL A 1 329 ? -106.809 -287.541 7.352 1.00 32.33 329 VAL A CA 1
ATOM 4679 C C . VAL A 1 329 ? -106.062 -288.411 8.339 1.00 28.00 329 VAL A C 1
ATOM 4680 O O . VAL A 1 329 ? -106.526 -288.659 9.462 1.00 30.99 329 VAL A O 1
ATOM 4693 N N . LEU A 1 330 ? -104.906 -288.881 7.939 1.00 30.87 330 LEU A N 1
ATOM 4694 C CA . LEU A 1 330 ? -104.131 -289.838 8.703 1.00 32.56 330 LEU A CA 1
ATOM 4695 C C . LEU A 1 330 ? -103.463 -289.161 9.879 1.00 29.33 330 LEU A C 1
ATOM 4696 O O . LEU A 1 330 ? -103.315 -289.753 10.958 1.00 31.32 330 LEU A O 1
ATOM 4712 N N . ALA A 1 331 ? -103.006 -287.933 9.665 1.00 29.90 331 ALA A N 1
ATOM 4713 C CA . ALA A 1 331 ? -102.381 -287.185 10.750 1.00 32.43 331 ALA A CA 1
ATOM 4714 C C . ALA A 1 331 ? -103.402 -286.791 11.812 1.00 27.00 331 ALA A C 1
ATOM 4715 O O . ALA A 1 331 ? -103.074 -286.747 12.996 1.00 27.32 331 ALA A O 1
ATOM 4722 N N . VAL A 1 332 ? -104.626 -286.470 11.382 1.00 22.60 332 VAL A N 1
ATOM 4723 C CA . VAL A 1 332 ? -105.735 -286.157 12.261 1.00 28.94 332 VAL A CA 1
ATOM 4724 C C . VAL A 1 332 ? -106.148 -287.401 13.031 1.00 31.61 332 VAL A C 1
ATOM 4725 O O . VAL A 1 332 ? -106.409 -287.360 14.235 1.00 25.50 3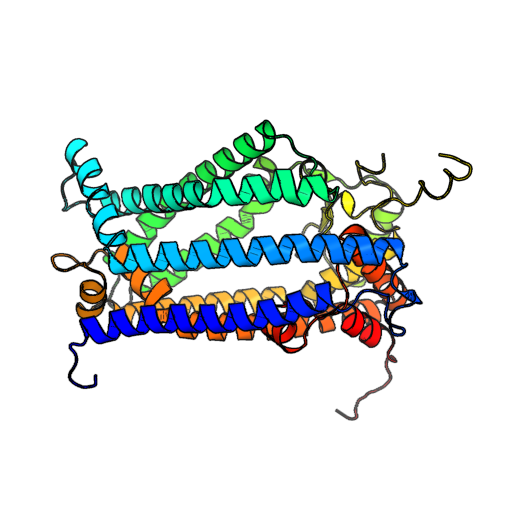32 VAL A O 1
ATOM 4738 N N . LEU A 1 333 ? -106.175 -288.538 12.353 1.00 31.67 333 LEU A N 1
ATOM 4739 C CA . LEU A 1 333 ? -106.341 -289.791 13.066 1.00 27.19 333 LEU A CA 1
ATOM 4740 C C . LEU A 1 333 ? -105.187 -290.028 14.033 1.00 31.13 333 LEU A C 1
ATOM 4741 O O . LEU A 1 333 ? -105.404 -290.412 15.187 1.00 31.11 333 LEU A O 1
ATOM 4757 N N . GLY A 1 334 ? -103.960 -289.772 13.604 1.00 30.33 334 GLY A N 1
ATOM 4758 C CA . GLY A 1 334 ? -102.853 -289.850 14.540 1.00 34.76 334 GLY A CA 1
ATOM 4759 C C . GLY A 1 334 ? -103.132 -289.088 15.820 1.00 32.33 334 GLY A C 1
ATOM 4760 O O . GLY A 1 334 ? -102.971 -289.616 16.921 1.00 31.60 334 GLY A O 1
ATOM 4764 N N . HIS A 1 335 ? -103.606 -287.844 15.681 1.00 28.44 335 HIS A N 1
ATOM 4765 C CA . HIS A 1 335 ? -104.004 -287.027 16.830 1.00 30.29 335 HIS A CA 1
ATOM 4766 C C . HIS A 1 335 ? -105.093 -287.698 17.645 1.00 29.07 335 HIS A C 1
ATOM 4767 O O . HIS A 1 335 ? -104.966 -287.858 18.870 1.00 28.02 335 HIS A O 1
ATOM 4781 N N . GLU A 1 336 ? -106.192 -288.082 16.995 1.00 29.23 336 GLU A N 1
ATOM 4782 C CA . GLU A 1 336 ? -107.271 -288.713 17.732 1.00 29.13 336 GLU A CA 1
ATOM 4783 C C . GLU A 1 336 ? -106.782 -289.933 18.508 1.00 35.46 336 GLU A C 1
ATOM 4784 O O . GLU A 1 336 ? -107.096 -290.092 19.694 1.00 34.09 336 GLU A O 1
ATOM 4796 N N . LEU A 1 337 ? -106.001 -290.796 17.864 1.00 30.91 337 LEU A N 1
ATOM 4797 C CA . LEU A 1 337 ? -105.441 -291.952 18.547 1.00 31.66 337 LEU A CA 1
ATOM 4798 C C . LEU A 1 337 ? -104.512 -291.565 19.674 1.00 31.92 337 LEU A C 1
ATOM 4799 O O . LEU A 1 337 ? -104.297 -292.369 20.586 1.00 36.95 337 LEU A O 1
ATOM 4815 N N . GLY A 1 338 ? -103.939 -290.373 19.636 1.00 28.55 338 GLY A N 1
ATOM 4816 C CA . GLY A 1 338 ? -103.201 -289.890 20.796 1.00 31.63 338 GLY A CA 1
ATOM 4817 C C . GLY A 1 338 ? -104.065 -289.764 22.043 1.00 34.70 338 GLY A C 1
ATOM 4818 O O . GLY A 1 338 ? -103.603 -290.009 23.159 1.00 35.27 338 GLY A O 1
ATOM 4822 N N . HIS A 1 339 ? -105.328 -289.378 21.877 1.00 30.14 339 HIS A N 1
ATOM 4823 C CA . HIS A 1 339 ? -106.210 -289.315 23.035 1.00 28.55 339 HIS A CA 1
ATOM 4824 C C . HIS A 1 339 ? -106.372 -290.700 23.657 1.00 35.92 339 HIS A C 1
ATOM 4825 O O . HIS A 1 339 ? -106.599 -290.831 24.863 1.00 36.20 339 HIS A O 1
ATOM 4839 N N . TRP A 1 340 ? -106.242 -291.745 22.848 1.00 35.91 340 TRP A N 1
ATOM 4840 C CA . TRP A 1 340 ? -106.348 -293.108 23.354 1.00 42.43 340 TRP A CA 1
ATOM 4841 C C . TRP A 1 340 ? -105.036 -293.571 23.989 1.00 37.79 340 TRP A C 1
ATOM 4842 O O . TRP A 1 340 ? -105.012 -293.977 25.150 1.00 39.14 340 TRP A O 1
ATOM 4863 N N . LYS A 1 341 ? -103.928 -293.461 23.266 1.00 33.09 341 LYS A N 1
ATOM 4864 C CA . LYS A 1 341 ? -102.648 -293.921 23.798 1.00 36.24 341 LYS A CA 1
ATOM 4865 C C . LYS A 1 341 ? -102.270 -293.193 25.068 1.00 32.48 341 LYS A C 1
ATOM 4866 O O . LYS A 1 341 ? -101.650 -293.782 25.957 1.00 40.55 341 LYS A O 1
ATOM 4885 N N . LEU A 1 342 ? -102.547 -291.898 25.143 1.00 33.33 342 LEU A N 1
ATOM 4886 C CA . LEU A 1 342 ? -102.151 -291.128 26.316 1.00 37.16 342 LEU A CA 1
ATOM 4887 C C . LEU A 1 342 ? -103.149 -291.261 27.466 1.00 36.77 342 LEU A C 1
ATOM 4888 O O . LEU A 1 342 ? -102.898 -290.721 28.545 1.00 40.49 342 LEU A O 1
ATOM 4904 N N . GLY A 1 343 ? -104.252 -291.982 27.266 1.00 36.65 343 GLY A N 1
ATOM 4905 C CA . GLY A 1 343 ? -105.210 -292.241 28.321 1.00 32.49 343 GLY A CA 1
ATOM 4906 C C . GLY A 1 343 ? -106.072 -291.055 28.684 1.00 39.73 343 GLY A C 1
ATOM 4907 O O . GLY A 1 343 ? -106.644 -291.033 29.780 1.00 37.91 343 GLY A O 1
ATOM 4911 N N . HIS A 1 344 ? -106.196 -290.077 27.782 1.00 36.62 344 HIS A N 1
ATOM 4912 C CA . HIS A 1 344 ? -107.022 -288.899 28.052 1.00 37.25 344 HIS A CA 1
ATOM 4913 C C . HIS A 1 344 ? -108.474 -289.276 28.262 1.00 36.60 344 HIS A C 1
ATOM 4914 O O . HIS A 1 344 ? -109.174 -288.675 29.095 1.00 30.76 344 HIS A O 1
ATOM 4928 N N . THR A 1 345 ? -108.968 -290.216 27.466 1.00 33.65 345 THR A N 1
ATOM 4929 C CA . THR A 1 345 ? -110.356 -290.626 27.605 1.00 40.91 345 THR A CA 1
ATOM 4930 C C . THR A 1 345 ? -110.605 -291.264 28.956 1.00 38.53 345 THR A C 1
ATOM 4931 O O . THR A 1 345 ? -111.694 -291.134 29.509 1.00 36.01 345 THR A O 1
ATOM 4942 N N . VAL A 1 346 ? -109.614 -291.966 29.492 1.00 34.62 346 VAL A N 1
ATOM 4943 C CA . VAL A 1 346 ? -109.807 -292.628 30.766 1.00 33.86 346 VAL A CA 1
ATOM 4944 C C . VAL A 1 346 ? -109.777 -291.605 31.879 1.00 31.43 346 VAL A C 1
ATOM 4945 O O . VAL A 1 346 ? -110.549 -291.688 32.843 1.00 32.01 346 VAL A O 1
ATOM 4958 N N . LYS A 1 347 ? -108.892 -290.616 31.743 1.00 34.93 347 LYS A N 1
ATOM 4959 C CA . LYS A 1 347 ? -108.821 -289.526 32.702 1.00 32.19 347 LYS A CA 1
ATOM 4960 C C . LYS A 1 347 ? -110.124 -288.746 32.738 1.00 31.15 347 LYS A C 1
ATOM 4961 O O . LYS A 1 347 ? -110.603 -288.406 33.821 1.00 29.72 347 LYS A O 1
ATOM 4980 N N . ASN A 1 348 ? -110.733 -288.480 31.570 1.00 29.04 348 ASN A N 1
ATOM 4981 C CA . ASN A 1 348 ? -112.007 -287.767 31.558 1.00 30.29 348 ASN A CA 1
ATOM 4982 C C . ASN A 1 348 ? -113.111 -288.551 32.237 1.00 33.33 348 ASN A C 1
ATOM 4983 O O . ASN A 1 348 ? -113.968 -287.962 32.903 1.00 28.30 348 ASN A O 1
ATOM 4994 N N . ILE A 1 349 ? -113.133 -289.878 32.051 1.00 33.98 349 ILE A N 1
ATOM 4995 C CA . ILE A 1 349 ? -114.156 -290.710 32.672 1.00 33.81 349 ILE A CA 1
ATOM 4996 C C . ILE A 1 349 ? -113.997 -290.695 34.178 1.00 30.68 349 ILE A C 1
ATOM 4997 O O . ILE A 1 349 ? -114.975 -290.595 34.931 1.00 29.50 349 ILE A O 1
ATOM 5013 N N . ILE A 1 350 ? -112.755 -290.808 34.645 1.00 30.30 350 ILE A N 1
ATOM 5014 C CA . ILE A 1 350 ? -112.511 -290.794 36.078 1.00 28.73 350 ILE A CA 1
ATOM 5015 C C . ILE A 1 350 ? -112.880 -289.446 36.666 1.00 30.40 350 ILE A C 1
ATOM 5016 O O . ILE A 1 350 ? -113.501 -289.372 37.728 1.00 31.38 350 ILE A O 1
ATOM 5032 N N . ILE A 1 351 ? -112.527 -288.358 35.992 1.00 26.01 351 ILE A N 1
ATOM 5033 C CA . ILE A 1 351 ? -112.888 -287.048 36.518 1.00 27.49 351 ILE A CA 1
ATOM 5034 C C . ILE A 1 351 ? -114.394 -286.936 36.649 1.00 24.01 351 ILE A C 1
ATOM 5035 O O . ILE A 1 351 ? -114.905 -286.435 37.654 1.00 22.20 351 ILE A O 1
ATOM 5051 N N . SER A 1 352 ? -115.129 -287.364 35.617 1.00 28.99 352 SER A N 1
ATOM 5052 C CA . SER A 1 352 ? -116.575 -287.166 35.654 1.00 28.69 352 SER A CA 1
ATOM 5053 C C . SER A 1 352 ? -117.226 -287.994 36.745 1.00 32.24 352 SER A C 1
ATOM 5054 O O . SER A 1 352 ? -118.208 -287.547 37.357 1.00 29.93 352 SER A O 1
ATOM 5062 N N . GLN A 1 353 ? -116.701 -289.189 37.024 1.00 29.38 353 GLN A N 1
ATOM 5063 C CA . GLN A 1 353 ? -117.317 -290.007 38.079 1.00 29.37 353 GLN A CA 1
ATOM 5064 C C . GLN A 1 353 ? -116.892 -289.570 39.470 1.00 25.29 353 GLN A C 1
ATOM 5065 O O . GLN A 1 353 ? -117.669 -289.712 40.420 1.00 28.07 353 GLN A O 1
ATOM 5079 N N . MET A 1 354 ? -115.672 -289.061 39.633 1.00 27.07 354 MET A N 1
ATOM 5080 C CA . MET A 1 354 ? -115.320 -288.472 40.916 1.00 28.67 354 MET A CA 1
ATOM 5081 C C . MET A 1 354 ? -116.167 -287.243 41.181 1.00 28.70 354 MET A C 1
ATOM 5082 O O . MET A 1 354 ? -116.654 -287.039 42.299 1.00 30.80 354 MET A O 1
ATOM 5096 N N . ASN A 1 355 ? -116.367 -286.422 40.158 1.00 29.33 355 ASN A N 1
ATOM 5097 C CA . ASN A 1 355 ? -117.223 -285.259 40.313 1.00 30.59 355 ASN A CA 1
ATOM 5098 C C . ASN A 1 355 ? -118.642 -285.684 40.635 1.00 32.12 355 ASN A C 1
ATOM 5099 O O . ASN A 1 355 ? -119.312 -285.075 41.485 1.00 29.32 355 ASN A O 1
ATOM 5110 N N . SER A 1 356 ? -119.125 -286.724 39.965 1.00 29.37 356 SER A N 1
ATOM 5111 C CA . SER A 1 356 ? -120.481 -287.185 40.243 1.00 31.73 356 SER A CA 1
ATOM 5112 C C . SER A 1 356 ? -120.588 -287.685 41.682 1.00 31.47 356 SER A C 1
ATOM 5113 O O . SER A 1 356 ? -121.596 -287.451 42.371 1.00 25.96 356 SER A O 1
ATOM 5121 N N . PHE A 1 357 ? -119.536 -288.337 42.170 1.00 31.90 357 PHE A N 1
ATOM 5122 C CA . PHE A 1 357 ? -119.561 -288.823 43.544 1.00 31.13 357 PHE A CA 1
ATOM 5123 C C . PHE A 1 357 ? -119.615 -287.655 44.523 1.00 27.90 357 PHE A C 1
ATOM 5124 O O . PHE A 1 357 ? -120.311 -287.708 45.543 1.00 28.32 357 PHE A O 1
ATOM 5141 N N . LEU A 1 358 ? -118.833 -286.628 44.256 1.00 30.65 358 LEU A N 1
ATOM 5142 C CA . LEU A 1 358 ? -118.732 -285.495 45.162 1.00 31.30 358 LEU A CA 1
ATOM 5143 C C . LEU A 1 358 ? -120.046 -284.742 45.236 1.00 30.31 358 LEU A C 1
ATOM 5144 O O . LEU A 1 358 ? -120.497 -284.370 46.330 1.00 29.95 358 LEU A O 1
ATOM 5160 N N . CYS A 1 359 ? -120.699 -284.554 44.091 1.00 25.68 359 CYS A N 1
ATOM 5161 C CA . CYS A 1 359 ? -121.977 -283.850 44.068 1.00 25.68 359 CYS A CA 1
ATOM 5162 C C . CYS A 1 359 ? -123.090 -284.629 44.748 1.00 23.86 359 CYS A C 1
ATOM 5163 O O . CYS A 1 359 ? -123.947 -284.024 45.409 1.00 26.33 359 CYS A O 1
ATOM 5171 N N . PHE A 1 360 ? -123.125 -285.967 44.579 1.00 27.07 360 PHE A N 1
ATOM 5172 C CA . PHE A 1 360 ? -124.146 -286.757 45.276 1.00 28.21 360 PHE A CA 1
ATOM 5173 C C . PHE A 1 360 ? -123.908 -286.732 46.780 1.00 22.18 360 PHE A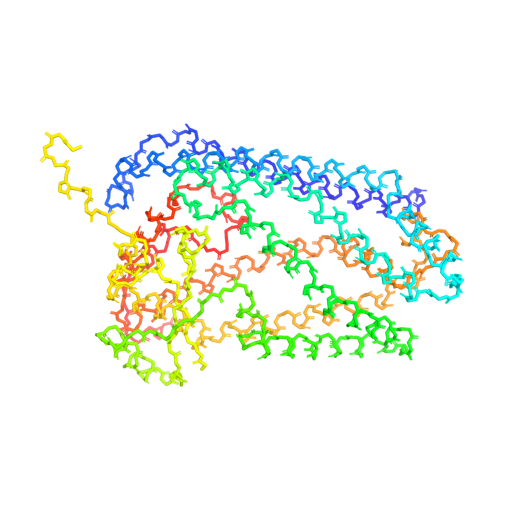 C 1
ATOM 5174 O O . PHE A 1 360 ? -124.855 -286.648 47.564 1.00 22.87 360 PHE A O 1
ATOM 5191 N N . PHE A 1 361 ? -122.645 -286.762 47.204 1.00 22.98 361 PHE A N 1
ATOM 5192 C CA . PHE A 1 361 ? -122.351 -286.626 48.617 1.00 20.93 361 PHE A CA 1
ATOM 5193 C C . PHE A 1 361 ? -122.857 -285.282 49.156 1.00 28.10 361 PHE A C 1
ATOM 5194 O O . PHE A 1 361 ? -123.557 -285.227 50.170 1.00 31.44 361 PHE A O 1
ATOM 5211 N N . LEU A 1 362 ? -122.501 -284.182 48.491 1.00 30.46 362 LEU A N 1
ATOM 5212 C CA . LEU A 1 362 ? -122.923 -282.867 48.965 1.00 27.64 362 LEU A CA 1
ATOM 5213 C C . LEU A 1 362 ? -124.420 -282.700 48.858 1.00 26.91 362 LEU A C 1
ATOM 5214 O O . LEU A 1 362 ? -125.040 -282.043 49.707 1.00 29.46 362 LEU A O 1
ATOM 5230 N N . PHE A 1 363 ? -125.029 -283.285 47.832 1.00 27.50 363 PHE A N 1
ATOM 5231 C CA . PHE A 1 363 ? -126.488 -283.295 47.793 1.00 24.91 363 PHE A CA 1
ATOM 5232 C C . PHE A 1 363 ? -127.053 -283.943 49.057 1.00 31.10 363 PHE A C 1
ATOM 5233 O O . PHE A 1 363 ? -128.020 -283.440 49.646 1.00 27.60 363 PHE A O 1
ATOM 5250 N N . ALA A 1 364 ? -126.430 -285.040 49.508 1.00 27.15 364 ALA A N 1
ATOM 5251 C CA . ALA A 1 364 ? -126.892 -285.724 50.701 1.00 31.28 364 ALA A CA 1
ATOM 5252 C C . ALA A 1 364 ? -126.767 -284.829 51.929 1.00 33.89 364 ALA A C 1
ATOM 5253 O O . ALA A 1 364 ? -127.677 -284.775 52.760 1.00 30.98 364 ALA A O 1
ATOM 5260 N N . VAL A 1 365 ? -125.633 -284.145 52.068 1.00 33.88 365 VAL A N 1
ATOM 5261 C CA . VAL A 1 365 ? -125.475 -283.140 53.118 1.00 34.00 365 VAL A CA 1
ATOM 5262 C C . VAL A 1 365 ? -126.578 -282.083 53.064 1.00 34.72 365 VAL A C 1
ATOM 5263 O O . VAL A 1 365 ? -127.092 -281.666 54.106 1.00 35.81 365 VAL A O 1
ATOM 5276 N N . LEU A 1 366 ? -126.912 -281.579 51.874 1.00 28.05 366 LEU A N 1
ATOM 5277 C CA . LEU A 1 366 ? -127.732 -280.381 51.795 1.00 29.44 366 LEU A CA 1
ATOM 5278 C C . LEU A 1 366 ? -129.210 -280.641 51.674 1.00 30.64 366 LEU A C 1
ATOM 5279 O O . LEU A 1 366 ? -130.014 -279.699 51.822 1.00 23.55 366 LEU A O 1
ATOM 5295 N N . ILE A 1 367 ? -129.617 -281.855 51.356 1.00 25.63 367 ILE A N 1
ATOM 5296 C CA . ILE A 1 367 ? -131.004 -281.975 50.927 1.00 27.35 367 ILE A CA 1
ATOM 5297 C C . ILE A 1 367 ? -132.009 -281.925 52.058 1.00 29.55 367 ILE A C 1
ATOM 5298 O O . ILE A 1 367 ? -133.215 -281.770 51.781 1.00 25.62 367 ILE A O 1
ATOM 5314 N N . GLY A 1 368 ? -131.575 -282.120 53.309 1.00 30.77 368 GLY A N 1
ATOM 5315 C CA . GLY A 1 368 ? -132.460 -281.872 54.442 1.00 35.19 368 GLY A CA 1
ATOM 5316 C C . GLY A 1 368 ? -132.704 -280.389 54.752 1.00 35.60 368 GLY A C 1
ATOM 5317 O O . GLY A 1 368 ? -133.583 -280.098 55.569 1.00 31.04 368 GLY A O 1
ATOM 5321 N N . ARG A 1 369 ? -131.967 -279.451 54.135 1.00 29.87 369 ARG A N 1
ATOM 5322 C CA . ARG A 1 369 ? -132.089 -278.033 54.522 1.00 30.11 369 ARG A CA 1
ATOM 5323 C C . ARG A 1 369 ? -133.328 -277.429 53.864 1.00 29.26 369 ARG A C 1
ATOM 5324 O O . ARG A 1 369 ? -133.298 -277.011 52.710 1.00 28.12 369 ARG A O 1
ATOM 5345 N N . LYS A 1 370 ? -134.414 -277.334 54.617 1.00 27.10 370 LYS A N 1
ATOM 5346 C CA . LYS A 1 370 ? -135.684 -276.820 54.096 1.00 29.26 370 LYS A CA 1
ATOM 5347 C C . LYS A 1 370 ? -135.617 -275.365 53.637 1.00 28.57 370 LYS A C 1
ATOM 5348 O O . LYS A 1 370 ? -136.507 -274.925 52.894 1.00 22.35 370 LYS A O 1
ATOM 5367 N N . GLU A 1 371 ? -134.607 -274.605 54.064 1.00 21.63 371 GLU A N 1
ATOM 5368 C CA . GLU A 1 371 ? -134.483 -273.236 53.572 1.00 28.02 371 GLU A CA 1
ATOM 5369 C C . GLU A 1 371 ? -134.108 -273.199 52.090 1.00 31.43 371 GLU A C 1
ATOM 5370 O O . GLU A 1 371 ? -134.480 -272.244 51.393 1.00 25.82 371 GLU A O 1
ATOM 5382 N N . LEU A 1 372 ? -133.438 -274.252 51.576 1.00 28.16 372 LEU A N 1
ATOM 5383 C CA . LEU A 1 372 ? -133.033 -274.285 50.170 1.00 28.57 372 LEU A CA 1
ATOM 5384 C C . LEU A 1 372 ? -134.250 -274.340 49.270 1.00 26.83 372 LEU A C 1
ATOM 5385 O O . LEU A 1 372 ? -134.314 -273.661 48.236 1.00 23.17 372 LEU A O 1
ATOM 5401 N N . PHE A 1 373 ? -135.247 -275.079 49.703 1.00 21.84 373 PHE A N 1
ATOM 5402 C CA . PHE A 1 373 ? -136.514 -275.195 48.990 1.00 18.66 373 PHE A CA 1
ATOM 5403 C C . PHE A 1 373 ? -137.325 -273.927 49.100 1.00 23.02 373 PHE A C 1
ATOM 5404 O O . PHE A 1 373 ? -138.052 -273.558 48.174 1.00 20.69 373 PHE A O 1
ATOM 5421 N N . ALA A 1 374 ? -137.326 -273.317 50.273 1.00 25.03 374 ALA A N 1
ATOM 5422 C CA . ALA A 1 374 ? -138.183 -272.156 50.460 1.00 24.72 374 ALA A CA 1
ATOM 5423 C C . ALA A 1 374 ? -137.653 -270.998 49.622 1.00 25.35 374 ALA A C 1
ATOM 5424 O O . ALA A 1 374 ? -138.438 -270.263 49.012 1.00 24.28 374 ALA A O 1
ATOM 5431 N N . ALA A 1 375 ? -136.325 -270.902 49.497 1.00 24.50 375 ALA A N 1
ATOM 5432 C CA . ALA A 1 375 ? -135.723 -269.934 48.599 1.00 23.59 375 ALA A CA 1
ATOM 5433 C C . ALA A 1 375 ? -136.404 -269.909 47.255 1.00 23.05 375 ALA A C 1
ATOM 5434 O O . ALA A 1 375 ? -136.513 -268.835 46.655 1.00 26.09 375 ALA A O 1
ATOM 5441 N N . PHE A 1 376 ? -136.874 -271.060 46.752 1.00 19.41 376 PHE A N 1
ATOM 5442 C CA . PHE A 1 376 ? -137.387 -271.121 45.389 1.00 21.72 376 PHE A CA 1
ATOM 5443 C C . PHE A 1 376 ? -138.885 -271.385 45.322 1.00 19.32 376 PHE A C 1
ATOM 5444 O O . PHE A 1 376 ? -139.402 -271.846 44.298 1.00 23.40 376 PHE A O 1
ATOM 5461 N N . GLY A 1 377 ? -139.611 -271.011 46.358 1.00 26.23 377 GLY A N 1
ATOM 5462 C CA . GLY A 1 377 ? -141.064 -271.086 46.315 1.00 28.27 377 GLY A CA 1
ATOM 5463 C C . GLY A 1 377 ? -141.657 -272.452 46.674 1.00 29.63 377 GLY A C 1
ATOM 5464 O O . GLY A 1 377 ? -142.835 -272.704 46.360 1.00 24.84 377 GLY A O 1
ATOM 5468 N N . PHE A 1 378 ? -140.885 -273.350 47.299 1.00 20.35 378 PHE A N 1
ATOM 5469 C CA . PHE A 1 378 ? -141.431 -274.654 47.753 1.00 22.78 378 PHE A CA 1
ATOM 5470 C C . PHE A 1 378 ? -141.572 -274.588 49.266 1.00 23.15 378 PHE A C 1
ATOM 5471 O O . PHE A 1 378 ? -140.613 -274.788 50.021 1.00 23.69 378 PHE A O 1
ATOM 5488 N N . TYR A 1 379 ? -142.770 -274.215 49.708 1.00 27.24 379 TYR A N 1
ATOM 5489 C CA . TYR A 1 379 ? -143.014 -274.042 51.131 1.00 32.98 379 TYR A CA 1
ATOM 5490 C C . TYR A 1 379 ? -143.631 -275.277 51.760 1.00 31.48 379 TYR A C 1
ATOM 5491 O O . TYR A 1 379 ? -143.157 -275.739 52.803 1.00 33.63 379 TYR A O 1
ATOM 5509 N N . ASP A 1 380 ? -144.689 -275.808 51.153 1.00 30.09 380 ASP A N 1
ATOM 5510 C CA . ASP A 1 380 ? -145.463 -276.898 51.745 1.00 34.67 380 ASP A CA 1
ATOM 5511 C C . ASP A 1 380 ? -144.890 -278.292 51.475 1.00 36.29 380 ASP A C 1
ATOM 5512 O O . ASP A 1 380 ? -145.402 -279.258 52.032 1.00 38.05 380 ASP A O 1
ATOM 5521 N N . SER A 1 381 ? -143.872 -278.431 50.634 1.00 27.36 381 SER A N 1
ATOM 5522 C CA . SER A 1 381 ? -143.347 -279.732 50.215 1.00 29.32 381 SER A CA 1
ATOM 5523 C C . SER A 1 381 ? -141.903 -279.587 49.758 1.00 30.21 381 SER A C 1
ATOM 5524 O O . SER A 1 381 ? -141.445 -278.495 49.396 1.00 27.80 381 SER A O 1
ATOM 5532 N N . GLN A 1 382 ? -141.199 -280.717 49.751 1.00 24.19 382 GLN A N 1
ATOM 5533 C CA . GLN A 1 382 ? -139.787 -280.762 49.377 1.00 27.78 382 GLN A CA 1
ATOM 5534 C C . GLN A 1 382 ? -139.529 -281.908 48.406 1.00 30.05 382 GLN A C 1
ATOM 5535 O O . GLN A 1 382 ? -138.778 -282.847 48.694 1.00 26.05 382 GLN A O 1
ATOM 5549 N N . PRO A 1 383 ? -140.114 -281.837 47.214 1.00 30.32 383 PRO A N 1
ATOM 5550 C CA . PRO A 1 383 ? -139.959 -282.943 46.259 1.00 30.21 383 PRO A CA 1
ATOM 5551 C C . PRO A 1 383 ? -138.494 -283.227 45.942 1.00 23.56 383 PRO A C 1
ATOM 5552 O O . PRO A 1 383 ? -137.681 -282.328 45.751 1.00 21.60 383 PRO A O 1
ATOM 5563 N N . THR A 1 384 ? -138.169 -284.510 45.871 1.00 24.48 384 THR A N 1
ATOM 5564 C CA . THR A 1 384 ? -136.794 -284.941 45.654 1.00 22.25 384 THR A CA 1
ATOM 5565 C C . THR A 1 384 ? -136.200 -284.349 44.377 1.00 24.84 384 THR A C 1
ATOM 5566 O O . THR A 1 384 ? -135.023 -283.967 44.365 1.00 17.06 384 THR A O 1
ATOM 5577 N N . LEU A 1 385 ? -136.989 -284.306 43.298 1.00 17.30 385 LEU A N 1
ATOM 5578 C CA . LEU A 1 385 ? -136.492 -283.866 42.018 1.00 22.29 385 LEU A CA 1
ATOM 5579 C C . LEU A 1 385 ? -136.202 -282.373 42.046 1.00 25.94 385 LEU A C 1
ATOM 5580 O O . LEU A 1 385 ? -135.177 -281.906 41.509 1.00 22.42 385 LEU A O 1
ATOM 5596 N N . ILE A 1 386 ? -137.139 -281.612 42.629 1.00 28.95 386 ILE A N 1
ATOM 5597 C CA . ILE A 1 386 ? -136.940 -280.190 42.871 1.00 20.00 386 ILE A CA 1
ATOM 5598 C C . ILE A 1 386 ? -135.665 -279.997 43.672 1.00 22.40 386 ILE A C 1
ATOM 5599 O O . ILE A 1 386 ? -134.841 -279.134 43.369 1.00 21.42 386 ILE A O 1
ATOM 5615 N N . GLY A 1 387 ? -135.451 -280.839 44.674 1.00 21.98 387 GLY A N 1
ATOM 5616 C CA . GLY A 1 387 ? -134.182 -280.802 45.395 1.00 19.07 387 GLY A CA 1
ATOM 5617 C C . GLY A 1 387 ? -132.976 -280.957 44.491 1.00 25.42 387 GLY A C 1
ATOM 5618 O O . GLY A 1 387 ? -132.006 -280.212 44.615 1.00 26.32 387 GLY A O 1
ATOM 5622 N N . LEU A 1 388 ? -133.002 -281.949 43.582 1.00 24.88 388 LEU A N 1
ATOM 5623 C CA . LEU A 1 388 ? -131.863 -282.140 42.693 1.00 23.16 388 LEU A CA 1
ATOM 5624 C C . LEU A 1 388 ? -131.648 -280.903 41.843 1.00 22.70 388 LEU A C 1
ATOM 5625 O O . LEU A 1 388 ? -130.518 -280.437 41.675 1.00 21.75 388 LEU A O 1
ATOM 5641 N N . LEU A 1 389 ? -132.736 -280.397 41.262 1.00 20.00 389 LEU A N 1
ATOM 5642 C CA . LEU A 1 389 ? -132.708 -279.196 40.446 1.00 21.75 389 LEU A CA 1
ATOM 5643 C C . LEU A 1 389 ? -132.045 -278.024 41.169 1.00 22.57 389 LEU A C 1
ATOM 5644 O O . LEU A 1 389 ? -131.128 -277.399 40.628 1.00 23.01 389 LEU A O 1
ATOM 5660 N N . ILE A 1 390 ? -132.464 -277.749 42.415 1.00 19.91 390 ILE A N 1
ATOM 5661 C CA . ILE A 1 390 ? -132.000 -276.567 43.133 1.00 21.99 390 ILE A CA 1
ATOM 5662 C C . ILE A 1 390 ? -130.542 -276.716 43.502 1.00 20.71 390 ILE A C 1
ATOM 5663 O O . ILE A 1 390 ? -129.752 -275.778 43.372 1.00 21.26 390 ILE A O 1
ATOM 5679 N N . ILE A 1 391 ? -130.173 -277.882 44.013 1.00 18.41 391 ILE A N 1
ATOM 5680 C CA . ILE A 1 391 ? -128.804 -278.074 44.510 1.00 20.82 391 ILE A CA 1
ATOM 5681 C C . ILE A 1 391 ? -127.805 -278.192 43.355 1.00 23.11 391 ILE A C 1
ATOM 5682 O O . ILE A 1 391 ? -126.734 -277.569 43.381 1.00 21.63 391 ILE A O 1
ATOM 5698 N N . PHE A 1 392 ? -128.105 -279.039 42.358 1.00 24.61 392 PHE A N 1
ATOM 5699 C CA . PHE A 1 392 ? -127.148 -279.283 41.276 1.00 25.86 392 PHE A CA 1
ATOM 5700 C C . PHE A 1 392 ? -127.004 -278.072 40.347 1.00 26.97 392 PHE A C 1
ATOM 5701 O O . PHE A 1 392 ? -125.889 -277.742 39.949 1.00 27.63 392 PHE A O 1
ATOM 5718 N N . GLN A 1 393 ? -128.115 -277.407 39.979 1.00 23.28 393 GLN A N 1
ATOM 5719 C CA . GLN A 1 393 ? -128.108 -276.267 39.068 1.00 26.35 393 GLN A CA 1
ATOM 5720 C C . GLN A 1 393 ? -127.911 -274.911 39.753 1.00 24.06 393 GLN A C 1
ATOM 5721 O O . GLN A 1 393 ? -127.224 -274.055 39.198 1.00 27.87 393 GLN A O 1
ATOM 5735 N N . PHE A 1 394 ? -128.529 -274.651 40.910 1.00 21.11 394 PHE A N 1
ATOM 5736 C CA . PHE A 1 394 ? -128.448 -273.310 41.545 1.00 19.01 394 PHE A CA 1
ATOM 5737 C C . PHE A 1 394 ? -127.345 -273.262 42.598 1.00 23.22 394 PHE A C 1
ATOM 5738 O O . PHE A 1 394 ? -126.372 -272.526 42.455 1.00 24.18 394 PHE A O 1
ATOM 5755 N N . ILE A 1 395 ? -127.456 -274.085 43.632 1.00 24.21 395 ILE A N 1
ATOM 5756 C CA . ILE A 1 395 ? -126.518 -274.049 44.751 1.00 24.33 395 ILE A CA 1
ATOM 5757 C C . ILE A 1 395 ? -125.112 -274.405 44.307 1.00 23.66 395 ILE A C 1
ATOM 5758 O O . ILE A 1 395 ? -124.138 -273.803 44.784 1.00 27.12 395 ILE A O 1
ATOM 5774 N N . PHE A 1 396 ? -124.962 -275.430 43.447 1.00 22.86 396 PHE A N 1
ATOM 5775 C CA . PHE A 1 396 ? -123.623 -275.816 43.005 1.00 23.61 396 PHE A CA 1
ATOM 5776 C C . PHE A 1 396 ? -123.038 -274.901 41.911 1.00 23.61 396 PHE A C 1
ATOM 5777 O O . PHE A 1 396 ? -121.889 -275.122 41.523 1.00 26.16 396 PHE A O 1
ATOM 5794 N N . SER A 1 397 ? -123.797 -273.896 41.413 1.00 25.21 397 SER A N 1
ATOM 5795 C CA . SER A 1 397 ? -123.433 -272.856 40.418 1.00 28.02 397 SER A CA 1
ATOM 5796 C C . SER A 1 397 ? -121.954 -272.439 40.420 1.00 26.04 397 SER A C 1
ATOM 5797 O O . SER A 1 397 ? -121.266 -272.585 39.402 1.00 30.28 397 SER A O 1
ATOM 5805 N N . PRO A 1 398 ? -121.423 -271.891 41.521 1.00 28.71 398 PRO A N 1
ATOM 5806 C CA . PRO A 1 398 ? -120.002 -271.498 41.507 1.00 29.76 398 PRO A CA 1
ATOM 5807 C C . PRO A 1 398 ? -119.036 -272.646 41.295 1.00 26.28 398 PRO A C 1
ATOM 5808 O O . PRO A 1 398 ? -118.015 -272.480 40.630 1.00 27.56 398 PRO A O 1
ATOM 5819 N N . TYR A 1 399 ? -119.286 -273.787 41.908 1.00 27.54 399 TYR A N 1
ATOM 5820 C CA . TYR A 1 399 ? -118.442 -274.940 41.668 1.00 27.75 399 TYR A CA 1
ATOM 5821 C C . TYR A 1 399 ? -118.535 -275.401 40.214 1.00 20.34 399 TYR A C 1
ATOM 5822 O O . TYR A 1 399 ? -117.527 -275.708 39.584 1.00 21.55 399 TYR A O 1
ATOM 5840 N N . ASN A 1 400 ? -119.746 -275.465 39.670 1.00 23.39 400 ASN A N 1
ATOM 5841 C CA . ASN A 1 400 ? -119.920 -275.836 38.273 1.00 22.57 400 ASN A CA 1
ATOM 5842 C C . ASN A 1 400 ? -119.129 -274.923 37.352 1.00 29.91 400 ASN A C 1
ATOM 5843 O O . ASN A 1 400 ? -118.553 -275.385 36.364 1.00 24.14 400 ASN A O 1
ATOM 5854 N N . GLU A 1 401 ? -119.098 -273.620 37.642 1.00 26.54 401 GLU A N 1
ATOM 5855 C CA . GLU A 1 401 ? -118.362 -272.694 36.791 1.00 28.08 401 GLU A CA 1
ATOM 5856 C C . GLU A 1 401 ? -116.868 -272.902 36.924 1.00 24.85 401 GLU A C 1
ATOM 5857 O O . GLU A 1 401 ? -116.139 -272.881 35.928 1.00 31.54 401 GLU A O 1
ATOM 5869 N N . VAL A 1 402 ? -116.377 -273.015 38.152 1.00 25.34 402 VAL A N 1
ATOM 5870 C CA . VAL A 1 402 ? -114.945 -273.226 38.319 1.00 22.86 402 VAL A CA 1
ATOM 5871 C C . VAL A 1 402 ? -114.532 -274.517 37.627 1.00 28.34 402 VAL A C 1
ATOM 5872 O O . VAL A 1 402 ? -113.529 -274.556 36.910 1.00 31.51 402 VAL A O 1
ATOM 5885 N N . LEU A 1 403 ? -115.296 -275.601 37.834 1.00 29.58 403 LEU A N 1
ATOM 5886 C CA . LEU A 1 403 ? -114.942 -276.878 37.206 1.00 27.05 403 LEU A CA 1
ATOM 5887 C C . LEU A 1 403 ? -114.999 -276.800 35.689 1.00 27.78 403 LEU A C 1
ATOM 5888 O O . LEU A 1 403 ? -114.122 -277.354 35.027 1.00 32.84 403 LEU A O 1
ATOM 5904 N N . SER A 1 404 ? -116.040 -276.180 35.103 1.00 30.15 404 SER A N 1
ATOM 5905 C CA . SER A 1 404 ? -116.061 -276.038 33.647 1.00 31.44 404 SER A CA 1
ATOM 5906 C C . SER A 1 404 ? -114.774 -275.397 33.198 1.00 33.76 404 SER A C 1
ATOM 5907 O O . SER A 1 404 ? -114.092 -275.885 32.289 1.00 32.96 404 SER A O 1
ATOM 5915 N N . PHE A 1 405 ? -114.404 -274.312 33.859 1.00 29.89 405 PHE A N 1
ATOM 5916 C CA . PHE A 1 405 ? -113.193 -273.623 33.459 1.00 30.45 405 PHE A CA 1
ATOM 5917 C C . PHE A 1 405 ? -111.974 -274.524 33.615 1.00 33.68 405 PHE A C 1
ATOM 5918 O O . PHE A 1 405 ? -111.105 -274.567 32.742 1.00 30.42 405 PHE A O 1
ATOM 5935 N N . CYS A 1 406 ? -111.892 -275.267 34.713 1.00 32.30 406 CYS A N 1
ATOM 5936 C CA . CYS A 1 406 ? -110.755 -276.166 34.893 1.00 35.17 406 CYS A CA 1
ATOM 5937 C C . CYS A 1 406 ? -110.717 -277.232 33.809 1.00 32.96 406 CYS A C 1
ATOM 5938 O O . CYS A 1 406 ? -109.643 -277.583 33.311 1.00 30.73 406 CYS A O 1
ATOM 5946 N N . LEU A 1 407 ? -111.878 -277.745 33.409 1.00 33.77 407 LEU A N 1
ATOM 5947 C CA . LEU A 1 407 ? -111.887 -278.773 32.375 1.00 31.52 407 LEU A CA 1
ATOM 5948 C C . LEU A 1 407 ? -111.478 -278.195 31.031 1.00 32.52 407 LEU A C 1
ATOM 5949 O O . LEU A 1 407 ? -110.903 -278.901 30.192 1.00 29.04 407 LEU A O 1
ATOM 5965 N N . THR A 1 408 ? -111.765 -276.911 30.806 1.00 32.63 408 THR A N 1
ATOM 5966 C CA . THR A 1 408 ? -111.393 -276.249 29.556 1.00 27.36 408 THR A CA 1
ATOM 5967 C C . THR A 1 408 ? -109.875 -276.107 29.452 1.00 30.06 408 THR A C 1
ATOM 5968 O O . THR A 1 408 ? -109.278 -276.399 28.411 1.00 29.31 408 THR A O 1
ATOM 5979 N N . VAL A 1 409 ? -109.226 -275.719 30.546 1.00 29.58 409 VAL A N 1
ATOM 5980 C CA . VAL A 1 409 ? -107.772 -275.642 30.562 1.00 31.06 409 VAL A CA 1
ATOM 5981 C C . VAL A 1 409 ? -107.162 -277.017 30.330 1.00 34.10 409 VAL A C 1
ATOM 5982 O O . VAL A 1 409 ? -106.202 -277.169 29.567 1.00 29.84 409 VAL A O 1
ATOM 5995 N N . LEU A 1 410 ? -107.681 -278.030 31.027 1.00 36.04 410 LEU A N 1
ATOM 5996 C CA . LEU A 1 410 ? -107.172 -279.393 30.868 1.00 30.16 410 LEU A CA 1
ATOM 5997 C C . LEU A 1 410 ? -107.304 -279.862 29.423 1.00 31.73 410 LEU A C 1
ATOM 5998 O O . LEU A 1 410 ? -106.366 -280.415 28.839 1.00 35.53 410 LEU A O 1
ATOM 6014 N N . SER A 1 411 ? -108.475 -279.636 28.842 1.00 27.67 411 SER A N 1
ATOM 6015 C CA . SER A 1 411 ? -108.746 -279.963 27.455 1.00 26.43 411 SER A CA 1
ATOM 6016 C C . SER A 1 411 ? -107.704 -279.368 26.511 1.00 33.97 411 SER A C 1
ATOM 6017 O O . SER A 1 411 ? -107.193 -280.050 25.621 1.00 33.32 411 SER A O 1
ATOM 6025 N N . ARG A 1 412 ? -107.394 -278.085 26.672 1.00 34.56 412 ARG A N 1
ATOM 6026 C CA . ARG A 1 412 ? -106.344 -277.465 25.876 1.00 35.36 412 ARG A CA 1
ATOM 6027 C C . ARG A 1 412 ? -105.023 -278.214 26.033 1.00 29.41 412 ARG A C 1
ATOM 6028 O O . ARG A 1 412 ? -104.299 -278.429 25.060 1.00 35.05 412 ARG A O 1
ATOM 6049 N N . ARG A 1 413 ? -104.695 -278.619 27.257 1.00 34.77 413 ARG A N 1
ATOM 6050 C CA . ARG A 1 413 ? -103.462 -279.360 27.500 1.00 38.53 413 ARG A CA 1
ATOM 6051 C C . ARG A 1 413 ? -103.468 -280.710 26.770 1.00 36.34 413 ARG A C 1
ATOM 6052 O O . ARG A 1 413 ? -102.461 -281.115 26.165 1.00 32.43 413 ARG A O 1
ATOM 6073 N N . PHE A 1 414 ? -104.597 -281.413 26.809 1.00 35.62 414 PHE A N 1
ATOM 6074 C CA . PHE A 1 414 ? -104.700 -282.694 26.112 1.00 33.17 414 PHE A CA 1
ATOM 6075 C C . PHE A 1 414 ? -104.572 -282.520 24.611 1.00 34.65 414 PHE A C 1
ATOM 6076 O O . PHE A 1 414 ? -103.998 -283.375 23.915 1.00 32.11 414 PHE A O 1
ATOM 6093 N N . GLU A 1 415 ? -105.108 -281.427 24.081 1.00 31.68 415 GLU A N 1
ATOM 6094 C CA . GLU A 1 415 ? -105.001 -281.209 22.644 1.00 33.10 415 GLU A CA 1
ATOM 6095 C C . GLU A 1 415 ? -103.553 -281.006 22.217 1.00 34.28 415 GLU A C 1
ATOM 6096 O O . GLU A 1 415 ? -103.117 -281.565 21.201 1.00 29.76 415 GLU A O 1
ATOM 6108 N N . PHE A 1 416 ? -102.780 -280.228 22.974 1.00 35.58 416 PHE A N 1
ATOM 6109 C CA . PHE A 1 416 ? -101.367 -280.075 22.622 1.00 32.60 416 PHE A CA 1
ATOM 6110 C C . PHE A 1 416 ? -100.650 -281.422 22.699 1.00 30.37 416 PHE A C 1
ATOM 6111 O O . PHE A 1 416 ? -99.718 -281.693 21.933 1.00 32.30 416 PHE A O 1
ATOM 6128 N N . GLN A 1 417 ? -101.050 -282.264 23.648 1.00 31.03 417 GLN A N 1
ATOM 6129 C CA . GLN A 1 417 ? -100.417 -283.563 23.821 1.00 31.40 417 GLN A CA 1
ATOM 6130 C C . GLN A 1 417 ? -100.768 -284.509 22.685 1.00 31.71 417 GLN A C 1
ATOM 6131 O O . GLN A 1 417 ? -99.930 -285.296 22.235 1.00 33.76 417 GLN A O 1
ATOM 6145 N N . ALA A 1 418 ? -102.013 -284.470 22.229 1.00 30.79 418 ALA A N 1
ATOM 6146 C CA . ALA A 1 418 ? -102.392 -285.279 21.093 1.00 30.23 418 ALA A CA 1
ATOM 6147 C C . ALA A 1 418 ? -101.678 -284.813 19.816 1.00 35.18 418 ALA A C 1
ATOM 6148 O O . ALA A 1 418 ? -101.135 -285.636 19.071 1.00 32.71 418 ALA A O 1
ATOM 6155 N N . ASP A 1 419 ? -101.633 -283.499 19.553 1.00 32.55 419 ASP A N 1
ATOM 6156 C CA . ASP A 1 419 ? -100.804 -282.979 18.462 1.00 32.93 419 ASP A CA 1
ATOM 6157 C C . ASP A 1 419 ? -99.381 -283.522 18.543 1.00 33.97 419 ASP A C 1
ATOM 6158 O O . ASP A 1 419 ? -98.799 -283.934 17.537 1.00 35.84 419 ASP A O 1
ATOM 6167 N N . ALA A 1 420 ? -98.794 -283.483 19.734 1.00 33.09 420 ALA A N 1
ATOM 6168 C CA . ALA A 1 420 ? -97.417 -283.921 19.927 1.00 33.18 420 ALA A CA 1
ATOM 6169 C C . ALA A 1 420 ? -97.254 -285.424 19.681 1.00 37.49 420 ALA A C 1
ATOM 6170 O O . ALA A 1 420 ? -96.181 -285.876 19.246 1.00 34.76 420 ALA A O 1
ATOM 6177 N N . PHE A 1 421 ? -98.292 -286.211 19.971 1.00 38.41 421 PHE A N 1
ATOM 6178 C CA . PHE A 1 421 ? -98.256 -287.639 19.683 1.00 36.11 421 PHE A CA 1
ATOM 6179 C C . PHE A 1 421 ? -98.242 -287.883 18.181 1.00 38.11 421 PHE A C 1
ATOM 6180 O O . PHE A 1 421 ? -97.515 -288.758 17.690 1.00 38.93 421 PHE A O 1
ATOM 6197 N N . ALA A 1 422 ? -99.006 -287.091 17.420 1.00 36.91 422 ALA A N 1
ATOM 6198 C CA . ALA A 1 422 ? -98.938 -287.197 15.965 1.00 36.24 422 ALA A CA 1
ATOM 6199 C C . ALA A 1 422 ? -97.575 -286.761 15.436 1.00 39.32 422 ALA A C 1
ATOM 6200 O O . ALA A 1 422 ? -97.064 -287.333 14.465 1.00 35.10 422 ALA A O 1
ATOM 6207 N N . LYS A 1 423 ? -96.984 -285.733 16.039 1.00 36.60 423 LYS A N 1
ATOM 6208 C CA . LYS A 1 423 ? -95.600 -285.397 15.719 1.00 42.02 423 LYS A CA 1
ATOM 6209 C C . LYS A 1 423 ? -94.689 -286.606 15.919 1.00 44.63 423 LYS A C 1
ATOM 6210 O O . LYS A 1 423 ? -93.809 -286.881 15.094 1.00 43.33 423 LYS A O 1
ATOM 6229 N N . LYS A 1 424 ? -94.894 -287.331 17.022 1.00 41.38 424 LYS A N 1
ATOM 6230 C CA . LYS A 1 424 ? -94.041 -288.449 17.392 1.00 40.52 424 LYS A CA 1
ATOM 6231 C C . LYS A 1 424 ? -94.226 -289.626 16.444 1.00 46.63 424 LYS A C 1
ATOM 6232 O O . LYS A 1 424 ? -93.271 -290.366 16.185 1.00 48.24 424 LYS A O 1
ATOM 6236 N N . LEU A 1 425 ? -95.435 -289.806 15.910 1.00 41.9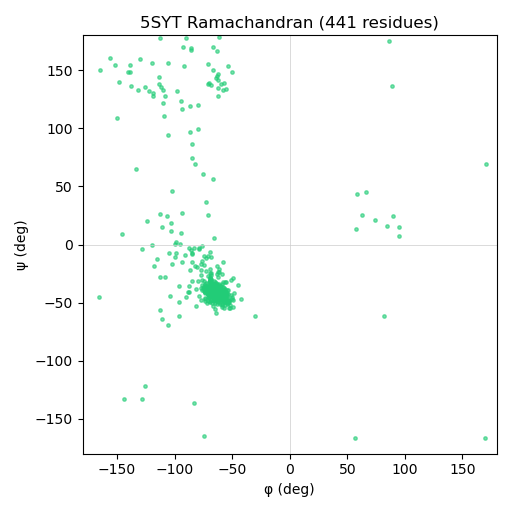4 425 LEU A N 1
ATOM 6237 C CA . LEU A 1 425 ? -95.675 -290.765 14.849 1.00 35.97 425 LEU A CA 1
ATOM 6238 C C . LEU A 1 425 ? -95.031 -290.363 13.532 1.00 42.34 425 LEU A C 1
ATOM 6239 O O . LEU A 1 425 ? -95.095 -291.138 12.582 1.00 47.15 425 LEU A O 1
ATOM 6255 N N . GLY A 1 426 ? -94.452 -289.173 13.438 1.00 48.76 426 GLY A N 1
ATOM 6256 C CA . GLY A 1 426 ? -93.884 -288.696 12.194 1.00 39.45 426 GLY A CA 1
ATOM 6257 C C . GLY A 1 426 ? -94.817 -287.923 11.287 1.00 43.02 426 GLY A C 1
ATOM 6258 O O . GLY A 1 426 ? -94.548 -287.844 10.082 1.00 44.66 426 GLY A O 1
ATOM 6262 N N . LYS A 1 427 ? -95.874 -287.293 11.818 1.00 42.28 427 LYS A N 1
ATOM 6263 C CA . LYS A 1 427 ? -96.923 -286.733 10.966 1.00 37.23 427 LYS A CA 1
ATOM 6264 C C . LYS A 1 427 ? -97.152 -285.247 11.209 1.00 37.82 427 LYS A C 1
ATOM 6265 O O . LYS A 1 427 ? -98.204 -284.718 10.834 1.00 31.27 427 LYS A O 1
ATOM 6284 N N . ALA A 1 428 ? -96.166 -284.561 11.791 1.00 32.33 428 ALA A N 1
ATOM 6285 C CA . ALA A 1 428 ? -96.319 -283.142 12.105 1.00 38.84 428 ALA A CA 1
ATOM 6286 C C . ALA A 1 428 ? -96.622 -282.328 10.859 1.00 37.72 428 ALA A C 1
ATOM 6287 O O . ALA A 1 428 ? -97.542 -281.504 10.860 1.00 39.58 428 ALA A O 1
ATOM 6294 N N . LYS A 1 429 ? -95.865 -282.546 9.777 1.00 31.44 429 LYS A N 1
ATOM 6295 C CA . LYS A 1 429 ? -96.079 -281.776 8.554 1.00 37.49 429 LYS A CA 1
ATOM 6296 C C . LYS A 1 429 ? -97.492 -281.970 8.015 1.00 31.42 429 LYS A C 1
ATOM 6297 O O . LYS A 1 429 ? -98.136 -281.010 7.575 1.00 35.84 429 LYS A O 1
ATOM 6301 N N . ASP A 1 430 ? -98.001 -283.190 8.050 1.00 33.03 430 ASP A N 1
ATOM 6302 C CA . ASP A 1 430 ? -99.344 -283.424 7.531 1.00 34.27 430 ASP A CA 1
ATOM 6303 C C . ASP A 1 430 ? -100.415 -282.904 8.482 1.00 34.08 430 ASP A C 1
ATOM 6304 O O . ASP A 1 430 ? -101.496 -282.495 8.036 1.00 33.16 430 ASP A O 1
ATOM 6313 N N . LEU A 1 431 ? -100.149 -282.918 9.786 1.00 32.90 431 LEU A N 1
ATOM 6314 C CA . LEU A 1 431 ? -101.124 -282.370 10.719 1.00 39.90 431 LEU A CA 1
ATOM 6315 C C . LEU A 1 431 ? -101.175 -280.849 10.602 1.00 35.17 431 LEU A C 1
ATOM 6316 O O . LEU A 1 431 ? -102.254 -280.244 10.588 1.00 31.55 431 LEU A O 1
ATOM 6332 N N . TYR A 1 432 ? -100.010 -280.221 10.486 1.00 40.21 432 TYR A N 1
ATOM 6333 C CA . TYR A 1 432 ? -99.939 -278.794 10.210 1.00 35.55 432 TYR A CA 1
ATOM 6334 C C . TYR A 1 432 ? -100.832 -278.430 9.030 1.00 32.85 432 TYR A C 1
ATOM 6335 O O . TYR A 1 432 ? -101.709 -277.563 9.128 1.00 34.63 432 TYR A O 1
ATOM 6353 N N . SER A 1 433 ? -100.630 -279.112 7.917 1.00 35.28 433 SER A N 1
ATOM 6354 C CA . SER A 1 433 ? -101.434 -278.909 6.716 1.00 37.51 433 SER A CA 1
ATOM 6355 C C . SER A 1 433 ? -102.915 -279.161 6.983 1.00 33.14 433 SER A C 1
ATOM 6356 O O . SER A 1 433 ? -103.783 -278.401 6.535 1.00 31.93 433 SER A O 1
ATOM 6364 N N . ALA A 1 434 ? -103.218 -280.263 7.678 1.00 27.65 434 ALA A N 1
ATOM 6365 C CA . ALA A 1 434 ? -104.603 -280.638 7.953 1.00 30.42 434 ALA A CA 1
ATOM 6366 C C . ALA A 1 434 ? -105.327 -279.553 8.739 1.00 23.04 434 ALA A C 1
ATOM 6367 O O . ALA A 1 434 ? -106.465 -279.198 8.423 1.00 23.72 434 ALA A O 1
ATOM 6374 N N . LEU A 1 435 ? -104.693 -279.032 9.781 1.00 23.76 435 LEU A N 1
ATOM 6375 C CA . LEU A 1 435 ? -105.367 -278.028 10.603 1.00 26.56 435 LEU A CA 1
ATOM 6376 C C . LEU A 1 435 ? -105.646 -276.751 9.814 1.00 29.17 435 LEU A C 1
ATOM 6377 O O . LEU A 1 435 ? -106.667 -276.088 10.037 1.00 22.60 435 LEU A O 1
ATOM 6393 N N . ILE A 1 436 ? -104.784 -276.401 8.857 1.00 28.30 436 ILE A N 1
ATOM 6394 C CA . ILE A 1 436 ? -105.034 -275.196 8.083 1.00 24.00 436 ILE A CA 1
ATOM 6395 C C . ILE A 1 436 ? -106.233 -275.401 7.166 1.00 28.52 436 ILE A C 1
ATOM 6396 O O . ILE A 1 436 ? -107.097 -274.526 7.047 1.00 30.74 436 ILE A O 1
ATOM 6412 N N . LYS A 1 437 ? -106.314 -276.559 6.522 1.00 25.58 437 LYS A N 1
ATOM 6413 C CA . LYS A 1 437 ? -107.382 -276.828 5.560 1.00 29.29 437 LYS A CA 1
ATOM 6414 C C . LYS A 1 437 ? -108.747 -276.977 6.245 1.00 29.38 437 LYS A C 1
ATOM 6415 O O . LYS A 1 437 ? -109.781 -276.580 5.688 1.00 32.76 437 LYS A O 1
ATOM 6434 N N . LEU A 1 438 ? -108.780 -277.587 7.425 1.00 25.67 438 LEU A N 1
ATOM 6435 C CA . LEU A 1 438 ? -110.039 -277.691 8.163 1.00 28.07 438 LEU A CA 1
ATOM 6436 C C . LEU A 1 438 ? -110.453 -276.330 8.686 1.00 26.54 438 LEU A C 1
ATOM 6437 O O . LEU A 1 438 ? -111.641 -275.988 8.682 1.00 25.90 438 LEU A O 1
ATOM 6453 N N . ASN A 1 439 ? -109.489 -275.533 9.122 1.00 22.02 439 ASN A N 1
ATOM 6454 C CA . ASN A 1 439 ? -109.833 -274.172 9.524 1.00 29.60 439 ASN A CA 1
ATOM 6455 C C . ASN A 1 439 ? -110.480 -273.400 8.377 1.00 26.57 439 ASN A C 1
ATOM 6456 O O . ASN A 1 439 ? -111.437 -272.653 8.596 1.00 24.85 439 ASN A O 1
ATOM 6467 N N . LYS A 1 440 ? -109.984 -273.592 7.141 1.00 26.94 440 LYS A N 1
ATOM 6468 C CA . LYS A 1 440 ? -110.562 -272.970 5.947 1.00 21.40 440 LYS A CA 1
ATOM 6469 C C . LYS A 1 440 ? -111.940 -273.538 5.574 1.00 23.82 440 LYS A C 1
ATOM 6470 O O . LYS A 1 440 ? -112.882 -272.782 5.298 1.00 25.85 440 LYS A O 1
ATOM 6489 N N . ASP A 1 441 ? -112.081 -274.865 5.505 1.00 23.45 441 ASP A N 1
ATOM 6490 C CA . ASP A 1 441 ? -113.390 -275.429 5.172 1.00 21.48 441 ASP A CA 1
ATOM 6491 C C . ASP A 1 441 ? -114.465 -275.001 6.188 1.00 25.68 441 ASP A C 1
ATOM 6492 O O . ASP A 1 441 ? -115.639 -274.856 5.837 1.00 25.59 441 ASP A O 1
ATOM 6501 N N . ASN A 1 442 ? -114.106 -274.853 7.455 1.00 23.03 442 ASN A N 1
ATOM 6502 C CA . ASN A 1 442 ? -115.086 -274.503 8.491 1.00 21.82 442 ASN A CA 1
ATOM 6503 C C . ASN A 1 442 ? -115.153 -272.996 8.774 1.00 31.13 442 ASN A C 1
ATOM 6504 O O . ASN A 1 442 ? -115.987 -272.562 9.584 1.00 26.37 442 ASN A O 1
ATOM 6515 N N . LEU A 1 443 ? -114.341 -272.186 8.059 1.00 30.42 443 LEU A N 1
ATOM 6516 C CA . LEU A 1 443 ? -114.314 -270.726 8.193 1.00 24.57 443 LEU A CA 1
ATOM 6517 C C . LEU A 1 443 ? -113.981 -270.299 9.610 1.00 30.12 443 LEU A C 1
ATOM 6518 O O . LEU A 1 443 ? -114.604 -269.394 10.159 1.00 26.29 443 LEU A O 1
ATOM 6534 N N . GLY A 1 444 ? -112.997 -270.956 10.217 1.00 31.35 444 GLY A N 1
ATOM 6535 C CA . GLY A 1 444 ? -112.480 -270.475 11.485 1.00 30.36 444 GLY A CA 1
ATOM 6536 C C . GLY A 1 444 ? -111.688 -269.187 11.317 1.00 28.25 444 GLY A C 1
ATOM 6537 O O . GLY A 1 444 ? -110.864 -269.052 10.413 1.00 25.42 444 GLY A O 1
ATOM 6541 N N . PHE A 1 445 ? -111.899 -268.245 12.237 1.00 27.52 445 PHE A N 1
ATOM 6542 C CA . PHE A 1 445 ? -111.155 -266.987 12.249 1.00 29.73 445 PHE A CA 1
ATOM 6543 C C . PHE A 1 445 ? -109.945 -267.131 13.166 1.00 31.99 445 PHE A C 1
ATOM 6544 O O . PHE A 1 445 ? -110.126 -267.296 14.379 1.00 41.22 445 PHE A O 1
ATOM 6561 N N . PRO A 1 446 ? -108.712 -267.043 12.674 1.00 37.59 446 PRO A N 1
ATOM 6562 C CA . PRO A 1 446 ? -107.575 -267.468 13.503 1.00 41.22 446 PRO A CA 1
ATOM 6563 C C . PRO A 1 446 ? -106.917 -266.373 14.311 1.00 36.52 446 PRO A C 1
ATOM 6564 O O . PRO A 1 446 ? -105.743 -266.491 14.666 1.00 41.02 446 PRO A O 1
ATOM 6575 N N . VAL A 1 447 ? -107.650 -265.332 14.655 1.00 33.65 447 VAL A N 1
ATOM 6576 C CA . VAL A 1 447 ? -107.192 -264.403 15.675 1.00 39.45 447 VAL A CA 1
ATOM 6577 C C . VAL A 1 447 ? -108.279 -264.296 16.732 1.00 37.77 447 VAL A C 1
ATOM 6578 O O . VAL A 1 447 ? -109.477 -264.227 16.426 1.00 33.86 447 VAL A O 1
ATOM 6591 N N . SER A 1 448 ? -107.862 -264.334 17.980 1.00 32.77 448 SER A N 1
ATOM 6592 C CA . SER A 1 448 ? -108.818 -264.326 19.060 1.00 39.43 448 SER A CA 1
ATOM 6593 C C . SER A 1 448 ? -108.314 -263.411 20.170 1.00 36.72 448 SER A C 1
ATOM 6594 O O . SER A 1 448 ? -107.115 -263.156 20.293 1.00 42.32 448 SER A O 1
ATOM 6602 N N . ASP A 1 449 ? -109.242 -262.891 20.959 1.00 34.86 449 ASP A N 1
ATOM 6603 C CA . ASP A 1 449 ? -108.838 -262.206 22.170 1.00 31.91 449 ASP A CA 1
ATOM 6604 C C . ASP A 1 449 ? -108.294 -263.205 23.175 1.00 34.69 449 ASP A C 1
ATOM 6605 O O . ASP A 1 449 ? -108.861 -264.283 23.374 1.00 34.09 449 ASP A O 1
ATOM 6614 N N . TRP A 1 450 ? -107.204 -262.828 23.851 1.00 30.40 450 TRP A N 1
ATOM 6615 C CA . TRP A 1 450 ? -106.545 -263.789 24.717 1.00 33.59 450 TRP A CA 1
ATOM 6616 C C . TRP A 1 450 ? -107.400 -264.140 25.932 1.00 37.36 450 TRP A C 1
ATOM 6617 O O . TRP A 1 450 ? -107.315 -265.259 26.437 1.00 34.50 450 TRP A O 1
ATOM 6638 N N . LEU A 1 451 ? -108.238 -263.217 26.404 1.00 36.19 451 LEU A N 1
ATOM 6639 C CA . LEU A 1 451 ? -109.050 -263.493 27.576 1.00 36.65 451 LEU A CA 1
ATOM 6640 C C . LEU A 1 451 ? -110.253 -264.356 27.225 1.00 30.19 451 LEU A C 1
ATOM 6641 O O . LEU A 1 451 ? -110.563 -265.320 27.941 1.00 32.06 451 LEU A O 1
ATOM 6657 N N . PHE A 1 452 ? -110.930 -264.016 26.122 1.00 28.70 452 PHE A N 1
ATOM 6658 C CA . PHE A 1 452 ? -112.056 -264.813 25.648 1.00 32.29 452 PHE A CA 1
ATOM 6659 C C . PHE A 1 452 ? -111.615 -266.249 25.369 1.00 34.95 452 PHE A C 1
ATOM 6660 O O . PHE A 1 452 ? -112.276 -267.207 25.795 1.00 28.22 452 PHE A O 1
ATOM 6677 N N . SER A 1 453 ? -110.453 -266.415 24.737 1.00 32.15 453 SER A N 1
ATOM 6678 C CA . SER A 1 453 ? -110.005 -267.744 24.352 1.00 34.10 453 SER A CA 1
ATOM 6679 C C . SER A 1 453 ? -109.553 -268.542 25.574 1.00 36.49 453 SER A C 1
ATOM 6680 O O . SER A 1 453 ? -109.810 -269.748 25.663 1.00 30.75 453 SER A O 1
ATOM 6688 N N . MET A 1 454 ? -108.937 -267.878 26.556 1.00 36.60 454 MET A N 1
ATOM 6689 C CA . MET A 1 454 ? -108.625 -268.553 27.819 1.00 38.47 454 MET A CA 1
ATOM 6690 C C . MET A 1 454 ? -109.879 -269.082 28.509 1.00 33.35 454 MET A C 1
ATOM 6691 O O . MET A 1 454 ? -109.882 -270.204 29.026 1.00 31.85 454 MET A O 1
ATOM 6705 N N . TRP A 1 455 ? -110.948 -268.298 28.520 1.00 33.62 455 TRP A N 1
ATOM 6706 C CA . TRP A 1 455 ? -112.158 -268.704 29.221 1.00 30.87 455 TRP A CA 1
ATOM 6707 C C . TRP A 1 455 ? -112.912 -269.777 28.460 1.00 33.72 455 TRP A C 1
ATOM 6708 O O . TRP A 1 455 ? -113.496 -270.680 29.075 1.00 32.48 455 TRP A O 1
ATOM 6729 N N . HIS A 1 456 ? -112.918 -269.712 27.128 1.00 28.95 456 HIS A N 1
ATOM 6730 C CA . HIS A 1 456 ? -113.900 -270.478 26.368 1.00 30.40 456 HIS A CA 1
ATOM 6731 C C . HIS A 1 456 ? -113.345 -271.617 25.523 1.00 33.81 456 HIS A C 1
ATOM 6732 O O . HIS A 1 456 ? -114.095 -272.543 25.242 1.00 35.59 456 HIS A O 1
ATOM 6746 N N . TYR A 1 457 ? -112.097 -271.558 25.054 1.00 32.28 457 TYR A N 1
ATOM 6747 C CA . TYR A 1 457 ? -111.645 -272.437 23.973 1.00 33.55 457 TYR A CA 1
ATOM 6748 C C . TYR A 1 457 ? -111.146 -273.748 24.553 1.00 29.74 457 TYR A C 1
ATOM 6749 O O . TYR A 1 457 ? -110.200 -273.770 25.347 1.00 30.99 457 TYR A O 1
ATOM 6767 N N . SER A 1 458 ? -111.798 -274.832 24.166 1.00 33.76 458 SER A N 1
ATOM 6768 C CA . SER A 1 458 ? -111.352 -276.162 24.575 1.00 37.92 458 SER A CA 1
ATOM 6769 C C . SER A 1 458 ? -110.229 -276.681 23.703 1.00 37.83 458 SER A C 1
ATOM 6770 O O . SER A 1 458 ? -109.548 -277.632 24.100 1.00 32.00 458 SER A O 1
ATOM 6778 N N . HIS A 1 459 ? -110.054 -276.099 22.516 1.00 36.99 459 HIS A N 1
ATOM 6779 C CA . HIS A 1 459 ? -108.911 -276.339 21.656 1.00 40.16 459 HIS A CA 1
ATOM 6780 C C . HIS A 1 459 ? -108.081 -275.078 21.597 1.00 39.03 459 HIS A C 1
ATOM 6781 O O . HIS A 1 459 ? -108.650 -273.993 21.458 1.00 35.01 459 HIS A O 1
ATOM 6795 N N . PRO A 1 460 ? -106.754 -275.166 21.711 1.00 39.60 460 PRO A N 1
ATOM 6796 C CA . PRO A 1 460 ? -105.950 -273.946 21.643 1.00 40.16 460 PRO A CA 1
ATOM 6797 C C . PRO A 1 460 ? -106.021 -273.327 20.267 1.00 36.97 460 PRO A C 1
ATOM 6798 O O . PRO A 1 460 ? -106.199 -274.031 19.255 1.00 34.22 460 PRO A O 1
ATOM 6809 N N . PRO A 1 461 ? -105.899 -272.001 20.177 1.00 38.66 461 PRO A N 1
ATOM 6810 C CA . PRO A 1 461 ? -105.975 -271.354 18.863 1.00 38.51 461 PRO A CA 1
ATOM 6811 C C . PRO A 1 461 ? -105.063 -272.014 17.841 1.00 38.16 461 PRO A C 1
ATOM 6812 O O . PRO A 1 461 ? -103.988 -272.532 18.159 1.00 34.83 461 PRO A O 1
ATOM 6823 N N . LEU A 1 462 ? -105.524 -271.962 16.594 1.00 34.60 462 LEU A N 1
ATOM 6824 C CA . LEU A 1 462 ? -104.837 -272.595 15.484 1.00 36.98 462 LEU A CA 1
ATOM 6825 C C . LEU A 1 462 ? -103.362 -272.222 15.432 1.00 39.32 462 LEU A C 1
ATOM 6826 O O . LEU A 1 462 ? -102.503 -273.088 15.239 1.00 37.36 462 LEU A O 1
ATOM 6842 N N . LEU A 1 463 ? -103.044 -270.942 15.592 1.00 31.65 463 LEU A N 1
ATOM 6843 C CA . LEU A 1 463 ? -101.654 -270.507 15.451 1.00 38.28 463 LEU A CA 1
ATOM 6844 C C . LEU A 1 463 ? -100.757 -271.111 16.524 1.00 33.80 463 LEU A C 1
ATOM 6845 O O . LEU A 1 463 ? -99.600 -271.468 16.250 1.00 41.61 463 LEU A O 1
ATOM 6861 N N . GLU A 1 464 ? -101.268 -271.218 17.742 1.00 35.87 464 GLU A N 1
ATOM 6862 C CA . GLU A 1 464 ? -100.550 -271.873 18.833 1.00 40.15 464 GLU A CA 1
ATOM 6863 C C . GLU A 1 464 ? -100.324 -273.344 18.540 1.00 36.75 464 GLU A C 1
ATOM 6864 O O . GLU A 1 464 ? -99.284 -273.889 18.921 1.00 36.82 464 GLU A O 1
ATOM 6876 N N . ARG A 1 465 ? -101.267 -273.986 17.844 1.00 35.17 465 ARG A N 1
ATOM 6877 C CA . ARG A 1 465 ? -101.101 -275.394 17.496 1.00 37.06 465 ARG A CA 1
ATOM 6878 C C . ARG A 1 465 ? -100.074 -275.555 16.376 1.00 37.90 465 ARG A C 1
ATOM 6879 O O . ARG A 1 465 ? -99.216 -276.442 16.429 1.00 35.28 465 ARG A O 1
ATOM 6900 N N . LEU A 1 466 ? -100.090 -274.656 15.392 1.00 42.21 466 LEU A N 1
ATOM 6901 C CA . LEU A 1 466 ? -99.102 -274.721 14.311 1.00 38.04 466 LEU A CA 1
ATOM 6902 C C . LEU A 1 466 ? -97.682 -274.454 14.817 1.00 34.06 466 LEU A C 1
ATOM 6903 O O . LEU A 1 466 ? -96.731 -275.138 14.414 1.00 42.18 466 LEU A O 1
ATOM 6919 N N . GLN A 1 467 ? -97.511 -273.470 15.699 1.00 37.34 467 GLN A N 1
ATOM 6920 C CA . GLN A 1 467 ? -96.182 -273.200 16.246 1.00 40.75 467 GLN A CA 1
ATOM 6921 C C . GLN A 1 467 ? -95.631 -274.421 16.966 1.00 43.91 467 GLN A C 1
ATOM 6922 O O . GLN A 1 467 ? -94.449 -274.760 16.819 1.00 45.93 467 GLN A O 1
ATOM 6926 N N . ALA A 1 468 ? -96.489 -275.112 17.732 1.00 44.35 468 ALA A N 1
ATOM 6927 C CA . ALA A 1 468 ? -96.069 -276.283 18.497 1.00 43.41 468 ALA A CA 1
ATOM 6928 C C . ALA A 1 468 ? -95.664 -277.432 17.590 1.00 44.43 468 ALA A C 1
ATOM 6929 O O . ALA A 1 468 ? -94.762 -278.208 17.922 1.00 46.41 468 ALA A O 1
ATOM 6936 N N . LEU A 1 469 ? -96.339 -277.579 16.455 1.00 43.81 469 LEU A N 1
ATOM 6937 C CA . LEU A 1 469 ? -95.982 -278.646 15.539 1.00 40.86 469 LEU A CA 1
ATOM 6938 C C . LEU A 1 469 ? -94.673 -278.375 14.808 1.00 52.87 469 LEU A C 1
ATOM 6939 O O . LEU A 1 469 ? -94.149 -279.300 14.179 1.00 45.34 469 LEU A O 1
ATOM 6955 N N . LYS A 1 470 ? -94.124 -277.146 14.888 1.00 58.17 470 LYS A N 1
ATOM 6956 C CA . LYS A 1 470 ? -92.873 -276.806 14.206 1.00 63.99 470 LYS A CA 1
ATOM 6957 C C . LYS A 1 470 ? -91.615 -277.136 15.019 1.00 68.58 470 LYS A C 1
ATOM 6958 O O . LYS A 1 470 ? -90.546 -277.317 14.423 1.00 77.22 470 LYS A O 1
ATOM 6977 N N . THR A 1 471 ? -91.713 -277.255 16.347 1.00 68.08 471 THR A N 1
ATOM 6978 C CA . THR A 1 471 ? -90.546 -277.449 17.214 1.00 73.24 471 THR A CA 1
ATOM 6979 C C . THR A 1 471 ? -89.760 -278.735 16.942 1.00 74.40 471 THR A C 1
ATOM 6980 O O . THR A 1 471 ? -90.148 -279.542 16.093 1.00 70.90 471 THR A O 1
ATOM 6991 N N . MET A 1 472 ? -88.665 -278.935 17.694 1.00 80.24 472 MET A N 1
ATOM 6992 C CA . MET A 1 472 ? -87.659 -279.970 17.448 1.00 79.80 472 MET A CA 1
ATOM 6993 C C . MET A 1 472 ? -88.165 -281.352 17.844 1.00 78.88 472 MET A C 1
ATOM 6994 O O . MET A 1 472 ? -89.367 -281.531 18.054 1.00 81.42 472 MET A O 1
ATOM 7008 N N . LYS A 1 473 ? -87.262 -282.328 17.976 1.00 81.89 473 LYS A N 1
ATOM 7009 C CA . LYS A 1 473 ? -87.669 -283.688 18.316 1.00 79.81 473 LYS A CA 1
ATOM 7010 C C . LYS A 1 473 ? -86.930 -284.227 19.545 1.00 83.73 473 LYS A C 1
ATOM 7011 O O . LYS A 1 473 ? -87.016 -283.624 20.618 1.00 94.25 473 LYS A O 1
ATOM 7030 N N . GLN A 1 474 ? -86.206 -285.343 19.434 1.00 88.80 474 GLN A N 1
ATOM 7031 C CA . GLN A 1 474 ? -85.910 -286.139 20.621 1.00 85.81 474 GLN A CA 1
ATOM 7032 C C . GLN A 1 474 ? -84.477 -286.654 20.660 1.00 91.06 474 GLN A C 1
ATOM 7033 O O . GLN A 1 474 ? -83.943 -287.141 19.662 1.00 96.22 474 GLN A O 1
ATOM 7037 N N . SER A 1 475 ? -83.872 -286.553 21.840 1.00 98.51 475 SER A N 1
ATOM 7038 C CA . SER A 1 475 ? -82.630 -287.244 22.156 1.00 99.97 475 SER A CA 1
ATOM 7039 C C . SER A 1 475 ? -82.840 -287.992 23.466 1.00 98.51 475 SER A C 1
ATOM 7040 O O . SER A 1 475 ? -83.864 -288.662 23.652 1.00 92.31 475 SER A O 1
ATOM 7048 N N . GLY A 1 476 ? -81.886 -287.875 24.389 1.00 88.66 476 GLY A N 1
ATOM 7049 C CA . GLY A 1 476 ? -82.130 -288.364 25.731 1.00 90.17 476 GLY A CA 1
ATOM 7050 C C . GLY A 1 476 ? -83.156 -287.513 26.450 1.00 91.33 476 GLY A C 1
ATOM 7051 O O . GLY A 1 476 ? -84.106 -288.029 27.046 1.00 96.68 476 GLY A O 1
ATOM 7055 N N . LEU A 1 477 ? -82.979 -286.196 26.409 1.00 84.03 477 LEU A N 1
ATOM 7056 C CA . LEU A 1 477 ? -83.870 -285.267 27.093 1.00 85.98 477 LEU A CA 1
ATOM 7057 C C . LEU A 1 477 ? -83.942 -285.569 28.592 1.00 82.63 477 LEU A C 1
ATOM 7058 O O . LEU A 1 477 ? -84.794 -285.018 29.299 1.00 72.95 477 LEU A O 1
ATOM 7074 N N . GLU A 1 478 ? -83.010 -286.401 29.081 1.00 91.09 478 GLU A N 1
ATOM 7075 C CA . GLU A 1 478 ? -82.813 -286.813 30.472 1.00 85.56 478 GLU A CA 1
ATOM 7076 C C . GLU A 1 478 ? -82.235 -285.695 31.330 1.00 83.81 478 GLU A C 1
ATOM 7077 O O . GLU A 1 478 ? -81.380 -285.925 32.192 1.00 70.63 478 GLU A O 1
ATOM 7089 N N . VAL A 1 479 ? -82.640 -284.475 31.067 1.00 78.16 479 VAL A N 1
ATOM 7090 C CA . VAL A 1 479 ? -82.234 -283.377 31.917 1.00 74.62 479 VAL A CA 1
ATOM 7091 C C . VAL A 1 479 ? -83.472 -283.133 32.773 1.00 75.33 479 VAL A C 1
ATOM 7092 O O . VAL A 1 479 ? -83.883 -281.991 33.010 1.00 76.05 479 VAL A O 1
ATOM 7105 N N . LEU A 1 480 ? -84.023 -284.241 33.283 1.00 72.44 480 LEU A N 1
ATOM 7106 C CA . LEU A 1 480 ? -85.433 -284.406 33.659 1.00 78.07 480 LEU A CA 1
ATOM 7107 C C . LEU A 1 480 ? -86.305 -283.244 33.220 1.00 82.05 480 LEU A C 1
ATOM 7108 O O . LEU A 1 480 ? -86.923 -283.316 32.153 1.00 81.72 480 LEU A O 1
#

Foldseek 3Di:
DVPPDPLQVQLVVLLVVLVVVLVVLLVQLVQFLVCLVPVQADDPLDVVQDDGVLQVLLSVLVNVVSVLVNVVSVVVSVVVVCCQVVQVLVVLLVVLQVVQVVVPHHVVPQLSSVLSSVLVVVVVVLVVCVVSVCCCQVPSQVVSPWFQEDPVLVVVLSVVVSVVCSVLPSVLSSVLLVLCVPDPPVSLVVSLVSVLVSVVVCVVCCVPPPVVVRWDKAFDDDDDLVVVLVVVCVVLVNPEDTEIEIACSNTTLAADVYHYGHQSQECVRNVVLCVDPDPVVVNLGGHDYSLLVNLVVLLVCLCVVVCVVVVVSVVVSVVSSVLSVVLSVPLPPVSLCVSRPNDPDRRPVVSCCSCVPRVCVVVVLVVVLVQLVVLQVSSLSSLVSSVVVVRLVSNLVSLSRSCSSNSPNQDGDPVSCSRDPSHHGSSVSNVSSPDDDDDPPVVD

Sequence (444 aa):
LWEMPAEKRIFGAVLLFSWTVYLWETFLAQRQRRIYKTTTHVPPELGQIMDSETFEKSRLYQLDKSTFSFWSGLYSETEGTLILLFGGIPYLWRRLSGRFCGYAGFGPEYEITQSLVFLLLATLFSALTGLPWSLYNTFVIEEKHGFNQQTLGFFMKDAIKKFVVTQCILLPVSSLLLYIIKIGGDYFFIYAWLFTLVVSLVLVTIYADYIAPLFDKFTPLPEGKLKEEIEVMAKSIDFPLTKVYVVEGSKRSSHSNKRIVLFDTLLEEYSVLNKEEIKAKVKNKKQGCKNEEVLAVLGHELGHWKLGHTVKNIIISQMNSFLCFFLFAVLIGRKELFAAFGFYDSQPTLIGLLIIFQFIFSPYNEVLSFCLTVLSRRFEFQADAFAKKLGKAKDLYSALIKLNKDNLGFPVSDWLFSMWHYSHPPLLERLQALKTMKQSGLEVL

B-factor: mean 41.62, std 16.34, range [14.19, 135.07]

Solvent-accessible surface area: 24960 Å² total; per-residue (Å²): 154,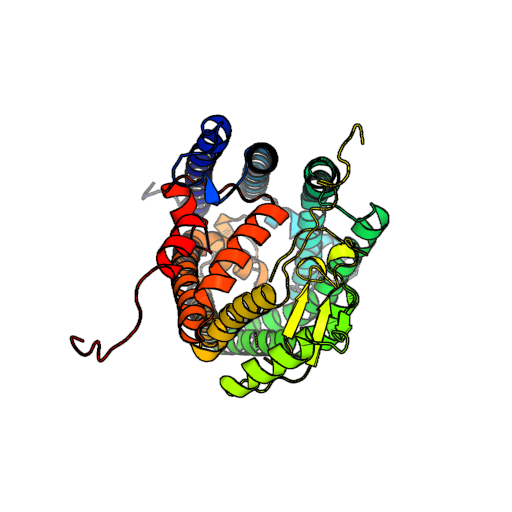231,174,78,68,33,67,125,105,30,41,32,61,17,9,108,57,41,99,73,25,39,117,91,59,42,99,0,36,94,69,5,75,150,31,15,89,88,24,67,143,41,32,133,67,4,54,124,8,13,81,86,103,9,4,68,109,0,28,78,5,21,31,42,81,19,48,38,63,87,139,31,29,68,86,65,35,63,41,31,21,85,50,27,90,157,23,24,26,8,116,32,22,127,47,0,20,130,105,8,48,202,69,69,81,23,118,129,104,42,36,45,15,1,40,37,9,26,69,34,30,40,70,94,69,39,102,34,33,39,78,67,47,52,110,48,20,53,68,7,22,92,142,34,53,9,15,74,25,94,100,40,58,18,60,149,26,34,104,94,51,48,75,32,68,16,82,54,51,38,71,44,15,32,92,30,3,118,36,15,92,116,28,44,131,137,21,20,62,117,0,51,88,37,31,47,68,25,48,110,73,54,116,95,60,115,37,73,155,21,10,68,90,36,41,39,68,74,93,3,62,132,31,92,0,43,89,74,2,64,105,13,2,94,78,10,112,22,91,36,102,34,9,65,12,10,48,5,7,104,56,26,16,48,5,138,156,81,17,72,7,69,2,0,4,0,66,79,58,3,76,71,45,121,202,98,142,134,51,71,109,92,72,70,103,25,0,0,39,34,83,16,0,12,0,23,9,0,9,89,10,0,36,101,89,66,20,4,77,89,102,69,96,93,51,55,35,133,41,24,81,72,7,11,89,65,0,25,88,38,43,54,129,135,46,12,2,25,12,12,18,9,157,151,49,79,1,11,18,0,0,22,48,2,0,53,104,32,45,14,20,64,78,51,55,94,40,66,58,65,69,24,64,45,33,28,149,16,10,67,61,0,2,54,31,0,30,76,52,54,52,19,82,45,2,38,44,0,20,33,39,28,23,72,24,28,17,19,20,12,38,28,12,168,39,33,11,93,58,72,61,48,95,4,28,22,50,93,24,5,64,39,8,138,88,157,127,83,93,49,106,147,144,214

Radius of gyration: 25.11 Å; Cα contacts (8 Å, |Δi|>4): 441; chains: 1; bounding box: 75×48×77 Å

Nearest PDB structures (foldseek):
  5syt-assembly1_A  TM=1.002E+00  e=1.522E-63  Homo sapiens
  6bh8-assembly2_B  TM=9.951E-01  e=8.180E-56  Homo sapiens
  2ypt-assembly2_A  TM=9.750E-01  e=6.732E-52  Homo sapiens
  2ypt-assembly4_E  TM=9.748E-01  e=9.745E-52  Homo sapiens
  6bh8-assembly1_A  TM=9.946E-01  e=1.397E-47  Homo sapiens

Organism: Homo sapiens (NCBI:txid9606)

GO terms:
  GO:0004175 endopeptidase activity (F, IDA)
  GO:0051604 protein maturation (P, IDA)
  GO:0032991 protein-containing complex (C, IDA)
  GO:0050688 regulation of defense response to virus (P, IDA)
  GO:0031901 early endosome membrane (C, EXP)
  GO:0031902 late endosome membrane (C, EXP)
  GO:0005637 nuclear inner membrane (C, EXP)
  GO:0005789 endoplasmic reticulum membrane (C, EXP)
  GO:0008235 metalloexopeptidase activity (F, TAS)
  GO:0006508 proteolysis (P, TAS)
  GO:0005515 protein binding (F, IPI)
  GO:0070062 extracellular exosome (C, HDA)
  GO:0016020 membrane (C, HDA)
  GO:0008270 zinc ion binding (F, IDA)